Protein AF-A0AAN9X7T6-F1 (afdb_monomer_lite)

Organism: Psophocarpus tetragonolobus (NCBI:txid3891)

Structure (mmCIF, N/CA/C/O backbone):
data_AF-A0AAN9X7T6-F1
#
_entry.id   AF-A0AAN9X7T6-F1
#
loop_
_atom_site.group_PDB
_atom_site.id
_atom_site.type_symbol
_atom_site.label_atom_id
_atom_site.label_alt_id
_atom_site.label_comp_id
_atom_site.label_asym_id
_atom_site.label_entity_id
_atom_site.label_seq_id
_atom_site.pdbx_PDB_ins_code
_atom_site.Cartn_x
_atom_site.Cartn_y
_atom_site.Cartn_z
_atom_site.occupancy
_atom_site.B_iso_or_equiv
_atom_site.auth_seq_id
_atom_site.auth_comp_id
_atom_site.auth_asym_id
_atom_site.auth_atom_id
_atom_site.pdbx_PDB_model_num
ATOM 1 N N . MET A 1 1 ? 2.419 3.174 -72.758 1.00 40.34 1 MET A N 1
ATOM 2 C CA . MET A 1 1 ? 2.230 3.953 -71.519 1.00 40.34 1 MET A CA 1
ATOM 3 C C . MET A 1 1 ? 1.284 3.141 -70.661 1.00 40.34 1 MET A C 1
ATOM 5 O O . MET A 1 1 ? 0.080 3.224 -70.842 1.00 40.34 1 MET A O 1
ATOM 9 N N . GLU A 1 2 ? 1.853 2.233 -69.874 1.00 36.25 2 GLU A N 1
ATOM 10 C CA . GLU A 1 2 ? 1.114 1.406 -68.919 1.00 36.25 2 GLU A CA 1
ATOM 11 C C . GLU A 1 2 ? 1.097 2.128 -67.573 1.00 36.25 2 GLU A C 1
ATOM 13 O O . GLU A 1 2 ? 2.137 2.592 -67.103 1.00 36.25 2 GLU A O 1
ATOM 18 N N . ASP A 1 3 ? -0.093 2.233 -66.994 1.00 40.16 3 ASP A N 1
ATOM 19 C CA . ASP A 1 3 ? -0.363 2.828 -65.688 1.00 40.16 3 ASP A CA 1
ATOM 20 C C . ASP A 1 3 ? -0.378 1.703 -64.625 1.00 40.16 3 ASP A C 1
ATOM 22 O O . ASP A 1 3 ? -0.995 0.655 -64.863 1.00 40.16 3 ASP A O 1
ATOM 26 N N . PRO A 1 4 ? 0.307 1.835 -63.473 1.00 46.69 4 PRO A N 1
ATOM 27 C CA . PRO A 1 4 ? 0.420 0.750 -62.504 1.00 46.69 4 PRO A CA 1
ATOM 28 C C . PRO A 1 4 ? -0.791 0.664 -61.557 1.00 46.69 4 PRO A C 1
ATOM 30 O O . PRO A 1 4 ? -1.242 1.646 -60.972 1.00 46.69 4 PRO A O 1
ATOM 33 N N . ARG A 1 5 ? -1.277 -0.568 -61.355 1.00 46.44 5 ARG A N 1
ATOM 34 C CA . ARG A 1 5 ? -2.349 -0.932 -60.407 1.00 46.44 5 ARG A CA 1
ATOM 35 C C . ARG A 1 5 ? -1.943 -0.713 -58.933 1.00 46.44 5 ARG A C 1
ATOM 37 O O . ARG A 1 5 ? -0.785 -0.955 -58.588 1.00 46.44 5 ARG A O 1
ATOM 44 N N . PRO A 1 6 ? -2.889 -0.357 -58.037 1.00 46.56 6 PRO A N 1
ATOM 45 C CA . PRO A 1 6 ? -2.611 -0.127 -56.620 1.00 46.56 6 PRO A CA 1
ATOM 46 C C . PRO A 1 6 ? -2.388 -1.426 -55.825 1.00 46.56 6 PRO A C 1
ATOM 48 O O . PRO A 1 6 ? -3.043 -2.447 -56.037 1.00 46.56 6 PRO A O 1
ATOM 51 N N . ILE A 1 7 ? -1.448 -1.359 -54.879 1.00 48.03 7 ILE A N 1
ATOM 52 C CA . ILE A 1 7 ? -1.000 -2.458 -54.017 1.00 48.03 7 ILE A CA 1
ATOM 53 C C . ILE A 1 7 ? -1.945 -2.624 -52.812 1.00 48.03 7 ILE A C 1
ATOM 55 O O . ILE A 1 7 ? -2.211 -1.688 -52.061 1.00 48.03 7 ILE A O 1
ATOM 59 N N . ASN A 1 8 ? -2.396 -3.865 -52.641 1.00 45.44 8 ASN A N 1
ATOM 60 C CA . ASN A 1 8 ? -3.286 -4.433 -51.628 1.00 45.44 8 ASN A CA 1
ATOM 61 C C . ASN A 1 8 ? -2.913 -4.073 -50.162 1.00 45.44 8 ASN A C 1
ATOM 63 O O . ASN A 1 8 ? -1.873 -4.500 -49.654 1.00 45.44 8 ASN A O 1
ATOM 67 N N . GLN A 1 9 ? -3.781 -3.320 -49.469 1.00 50.38 9 GLN A N 1
ATOM 68 C CA . GLN A 1 9 ? -3.676 -2.987 -48.033 1.00 50.38 9 GLN A CA 1
ATOM 69 C C . GLN A 1 9 ? -4.492 -3.920 -47.111 1.00 50.38 9 GLN A C 1
ATOM 71 O O . GLN A 1 9 ? -4.378 -3.827 -45.888 1.00 50.38 9 GLN A O 1
ATOM 76 N N . GLU A 1 10 ? -5.263 -4.865 -47.652 1.00 46.56 10 GLU A N 1
ATOM 77 C CA . GLU A 1 10 ? -6.172 -5.721 -46.874 1.00 46.56 10 GLU A CA 1
ATOM 78 C C . GLU A 1 10 ? -5.464 -6.906 -46.200 1.00 46.56 10 GLU A C 1
ATOM 80 O O . GLU A 1 10 ? -5.812 -7.294 -45.085 1.00 46.56 10 GLU A O 1
ATOM 85 N N . GLY A 1 11 ? -4.367 -7.405 -46.778 1.00 42.78 11 GLY A N 1
ATOM 86 C CA . GLY A 1 11 ? -3.603 -8.523 -46.202 1.00 42.78 11 GLY A CA 1
ATOM 87 C C . GLY A 1 11 ? -2.850 -8.206 -44.899 1.00 42.78 11 GLY A C 1
ATOM 88 O O . GLY A 1 11 ? -2.430 -9.119 -44.187 1.00 42.78 11 GLY A O 1
ATOM 89 N N . ARG A 1 12 ? -2.665 -6.923 -44.550 1.00 44.75 12 ARG A N 1
ATOM 90 C CA . ARG A 1 12 ? -1.891 -6.519 -43.359 1.00 44.75 12 ARG A CA 1
ATOM 91 C C . ARG A 1 12 ? -2.751 -6.413 -42.092 1.00 44.75 12 ARG A C 1
ATOM 93 O O . ARG A 1 12 ? -2.230 -6.648 -41.005 1.00 44.75 12 ARG A O 1
ATOM 100 N N . LYS A 1 13 ? -4.059 -6.143 -42.222 1.00 46.34 13 LYS A N 1
ATOM 101 C CA . LYS A 1 13 ? -5.013 -6.152 -41.094 1.00 46.34 13 LYS A CA 1
ATOM 102 C C . LYS A 1 13 ? -5.330 -7.571 -40.619 1.00 46.34 13 LYS A C 1
ATOM 104 O O . LYS A 1 13 ? -5.340 -7.813 -39.417 1.00 46.34 13 LYS A O 1
ATOM 109 N N . VAL A 1 14 ? -5.483 -8.521 -41.544 1.00 51.44 14 VAL A N 1
ATOM 110 C CA . VAL A 1 14 ? -5.798 -9.924 -41.208 1.00 51.44 14 VAL A CA 1
ATOM 111 C C . VAL A 1 14 ? -4.645 -10.590 -40.448 1.00 51.44 14 VAL A C 1
ATOM 113 O O . VAL A 1 14 ? -4.869 -11.318 -39.487 1.00 51.44 14 VAL A O 1
ATOM 116 N N . LYS A 1 15 ? -3.392 -10.260 -40.791 1.00 47.97 15 LYS A N 1
ATOM 117 C CA . LYS A 1 15 ? -2.209 -10.789 -40.093 1.00 47.97 15 LYS A CA 1
ATOM 118 C C . LYS A 1 15 ? -2.008 -10.194 -38.691 1.00 47.97 15 LYS A C 1
ATOM 120 O O . LYS A 1 15 ? -1.374 -10.830 -37.860 1.00 47.97 15 LYS A O 1
ATOM 125 N N . PHE A 1 16 ? -2.537 -8.999 -38.419 1.00 45.75 16 PHE A N 1
ATOM 126 C CA . PHE A 1 16 ? -2.472 -8.384 -37.087 1.00 45.75 16 PHE A CA 1
ATOM 127 C C . PHE A 1 16 ? -3.561 -8.932 -36.151 1.00 45.75 16 PHE A C 1
ATOM 129 O O . PHE A 1 16 ? -3.308 -9.096 -34.962 1.00 45.75 16 PHE A O 1
ATOM 136 N N . LEU A 1 17 ? -4.731 -9.285 -36.698 1.00 50.09 17 LEU A N 1
ATOM 137 C CA . LEU A 1 17 ? -5.816 -9.936 -35.956 1.00 50.09 17 LEU A CA 1
ATOM 138 C C . LEU A 1 17 ? -5.474 -11.391 -35.592 1.00 50.09 17 LEU A C 1
ATOM 140 O O . LEU A 1 17 ? -5.576 -11.752 -34.426 1.00 50.09 17 LEU A O 1
ATOM 144 N N . LEU A 1 18 ? -4.921 -12.176 -36.525 1.00 48.06 18 LEU A N 1
ATOM 145 C CA . LEU A 1 18 ? -4.528 -13.572 -36.259 1.00 48.06 18 LEU A CA 1
ATOM 146 C C . LEU A 1 18 ? -3.386 -13.717 -35.237 1.00 48.06 18 LEU A C 1
ATOM 148 O O . LEU A 1 18 ? -3.344 -14.684 -34.484 1.00 48.06 18 LEU A O 1
ATOM 152 N N . VAL A 1 19 ? -2.461 -12.751 -35.173 1.00 47.50 19 VAL A N 1
ATOM 153 C CA . VAL A 1 19 ? -1.376 -12.762 -34.171 1.00 47.50 19 VAL A CA 1
ATOM 154 C C . VAL A 1 19 ? -1.879 -12.326 -32.790 1.00 47.50 19 VAL A C 1
ATOM 156 O O . VAL A 1 19 ? -1.300 -12.726 -31.781 1.00 47.50 19 VAL A O 1
ATOM 159 N N . HIS A 1 20 ? -2.956 -11.537 -32.719 1.00 43.56 20 HIS A N 1
ATOM 160 C CA . HIS A 1 20 ? -3.589 -11.181 -31.449 1.00 43.56 20 HIS A CA 1
ATOM 161 C C . HIS A 1 20 ? -4.437 -12.339 -30.902 1.00 43.56 20 HIS A C 1
ATOM 163 O O . HIS A 1 20 ? -4.399 -12.610 -29.707 1.00 43.56 20 HIS A O 1
ATOM 169 N N . GLU A 1 21 ? -5.114 -13.077 -31.783 1.00 43.00 21 GLU A N 1
ATOM 170 C CA . GLU A 1 21 ? -5.940 -14.242 -31.442 1.00 43.00 21 GLU A CA 1
ATOM 171 C C . GLU A 1 21 ? -5.087 -15.432 -30.956 1.00 43.00 21 GLU A C 1
ATOM 173 O O . GLU A 1 21 ? -5.337 -15.978 -29.884 1.00 43.00 21 GLU A O 1
ATOM 178 N N . GLN A 1 22 ? -3.957 -15.721 -31.619 1.00 38.41 22 GLN A N 1
ATOM 179 C CA . GLN A 1 22 ? -3.018 -16.763 -31.165 1.00 38.41 22 GLN A CA 1
ATOM 180 C C . GLN A 1 22 ? -2.249 -16.405 -29.882 1.00 38.41 22 GLN A C 1
ATOM 182 O O . GLN A 1 22 ? -1.736 -17.288 -29.193 1.00 38.41 22 GLN A O 1
ATOM 187 N N . LYS A 1 23 ? -2.147 -15.116 -29.531 1.00 38.91 23 LYS A N 1
ATOM 188 C CA . LYS A 1 23 ? -1.519 -14.687 -28.271 1.00 38.91 23 LYS A CA 1
ATOM 189 C C . LYS A 1 23 ? -2.478 -14.789 -27.080 1.00 38.91 23 LYS A C 1
ATOM 191 O O . LYS A 1 23 ? -2.005 -14.859 -25.948 1.00 38.91 23 LYS A O 1
ATOM 196 N N . CYS A 1 24 ? -3.785 -14.849 -27.338 1.00 39.31 24 CYS A N 1
ATOM 197 C CA . CYS A 1 24 ? -4.809 -15.136 -26.335 1.00 39.31 24 CYS A CA 1
ATOM 198 C C . CYS A 1 24 ? -4.966 -16.648 -26.086 1.00 39.31 24 CYS A C 1
ATOM 200 O O . CYS A 1 24 ? -5.118 -17.045 -24.936 1.00 39.31 24 CYS A O 1
ATOM 202 N N . GLU A 1 25 ? -4.820 -17.503 -27.105 1.00 38.78 25 GLU A N 1
ATOM 203 C CA . GLU A 1 25 ? -4.905 -18.970 -26.939 1.00 38.78 25 GLU A CA 1
ATOM 204 C C . GLU A 1 25 ? -3.693 -19.598 -26.219 1.00 38.78 25 GLU A C 1
ATOM 206 O O . GLU A 1 25 ? -3.791 -20.680 -25.645 1.00 38.78 25 GLU A O 1
ATOM 211 N N . ALA A 1 26 ? -2.545 -18.917 -26.167 1.00 36.31 26 ALA A N 1
ATOM 212 C CA . ALA A 1 26 ? -1.351 -19.417 -25.474 1.00 36.31 26 ALA A CA 1
ATOM 213 C C . ALA A 1 26 ? -1.318 -19.125 -23.954 1.00 36.31 26 ALA A C 1
ATOM 215 O O . ALA A 1 26 ? -0.341 -19.470 -23.287 1.00 36.31 26 ALA A O 1
ATOM 216 N N . ILE A 1 27 ? -2.373 -18.520 -23.391 1.00 42.75 27 ILE A N 1
ATOM 217 C CA . ILE A 1 27 ? -2.578 -18.368 -21.935 1.00 42.75 27 ILE A CA 1
ATOM 218 C C . ILE A 1 27 ? -3.707 -19.306 -21.483 1.00 42.75 27 ILE A C 1
ATOM 220 O O . ILE A 1 27 ? -4.549 -18.969 -20.662 1.00 42.75 27 ILE A O 1
ATOM 224 N N . GLN A 1 28 ? -3.732 -20.518 -22.034 1.00 44.31 28 GLN A N 1
ATOM 225 C CA . GLN A 1 28 ? -4.603 -21.597 -21.574 1.00 44.31 28 GLN A CA 1
ATOM 226 C C . GLN A 1 28 ? -3.781 -22.730 -20.956 1.00 44.31 28 GLN A C 1
ATOM 228 O O . GLN A 1 28 ? -4.037 -23.909 -21.162 1.00 44.31 28 GLN A O 1
ATOM 233 N N . ASN A 1 29 ? -2.785 -22.347 -20.156 1.00 37.31 29 ASN A N 1
ATOM 234 C CA . ASN A 1 29 ? -2.236 -23.208 -19.121 1.00 37.31 29 ASN A CA 1
ATOM 235 C C . ASN A 1 29 ? -2.788 -22.698 -17.795 1.00 37.31 29 ASN A C 1
ATOM 237 O O . ASN A 1 29 ? -2.344 -21.667 -17.297 1.00 37.31 29 ASN A O 1
ATOM 241 N N . THR A 1 30 ? -3.787 -23.421 -17.287 1.00 44.31 30 THR A N 1
ATOM 242 C CA . THR A 1 30 ? -4.269 -23.437 -15.901 1.00 44.31 30 THR A CA 1
ATOM 243 C C . THR A 1 30 ? -3.310 -22.746 -14.933 1.00 44.31 30 THR A C 1
ATOM 245 O O . THR A 1 30 ? -2.360 -23.362 -14.440 1.00 44.31 30 THR A O 1
ATOM 248 N N . MET A 1 31 ? -3.568 -21.470 -14.636 1.00 39.22 31 MET A N 1
ATOM 249 C CA . MET A 1 31 ? -3.136 -20.922 -13.360 1.00 39.22 31 MET A CA 1
ATOM 250 C C . MET A 1 31 ? -3.840 -21.767 -12.296 1.00 39.22 31 MET A C 1
ATOM 252 O O . MET A 1 31 ? -5.066 -21.893 -12.350 1.00 39.22 31 MET A O 1
ATOM 256 N N . PRO A 1 32 ? -3.108 -22.427 -11.386 1.00 44.69 32 PRO A N 1
ATOM 257 C CA . PRO A 1 32 ? -3.759 -23.141 -10.308 1.00 44.69 32 PRO A CA 1
ATOM 258 C C . PRO A 1 32 ? -4.617 -22.135 -9.538 1.00 44.69 32 PRO A C 1
ATOM 260 O O . PRO A 1 32 ? -4.150 -21.043 -9.213 1.00 44.69 32 PRO A O 1
ATOM 263 N N . LEU A 1 33 ? -5.855 -22.530 -9.226 1.00 46.91 33 LEU A N 1
ATOM 264 C CA . LEU A 1 33 ? -6.820 -21.805 -8.382 1.00 46.91 33 LEU A CA 1
ATOM 265 C C . LEU A 1 33 ? -6.179 -21.232 -7.091 1.00 46.91 33 LEU A C 1
ATOM 267 O O . LEU A 1 33 ? -6.671 -20.278 -6.505 1.00 46.91 33 LEU A O 1
ATOM 271 N N . ALA A 1 34 ? -5.038 -21.800 -6.691 1.00 46.22 34 ALA A N 1
ATOM 272 C CA . ALA A 1 34 ? -4.190 -21.447 -5.560 1.00 46.22 34 ALA A CA 1
ATOM 273 C C . ALA A 1 34 ? -3.433 -20.097 -5.645 1.00 46.22 34 ALA A C 1
ATOM 275 O O . ALA A 1 34 ? -2.684 -19.790 -4.720 1.00 46.22 34 ALA A O 1
ATOM 276 N N . GLN A 1 35 ? -3.571 -19.287 -6.704 1.00 58.88 35 GLN A N 1
ATOM 277 C CA . GLN A 1 35 ? -2.842 -18.007 -6.809 1.00 58.88 35 GLN A CA 1
ATOM 278 C C . GLN A 1 35 ? -3.674 -16.819 -7.312 1.00 58.88 35 GLN A C 1
ATOM 280 O O . GLN A 1 35 ? -3.115 -15.847 -7.819 1.00 58.88 35 GLN A O 1
ATOM 285 N N . ASP A 1 36 ? -4.997 -16.871 -7.182 1.00 78.31 36 ASP A N 1
ATOM 286 C CA . ASP A 1 36 ? -5.843 -15.713 -7.459 1.00 78.31 36 ASP A CA 1
ATOM 287 C C . ASP A 1 36 ? -5.865 -14.763 -6.241 1.00 78.31 36 ASP A C 1
ATOM 289 O O . ASP A 1 36 ? -6.252 -15.190 -5.145 1.00 78.31 36 ASP A O 1
ATOM 293 N N . PRO A 1 37 ? -5.487 -13.477 -6.408 1.00 84.50 37 PRO A N 1
ATOM 294 C CA . PRO A 1 37 ? -5.539 -12.476 -5.343 1.00 84.50 37 PRO A CA 1
ATOM 295 C C . PRO A 1 37 ? -6.894 -12.388 -4.632 1.00 84.50 37 PRO A C 1
ATOM 297 O O . PRO A 1 37 ? -6.935 -12.102 -3.437 1.00 84.50 37 PRO A O 1
ATOM 300 N N . PHE A 1 38 ? -7.996 -12.659 -5.338 1.00 88.75 38 PHE A N 1
ATOM 301 C CA . PHE A 1 38 ? -9.330 -12.676 -4.749 1.00 88.75 38 PHE A CA 1
ATOM 302 C C . PHE A 1 38 ? -9.446 -13.718 -3.635 1.00 88.75 38 PHE A C 1
ATOM 304 O O . PHE A 1 38 ? -9.949 -13.397 -2.564 1.00 88.75 38 PHE A O 1
ATOM 311 N N . TYR A 1 39 ? -8.973 -14.948 -3.858 1.00 87.88 39 TYR A N 1
ATOM 312 C CA . TYR A 1 39 ? -9.123 -16.034 -2.885 1.00 87.88 39 TYR A CA 1
ATOM 313 C C . TYR A 1 39 ? -8.246 -15.836 -1.646 1.00 87.88 39 TYR A C 1
ATOM 315 O O . TYR A 1 39 ? -8.679 -16.165 -0.547 1.00 87.88 39 TYR A O 1
ATOM 323 N N . VAL A 1 40 ? -7.077 -15.211 -1.800 1.00 88.50 40 VAL A N 1
ATOM 324 C CA . VAL A 1 40 ? -6.215 -14.833 -0.668 1.00 88.50 40 VAL A CA 1
ATOM 325 C C . VAL A 1 40 ? -6.911 -13.800 0.220 1.00 88.50 40 VAL A C 1
ATOM 327 O O . VAL A 1 40 ? -7.061 -14.007 1.420 1.00 88.50 40 VAL A O 1
ATOM 330 N N . VAL A 1 41 ? -7.414 -12.714 -0.375 1.00 92.12 41 VAL A N 1
ATOM 331 C CA . VAL A 1 41 ? -8.129 -11.665 0.371 1.00 92.12 41 VAL A CA 1
ATOM 332 C C . VAL A 1 41 ? -9.439 -12.200 0.956 1.00 92.12 41 VAL A C 1
ATOM 334 O O . VAL A 1 41 ? -9.805 -11.864 2.081 1.00 92.12 41 VAL A O 1
ATOM 337 N N . LYS A 1 42 ? -10.137 -13.077 0.227 1.00 91.75 42 LYS A N 1
ATOM 338 C CA . LYS A 1 42 ? -11.332 -13.774 0.710 1.00 91.75 42 LYS A CA 1
ATOM 339 C C . LYS A 1 42 ? -11.031 -14.578 1.973 1.00 91.75 42 LYS A C 1
ATOM 341 O O . LYS A 1 42 ? -11.797 -14.484 2.926 1.00 91.75 42 LYS A O 1
ATOM 346 N N . GLU A 1 43 ? -9.948 -15.354 1.994 1.00 91.31 43 GLU A N 1
ATOM 347 C CA . GLU A 1 43 ? -9.542 -16.139 3.166 1.00 91.31 43 GLU A CA 1
ATOM 348 C C . GLU A 1 43 ? -9.191 -15.246 4.363 1.00 91.31 43 GLU A C 1
ATOM 350 O O . GLU A 1 43 ? -9.638 -15.526 5.475 1.00 91.31 43 GLU A O 1
ATOM 355 N N . GLU A 1 44 ? -8.475 -14.140 4.151 1.00 92.06 44 GLU A N 1
ATOM 356 C CA . GLU A 1 44 ? -8.146 -13.174 5.212 1.00 92.06 44 GLU A CA 1
ATOM 357 C C . GLU A 1 44 ? -9.399 -12.510 5.812 1.00 92.06 44 GLU A C 1
ATOM 359 O O . GLU A 1 44 ? -9.556 -12.418 7.036 1.00 92.06 44 GLU A O 1
ATOM 364 N N . ILE A 1 45 ? -10.335 -12.087 4.957 1.00 93.56 45 ILE A N 1
ATOM 365 C CA . ILE A 1 45 ? -11.617 -11.517 5.388 1.00 93.56 45 ILE A CA 1
ATOM 366 C C . ILE A 1 45 ? -12.456 -12.583 6.099 1.00 93.56 45 ILE A C 1
ATOM 368 O O . ILE A 1 45 ? -13.047 -12.304 7.140 1.00 93.56 45 ILE A O 1
ATOM 372 N N . GLN A 1 46 ? -12.478 -13.819 5.598 1.00 94.62 46 GLN A N 1
ATOM 373 C CA . GLN A 1 46 ? -13.201 -14.923 6.228 1.00 94.62 46 GLN A CA 1
ATOM 374 C C . GLN A 1 46 ? -12.657 -15.217 7.634 1.00 94.62 46 GLN A C 1
ATOM 376 O O . GLN A 1 46 ? -13.439 -15.367 8.571 1.00 94.62 46 GLN A O 1
ATOM 381 N N . GLN A 1 47 ? -11.333 -15.240 7.816 1.00 93.94 47 GLN A N 1
ATOM 382 C CA . GLN A 1 47 ? -10.714 -15.393 9.138 1.00 93.94 47 GLN A CA 1
ATOM 383 C C . GLN A 1 47 ? -11.094 -14.240 10.077 1.00 93.94 47 GLN A C 1
ATOM 385 O O . GLN A 1 47 ? -11.398 -14.465 11.250 1.00 93.94 47 GLN A O 1
ATOM 390 N N . SER A 1 48 ? -11.148 -13.016 9.551 1.00 94.69 48 SER A N 1
ATOM 391 C CA . SER A 1 48 ? -11.582 -11.836 10.304 1.00 94.69 48 SER A CA 1
ATOM 392 C C . SER A 1 48 ? -13.057 -11.928 10.714 1.00 94.69 48 SER A C 1
ATOM 394 O O . SER A 1 48 ? -13.390 -11.621 11.857 1.00 94.69 48 SER A O 1
ATOM 396 N N . ILE A 1 49 ? -13.935 -12.434 9.839 1.00 94.50 49 ILE A N 1
ATOM 397 C CA . ILE A 1 49 ? -15.351 -12.698 10.150 1.00 94.50 49 ILE A CA 1
ATOM 398 C C . ILE A 1 49 ? -15.487 -13.789 11.218 1.00 94.50 49 ILE A C 1
ATOM 400 O O . ILE A 1 49 ? -16.272 -13.630 12.148 1.00 94.50 49 ILE A O 1
ATOM 404 N N . HIS A 1 50 ? -14.711 -14.872 11.139 1.00 94.75 50 HIS A N 1
ATOM 405 C CA . HIS A 1 50 ? -14.725 -15.925 12.161 1.00 94.75 50 HIS A CA 1
ATOM 406 C C . HIS A 1 50 ? -14.278 -15.384 13.526 1.00 94.75 50 HIS A C 1
ATOM 408 O O . HIS A 1 50 ? -14.891 -15.687 14.551 1.00 94.75 50 HIS A O 1
ATOM 414 N N . LYS A 1 51 ? -13.247 -14.528 13.546 1.00 94.19 51 LYS A N 1
ATOM 415 C CA . LYS A 1 51 ? -12.817 -13.839 14.766 1.00 94.19 51 LYS A CA 1
ATOM 416 C C . LYS A 1 51 ? -13.926 -12.926 15.298 1.00 94.19 51 LYS A C 1
ATOM 418 O O . LYS A 1 51 ? -14.261 -13.022 16.473 1.00 94.19 51 LYS A O 1
ATOM 423 N N . LEU A 1 52 ? -14.551 -12.122 14.436 1.00 93.94 52 LEU A N 1
ATOM 424 C CA . LEU A 1 52 ? -15.692 -11.273 14.789 1.00 93.94 52 LEU A CA 1
ATOM 425 C C . LEU A 1 52 ? -16.837 -12.085 15.413 1.00 93.94 52 LEU A C 1
ATOM 427 O O . LEU A 1 52 ? -17.382 -11.680 16.435 1.00 93.94 52 LEU A O 1
ATOM 431 N N . GLN A 1 53 ? -17.185 -13.234 14.829 1.00 94.06 53 GLN A N 1
ATOM 432 C CA . GLN A 1 53 ? -18.212 -14.132 15.364 1.00 94.06 53 GLN A CA 1
ATOM 433 C C . GLN A 1 53 ? -17.821 -14.689 16.736 1.00 94.06 53 GLN A C 1
ATOM 435 O O . GLN A 1 53 ? -18.661 -14.739 17.630 1.00 94.06 53 GLN A O 1
ATOM 440 N N . SER A 1 54 ? -16.550 -15.051 16.939 1.00 92.81 54 SER A N 1
ATOM 441 C CA . SER A 1 54 ? -16.071 -15.514 18.247 1.00 92.81 54 SER A CA 1
ATOM 442 C C . SER A 1 54 ? -16.183 -14.428 19.324 1.00 92.81 54 SER A C 1
ATOM 444 O O . SER A 1 54 ? -16.727 -14.689 20.397 1.00 92.81 54 SER A O 1
ATOM 446 N N . THR A 1 55 ? -15.787 -13.188 19.012 1.00 89.62 55 THR A N 1
ATOM 447 C CA . THR A 1 55 ? -15.932 -12.040 19.918 1.00 89.62 55 THR A CA 1
ATOM 448 C C . THR A 1 55 ? -17.406 -11.690 20.146 1.00 89.62 55 THR A C 1
ATOM 450 O O . THR A 1 55 ? -17.786 -11.317 21.253 1.00 89.62 55 THR A O 1
ATOM 453 N N . PHE A 1 56 ? -18.267 -11.853 19.136 1.00 92.00 56 PHE A N 1
ATOM 454 C CA . PHE A 1 56 ? -19.710 -11.644 19.266 1.00 92.00 56 PHE A CA 1
ATOM 455 C C . PHE A 1 56 ? -20.370 -12.682 20.183 1.00 92.00 56 PHE A C 1
ATOM 457 O O . PHE A 1 56 ? -21.152 -12.312 21.053 1.00 92.00 56 PHE A O 1
ATOM 464 N N . HIS A 1 57 ? -20.018 -13.964 20.059 1.00 90.75 57 HIS A N 1
ATOM 465 C CA . HIS A 1 57 ? -20.503 -14.998 20.978 1.00 90.75 57 HIS A CA 1
ATOM 466 C C . HIS A 1 57 ? -19.990 -14.793 22.403 1.00 90.75 57 HIS A C 1
ATOM 468 O O . HIS A 1 57 ? -20.720 -15.048 23.360 1.00 90.75 57 HIS A O 1
ATOM 474 N N . GLN A 1 58 ? -18.754 -14.316 22.565 1.00 89.31 58 GLN A N 1
ATOM 475 C CA . GLN A 1 58 ? -18.247 -13.925 23.877 1.00 89.31 58 GLN A CA 1
ATOM 476 C C . GLN A 1 58 ? -19.088 -12.778 24.451 1.00 89.31 58 GLN A C 1
ATOM 478 O O . GLN A 1 58 ? -19.605 -12.900 25.555 1.00 89.31 58 GLN A O 1
ATOM 483 N N . TRP A 1 59 ? -19.321 -11.720 23.670 1.00 89.69 59 TRP A N 1
ATOM 484 C CA . TRP A 1 59 ? -20.178 -10.597 24.056 1.00 89.69 59 TRP A CA 1
ATOM 485 C C . TRP A 1 59 ? -21.599 -11.027 24.441 1.00 89.69 59 TRP A C 1
ATOM 487 O O . TRP A 1 59 ? -22.160 -10.498 25.399 1.00 89.69 59 TRP A O 1
ATOM 497 N N . GLU A 1 60 ? -22.184 -11.981 23.718 1.00 86.00 60 GLU A N 1
ATOM 498 C CA . GLU A 1 60 ? -23.533 -12.480 23.981 1.00 86.00 60 GLU A CA 1
ATOM 499 C C . GLU A 1 60 ? -23.619 -13.201 25.333 1.00 86.00 60 GLU A C 1
ATOM 501 O O . GLU A 1 60 ? -24.541 -12.926 26.107 1.00 86.00 60 GLU A O 1
ATOM 506 N N . ASN A 1 61 ? -22.621 -14.037 25.641 1.00 86.25 61 ASN A N 1
ATOM 507 C CA . ASN A 1 61 ? -22.549 -14.852 26.858 1.00 86.25 61 ASN A CA 1
ATOM 508 C C . ASN A 1 61 ? -22.016 -14.102 28.094 1.00 86.25 61 ASN A C 1
ATOM 510 O O . ASN A 1 61 ? -22.204 -14.568 29.218 1.00 86.25 61 ASN A O 1
ATOM 514 N N . THR A 1 62 ? -21.355 -12.956 27.920 1.00 83.38 62 THR A N 1
ATOM 515 C CA . THR A 1 62 ? -20.845 -12.152 29.037 1.00 83.38 62 THR A CA 1
ATOM 516 C C . THR A 1 62 ? -21.990 -11.464 29.790 1.00 83.38 62 THR A C 1
ATOM 518 O O . THR A 1 62 ? -22.758 -10.680 29.220 1.00 83.38 62 THR A O 1
ATOM 521 N N . ALA A 1 63 ? -22.073 -11.740 31.097 1.00 74.69 63 ALA A N 1
ATOM 522 C CA . ALA A 1 63 ? -23.057 -11.163 32.018 1.00 74.69 63 ALA A CA 1
ATOM 523 C C . ALA A 1 63 ? -22.597 -9.840 32.664 1.00 74.69 63 ALA A C 1
ATOM 525 O O . ALA A 1 63 ? -23.433 -9.064 33.123 1.00 74.69 63 ALA A O 1
ATOM 526 N N . ASP A 1 64 ? -21.288 -9.567 32.696 1.00 78.12 64 ASP A N 1
ATOM 527 C CA . ASP A 1 64 ? -20.733 -8.323 33.238 1.00 78.12 64 ASP A CA 1
ATOM 528 C C . ASP A 1 64 ? -20.969 -7.152 32.268 1.00 78.12 64 ASP A C 1
ATOM 530 O O . ASP A 1 64 ? -20.515 -7.163 31.122 1.00 78.12 64 ASP A O 1
ATOM 534 N N . ALA A 1 65 ? -21.671 -6.117 32.734 1.00 75.56 65 ALA A N 1
ATOM 535 C CA . ALA A 1 65 ? -21.992 -4.924 31.956 1.00 75.56 65 ALA A CA 1
ATOM 536 C C . ALA A 1 65 ? -20.743 -4.134 31.512 1.00 75.56 65 ALA A C 1
ATOM 538 O O . ALA A 1 65 ? -20.742 -3.553 30.421 1.00 75.56 65 ALA A O 1
ATOM 539 N N . GLY A 1 66 ? -19.675 -4.126 32.319 1.00 78.25 66 GLY A N 1
ATOM 540 C CA . GLY A 1 66 ? -18.422 -3.437 31.998 1.00 78.25 66 GLY A CA 1
ATOM 541 C C . GLY A 1 66 ? -17.658 -4.137 30.874 1.00 78.25 66 GLY A C 1
ATOM 542 O O . GLY A 1 66 ? -17.278 -3.512 29.878 1.00 78.25 66 GLY A O 1
ATOM 543 N N . GLU A 1 67 ? -17.504 -5.456 30.987 1.00 81.69 67 GLU A N 1
ATOM 544 C CA . GLU A 1 67 ? -16.875 -6.295 29.964 1.00 81.69 67 GLU A CA 1
ATOM 545 C C . GLU A 1 67 ? -17.711 -6.328 28.672 1.00 81.69 67 GLU A C 1
ATOM 547 O O . GLU A 1 67 ? -17.171 -6.166 27.576 1.00 81.69 67 GLU A O 1
ATOM 552 N N . ARG A 1 68 ? -19.045 -6.397 28.783 1.00 83.00 68 ARG A N 1
ATOM 553 C CA . ARG A 1 68 ? -19.973 -6.349 27.641 1.00 83.00 68 ARG A CA 1
ATOM 554 C C . ARG A 1 68 ? -19.893 -5.025 26.875 1.00 83.00 68 ARG A C 1
ATOM 556 O O . ARG A 1 68 ? -19.992 -5.018 25.648 1.00 83.00 68 ARG A O 1
ATOM 563 N N . SER A 1 69 ? -19.669 -3.904 27.561 1.00 81.81 69 SER A N 1
ATOM 564 C CA . SER A 1 69 ? -19.448 -2.598 26.923 1.00 81.81 69 SER A CA 1
ATOM 565 C C . SER A 1 69 ? -18.127 -2.551 26.148 1.00 81.81 69 SER A C 1
ATOM 567 O O . SER A 1 69 ? -18.104 -2.106 24.997 1.00 81.81 69 SER A O 1
ATOM 569 N N . ASN A 1 70 ? -17.036 -3.067 26.719 1.00 86.25 70 ASN A N 1
ATOM 570 C CA . ASN A 1 70 ? -15.741 -3.119 26.033 1.00 86.25 70 ASN A CA 1
ATOM 571 C C . ASN A 1 70 ? -15.777 -4.046 24.811 1.00 86.25 70 ASN A C 1
ATOM 573 O O . ASN A 1 70 ? -15.395 -3.623 23.718 1.00 86.25 70 ASN A O 1
ATOM 577 N N . LEU A 1 71 ? -16.343 -5.245 24.962 1.00 87.38 71 LEU A N 1
ATOM 578 C CA . LEU A 1 71 ? -16.552 -6.183 23.860 1.00 87.38 71 LEU A CA 1
ATOM 579 C C . LEU A 1 71 ? -17.464 -5.590 22.777 1.00 87.38 71 LEU A C 1
ATOM 581 O O . LEU A 1 71 ? -17.197 -5.767 21.594 1.00 87.38 71 LEU A O 1
ATOM 585 N N . SER A 1 72 ? -18.490 -4.807 23.139 1.00 88.69 72 SER A N 1
ATOM 586 C CA . SER A 1 72 ? -19.332 -4.129 22.139 1.00 88.69 72 SER A CA 1
ATOM 587 C C . SER A 1 72 ? -18.538 -3.150 21.268 1.00 88.69 72 SER A C 1
ATOM 589 O O . SER A 1 72 ? -18.735 -3.112 20.055 1.00 88.69 72 SER A O 1
ATOM 591 N N . LYS A 1 73 ? -17.601 -2.388 21.853 1.00 90.44 73 LYS A N 1
ATOM 592 C CA . LYS A 1 73 ? -16.734 -1.464 21.102 1.00 90.44 73 LYS A CA 1
ATOM 593 C C . LYS A 1 73 ? -15.790 -2.229 20.178 1.00 90.44 73 LYS A C 1
ATOM 595 O O . LYS A 1 73 ? -15.609 -1.823 19.034 1.00 90.44 73 LYS A O 1
ATOM 600 N N . GLU A 1 74 ? -15.234 -3.341 20.653 1.00 91.12 74 GLU A N 1
ATOM 601 C CA . GLU A 1 74 ? -14.350 -4.206 19.866 1.00 91.12 74 GLU A CA 1
ATOM 602 C C . GLU A 1 74 ? -15.081 -4.856 18.680 1.00 91.12 74 GLU A C 1
ATOM 604 O O . GLU A 1 74 ? -14.577 -4.840 17.554 1.00 91.12 74 GLU A O 1
ATOM 609 N N . VAL A 1 75 ? -16.296 -5.368 18.904 1.00 92.88 75 VAL A N 1
ATOM 610 C CA . VAL A 1 75 ? -17.144 -5.953 17.854 1.00 92.88 75 VAL A CA 1
ATOM 611 C C . VAL A 1 75 ? -17.534 -4.897 16.819 1.00 92.88 75 VAL A C 1
ATOM 613 O O . VAL A 1 75 ? -17.448 -5.166 15.621 1.00 92.88 75 VAL A O 1
ATOM 616 N N . LEU A 1 76 ? -17.907 -3.683 17.242 1.00 92.44 76 LEU A N 1
ATOM 617 C CA . LEU A 1 76 ? -18.254 -2.591 16.324 1.00 92.44 76 LEU A CA 1
ATOM 618 C C . LEU A 1 76 ? -17.053 -2.128 15.488 1.00 92.44 76 LEU A C 1
ATOM 620 O O . LEU A 1 76 ? -17.182 -2.015 14.269 1.00 92.44 76 LEU A O 1
ATOM 624 N N . ALA A 1 77 ? -15.884 -1.937 16.105 1.00 91.81 77 ALA A N 1
ATOM 625 C CA . ALA A 1 77 ? -14.658 -1.581 15.389 1.00 91.81 77 ALA A CA 1
ATOM 626 C C . ALA A 1 77 ? -14.251 -2.672 14.382 1.00 91.81 77 ALA A C 1
ATOM 628 O O . ALA A 1 77 ? -13.880 -2.379 13.244 1.00 91.81 77 ALA A O 1
ATOM 629 N N . SER A 1 78 ? -14.393 -3.943 14.771 1.00 92.69 78 SER A N 1
ATOM 630 C CA . SER A 1 78 ? -14.148 -5.084 13.885 1.00 92.69 78 SER A CA 1
ATOM 631 C C . SER A 1 78 ? -15.147 -5.127 12.721 1.00 92.69 78 SER A C 1
ATOM 633 O O . SER A 1 78 ? -14.749 -5.381 11.587 1.00 92.69 78 SER A O 1
ATOM 635 N N . CYS A 1 79 ? -16.428 -4.815 12.958 1.00 94.31 79 CYS A N 1
ATOM 636 C CA . CYS A 1 79 ? -17.432 -4.714 11.895 1.00 94.31 79 CYS A CA 1
ATOM 637 C C . CYS A 1 79 ? -17.107 -3.600 10.889 1.00 94.31 79 CYS A C 1
ATOM 639 O O . CYS A 1 79 ? -17.297 -3.786 9.690 1.00 94.31 79 CYS A O 1
ATOM 641 N N . GLU A 1 80 ? -16.624 -2.447 11.351 1.00 93.06 80 GLU A N 1
ATOM 642 C CA . GLU A 1 80 ? -16.242 -1.332 10.473 1.00 93.06 80 GLU A CA 1
ATOM 643 C C . GLU A 1 80 ? -15.007 -1.662 9.637 1.00 93.06 80 GLU A C 1
ATOM 645 O O . GLU A 1 80 ? -15.006 -1.438 8.426 1.00 93.06 80 GLU A O 1
ATOM 650 N N . SER A 1 81 ? -13.997 -2.273 10.260 1.00 93.25 81 SER A N 1
ATOM 651 C CA . SER A 1 81 ? -12.784 -2.715 9.571 1.00 93.25 81 SER A CA 1
ATOM 652 C C . SER A 1 81 ? -13.090 -3.754 8.487 1.00 93.25 81 SER A C 1
ATOM 654 O O . SER A 1 81 ? -12.704 -3.568 7.331 1.00 93.25 81 SER A O 1
ATOM 656 N N . ILE A 1 82 ? -13.849 -4.803 8.822 1.00 93.88 82 ILE A N 1
ATOM 657 C CA . ILE A 1 82 ? -14.222 -5.855 7.866 1.00 93.88 82 ILE A CA 1
ATOM 658 C C . ILE A 1 82 ? -15.160 -5.299 6.789 1.00 93.88 82 ILE A C 1
ATOM 660 O O . ILE A 1 82 ? -15.006 -5.622 5.613 1.00 93.88 82 ILE A O 1
ATOM 664 N N . GLY A 1 83 ? -16.108 -4.431 7.159 1.00 91.62 83 GLY A N 1
ATOM 665 C CA . GLY A 1 83 ? -17.010 -3.776 6.211 1.00 91.62 83 GLY A CA 1
ATOM 666 C C . GLY A 1 83 ? -16.255 -2.996 5.134 1.00 91.62 83 GLY A C 1
ATOM 667 O O . GLY A 1 83 ? -16.548 -3.153 3.950 1.00 91.62 83 GLY A O 1
ATOM 668 N N . TRP A 1 84 ? -15.224 -2.242 5.529 1.00 93.81 84 TRP A N 1
ATOM 669 C CA . TRP A 1 84 ? -14.353 -1.535 4.589 1.00 93.81 84 TRP A CA 1
ATOM 670 C C . TRP A 1 84 ? -13.605 -2.495 3.649 1.00 93.81 84 TRP A C 1
ATOM 672 O O . TRP A 1 84 ? -13.595 -2.280 2.438 1.00 93.81 84 TRP A O 1
ATOM 682 N N . GLN A 1 85 ? -13.036 -3.588 4.172 1.00 93.06 85 GLN A N 1
ATOM 683 C CA . GLN A 1 85 ? -12.332 -4.588 3.353 1.00 93.06 85 GLN A CA 1
ATOM 684 C C . GLN A 1 85 ? -13.261 -5.254 2.323 1.00 93.06 85 GLN A C 1
ATOM 686 O O . GLN A 1 85 ? -12.878 -5.451 1.168 1.00 93.06 85 GLN A O 1
ATOM 691 N N . VAL A 1 86 ? -14.493 -5.580 2.725 1.00 94.44 86 VAL A N 1
ATOM 692 C CA . VAL A 1 86 ? -15.518 -6.166 1.847 1.00 94.44 86 VAL A CA 1
ATOM 693 C C . VAL A 1 86 ? -15.950 -5.171 0.763 1.00 94.44 86 VAL A C 1
ATOM 695 O O . VAL A 1 86 ? -16.105 -5.569 -0.393 1.00 94.44 86 VAL A O 1
ATOM 698 N N . ASP A 1 87 ? -16.098 -3.885 1.095 1.00 93.25 87 ASP A N 1
ATOM 699 C CA . ASP A 1 87 ? -16.444 -2.835 0.130 1.00 93.25 87 ASP A CA 1
ATOM 700 C C . ASP A 1 87 ? -15.321 -2.590 -0.898 1.00 93.25 87 ASP A C 1
ATOM 702 O O . ASP A 1 87 ? -15.602 -2.438 -2.091 1.00 93.25 87 ASP A O 1
ATOM 706 N N . GLU A 1 88 ? -14.049 -2.609 -0.488 1.00 93.25 88 GLU A N 1
ATOM 707 C CA . GLU A 1 88 ? -12.913 -2.521 -1.420 1.00 93.25 88 GLU A CA 1
ATOM 708 C C . GLU A 1 88 ? -12.840 -3.734 -2.355 1.00 93.25 88 GLU A C 1
ATOM 710 O O . GLU A 1 88 ? -12.654 -3.591 -3.570 1.00 93.25 88 GLU A O 1
ATOM 715 N N . LEU A 1 89 ? -13.077 -4.936 -1.826 1.00 93.19 89 LEU A N 1
ATOM 716 C CA . LEU A 1 89 ? -13.160 -6.142 -2.644 1.00 93.19 89 LEU A CA 1
ATOM 717 C C . LEU A 1 89 ? -14.324 -6.065 -3.647 1.00 93.19 89 LEU A C 1
ATOM 719 O O . LEU A 1 89 ? -14.157 -6.436 -4.809 1.00 93.19 89 LEU A O 1
ATOM 723 N N . ALA A 1 90 ? -15.475 -5.518 -3.242 1.00 93.06 90 ALA A N 1
ATOM 724 C CA . ALA A 1 90 ? -16.623 -5.301 -4.122 1.00 93.06 90 ALA A CA 1
ATOM 725 C C . ALA A 1 90 ? -16.293 -4.358 -5.291 1.00 93.06 90 ALA A C 1
ATOM 727 O O . ALA A 1 90 ? -16.681 -4.631 -6.430 1.00 93.06 90 ALA A O 1
ATOM 728 N N . LYS A 1 91 ? -15.543 -3.275 -5.041 1.00 92.19 91 LYS A N 1
ATOM 729 C CA . LYS A 1 91 ? -15.073 -2.356 -6.095 1.00 92.19 91 LYS A CA 1
ATOM 730 C C . LYS A 1 91 ? -14.156 -3.066 -7.087 1.00 92.19 91 LYS A C 1
ATOM 732 O O . LYS A 1 91 ? -14.305 -2.876 -8.293 1.00 92.19 91 LYS A O 1
ATOM 737 N N . SER A 1 92 ? -13.254 -3.914 -6.594 1.00 89.88 92 SER A N 1
ATOM 738 C CA . SER A 1 92 ? -12.372 -4.725 -7.441 1.00 89.88 92 SER A CA 1
ATOM 739 C C . SER A 1 92 ? -13.167 -5.679 -8.344 1.00 89.88 92 SER A C 1
ATOM 741 O O . SER A 1 92 ? -12.948 -5.714 -9.556 1.00 89.88 92 SER A O 1
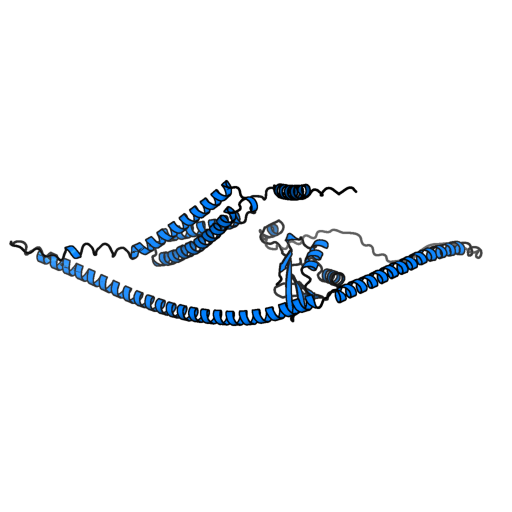ATOM 743 N N . ILE A 1 93 ? -14.177 -6.367 -7.795 1.00 90.50 93 ILE A N 1
ATOM 744 C CA . ILE A 1 93 ? -15.093 -7.224 -8.570 1.00 90.50 93 ILE A CA 1
ATOM 745 C C . ILE A 1 93 ? -15.875 -6.403 -9.606 1.00 90.50 93 ILE A C 1
ATOM 747 O O . ILE A 1 93 ? -16.058 -6.847 -10.738 1.00 90.50 93 ILE A O 1
ATOM 751 N N . ALA A 1 94 ? -16.322 -5.195 -9.252 1.00 89.50 94 ALA A N 1
ATOM 752 C CA . ALA A 1 94 ? -17.040 -4.320 -10.173 1.00 89.50 94 ALA A CA 1
ATOM 753 C C . ALA A 1 94 ? -16.168 -3.913 -11.371 1.00 89.50 94 ALA A C 1
ATOM 755 O O . ALA A 1 94 ? -16.646 -3.943 -12.504 1.00 89.50 94 ALA A O 1
ATOM 756 N N . VAL A 1 95 ? -14.886 -3.605 -11.152 1.00 88.12 95 VAL A N 1
ATOM 757 C CA . VAL A 1 95 ? -13.924 -3.341 -12.236 1.00 88.12 95 VAL A CA 1
ATOM 758 C C . VAL A 1 95 ? -13.716 -4.590 -13.091 1.00 88.12 95 VAL A C 1
ATOM 760 O O . VAL A 1 95 ? -13.839 -4.507 -14.312 1.00 88.12 95 VAL A O 1
ATOM 763 N N . ALA A 1 96 ? -13.495 -5.747 -12.460 1.00 86.12 96 ALA A N 1
ATOM 764 C CA . ALA A 1 96 ? -13.322 -7.018 -13.162 1.00 86.12 96 ALA A CA 1
ATOM 765 C C . ALA A 1 96 ? -14.544 -7.392 -14.018 1.00 86.12 96 ALA A C 1
ATOM 767 O O . ALA A 1 96 ? -14.397 -7.976 -15.087 1.00 86.12 96 ALA A O 1
ATOM 768 N N . SER A 1 97 ? -15.747 -6.994 -13.593 1.00 86.50 97 SER A N 1
ATOM 769 C CA . SER A 1 97 ? -16.982 -7.267 -14.329 1.00 86.50 97 SER A CA 1
ATOM 770 C C . SER A 1 97 ? -17.190 -6.449 -15.598 1.00 86.50 97 SER A C 1
ATOM 772 O O . SER A 1 97 ? -18.055 -6.796 -16.395 1.00 86.50 97 SER A O 1
ATOM 774 N N . ARG A 1 98 ? -16.428 -5.367 -15.796 1.00 85.94 98 ARG A N 1
ATOM 775 C CA . ARG A 1 98 ? -16.527 -4.554 -17.018 1.00 85.94 98 ARG A CA 1
ATOM 776 C C . ARG A 1 98 ? -15.852 -5.244 -18.196 1.00 85.94 98 ARG A C 1
ATOM 778 O O . ARG A 1 98 ? -16.386 -5.187 -19.295 1.00 85.94 98 ARG A O 1
ATOM 785 N N . ASP A 1 99 ? -14.739 -5.929 -17.933 1.00 81.19 99 ASP A N 1
ATOM 786 C CA . ASP A 1 99 ? -13.953 -6.648 -18.935 1.00 81.19 99 ASP A CA 1
ATOM 787 C C . ASP A 1 99 ? -13.525 -8.045 -18.415 1.00 81.19 99 ASP A C 1
ATOM 789 O O . ASP A 1 99 ? -12.344 -8.268 -18.142 1.00 81.19 99 ASP A O 1
ATOM 793 N N . PRO A 1 100 ? -14.438 -9.029 -18.281 1.00 79.19 100 PRO A N 1
ATOM 794 C CA . PRO A 1 100 ? -14.114 -10.345 -17.700 1.00 79.19 100 PRO A CA 1
ATOM 795 C C . PRO A 1 100 ? -13.012 -11.110 -18.455 1.00 79.19 100 PRO A C 1
ATOM 797 O O . PRO A 1 100 ? -12.184 -11.807 -17.860 1.00 79.19 100 PRO A O 1
ATOM 800 N N . SER A 1 101 ? -12.947 -10.923 -19.777 1.00 75.75 101 SER A N 1
ATOM 801 C CA . SER A 1 101 ? -11.984 -11.584 -20.665 1.00 75.75 101 SER A CA 1
ATOM 802 C C . SER A 1 101 ? -10.536 -11.149 -20.435 1.00 75.75 101 SER A C 1
ATOM 804 O O . SER A 1 101 ? -9.627 -11.935 -20.695 1.00 75.75 101 SER A O 1
ATOM 806 N N . CYS A 1 102 ? -10.292 -9.938 -19.916 1.00 75.81 102 CYS A N 1
ATOM 807 C CA . CYS A 1 102 ? -8.926 -9.484 -19.636 1.00 75.81 102 CYS A CA 1
ATOM 808 C C . CYS A 1 102 ? -8.353 -10.061 -18.332 1.00 75.81 102 CYS A C 1
ATOM 810 O O . CYS A 1 102 ? -7.135 -10.059 -18.151 1.00 75.81 102 CYS A O 1
ATOM 812 N N . TYR A 1 103 ? -9.215 -10.615 -17.472 1.00 75.62 103 TYR A N 1
ATOM 813 C CA . TYR A 1 103 ? -8.840 -11.254 -16.210 1.00 75.62 103 TYR A CA 1
ATOM 814 C C . TYR A 1 103 ? -8.952 -12.785 -16.240 1.00 75.62 103 TYR A C 1
ATOM 816 O O . TYR A 1 103 ? -8.569 -13.433 -15.270 1.00 75.62 103 TYR A O 1
ATOM 824 N N . GLY A 1 104 ? -9.453 -13.374 -17.333 1.00 75.12 104 GLY A N 1
ATOM 825 C CA . GLY A 1 104 ? -9.642 -14.825 -17.439 1.00 75.12 104 GLY A CA 1
ATOM 826 C C . GLY A 1 104 ? -10.664 -15.374 -16.438 1.00 75.12 104 GLY A C 1
ATOM 827 O O . GLY A 1 104 ? -10.530 -16.512 -15.994 1.00 75.12 104 GLY A O 1
ATOM 828 N N . ILE A 1 105 ? -11.650 -14.555 -16.055 1.00 80.75 105 ILE A N 1
ATOM 829 C CA . ILE A 1 105 ? -12.698 -14.904 -15.089 1.00 80.75 105 ILE A CA 1
ATOM 830 C C . ILE A 1 105 ? -13.971 -15.254 -15.866 1.00 80.75 105 ILE A C 1
ATOM 832 O O . ILE A 1 105 ? -14.410 -14.479 -16.715 1.00 80.75 105 ILE A O 1
ATOM 836 N N . ASP A 1 106 ? -14.555 -16.415 -15.570 1.00 84.38 106 ASP A N 1
ATOM 837 C CA . ASP A 1 106 ? -15.844 -16.839 -16.124 1.00 84.38 106 ASP A CA 1
ATOM 838 C C . ASP A 1 106 ? -17.017 -16.089 -15.464 1.00 84.38 106 ASP A C 1
ATOM 840 O O . ASP A 1 106 ? -16.929 -15.684 -14.303 1.00 84.38 106 ASP A O 1
ATOM 844 N N . GLU A 1 107 ? -18.141 -15.932 -16.166 1.00 84.44 107 GLU A N 1
ATOM 845 C CA . GLU A 1 107 ? -19.318 -15.217 -15.639 1.00 84.44 107 GLU A CA 1
ATOM 846 C C . GLU A 1 107 ? -19.875 -15.907 -14.380 1.00 84.44 107 GLU A C 1
ATOM 848 O O . GLU A 1 107 ? -20.287 -15.248 -13.424 1.00 84.44 107 GLU A O 1
ATOM 853 N N . VAL A 1 108 ? -19.809 -17.243 -14.332 1.00 86.38 108 VAL A N 1
ATOM 854 C CA . VAL A 1 108 ? -20.214 -18.034 -13.159 1.00 86.38 108 VAL A CA 1
ATOM 855 C C . VAL A 1 108 ? -19.306 -17.750 -11.963 1.00 86.38 108 VAL A C 1
ATOM 857 O O . VAL A 1 108 ? -19.775 -17.581 -10.837 1.00 86.38 108 VAL A O 1
ATOM 860 N N . GLU A 1 109 ? -17.999 -17.666 -12.201 1.00 86.81 109 GLU A N 1
ATOM 861 C CA . GLU A 1 109 ? -17.021 -17.353 -11.162 1.00 86.81 109 GLU A CA 1
ATOM 862 C C . GLU A 1 109 ? -17.211 -15.925 -10.640 1.00 86.81 109 GLU A C 1
ATOM 864 O O . GLU A 1 109 ? -17.181 -15.691 -9.434 1.00 86.81 109 GLU A O 1
ATOM 869 N N . LEU A 1 110 ? -17.482 -14.967 -11.522 1.00 88.94 110 LEU A N 1
ATOM 870 C CA . LEU A 1 110 ? -17.745 -13.580 -11.158 1.00 88.94 110 LEU A CA 1
ATOM 871 C C . LEU A 1 110 ? -19.007 -13.430 -10.290 1.00 88.94 110 LEU A C 1
ATOM 873 O O . LEU A 1 110 ? -18.999 -12.684 -9.306 1.00 88.94 110 LEU A O 1
ATOM 877 N N . GLU A 1 111 ? -20.067 -14.174 -10.607 1.00 89.88 111 GLU A N 1
ATOM 878 C CA . GLU A 1 111 ? -21.293 -14.210 -9.807 1.00 89.88 111 GLU A CA 1
ATOM 879 C C . GLU A 1 111 ? -21.063 -14.851 -8.430 1.00 89.88 111 GLU A C 1
ATOM 881 O O . GLU A 1 111 ? -21.537 -14.332 -7.415 1.00 89.88 111 GLU A O 1
ATOM 886 N N . ASN A 1 112 ? -20.249 -15.911 -8.351 1.00 91.56 112 ASN A N 1
ATOM 887 C CA . ASN A 1 112 ? -19.839 -16.499 -7.072 1.00 91.56 112 ASN A CA 1
ATOM 888 C C . ASN A 1 112 ? -19.117 -15.477 -6.178 1.00 91.56 112 ASN A C 1
ATOM 890 O O . ASN A 1 112 ? -19.371 -15.424 -4.970 1.00 91.56 112 ASN A O 1
ATOM 894 N N . ARG A 1 113 ? -18.251 -14.632 -6.761 1.00 93.25 113 ARG A N 1
ATOM 895 C CA . ARG A 1 113 ? -17.561 -13.556 -6.027 1.00 93.25 113 ARG A CA 1
ATOM 896 C C . ARG A 1 113 ? -18.544 -12.518 -5.507 1.00 93.25 113 ARG A C 1
ATOM 898 O O . ARG A 1 113 ? -18.500 -12.194 -4.323 1.00 93.25 113 ARG A O 1
ATOM 905 N N . ARG A 1 114 ? -19.463 -12.040 -6.356 1.00 93.38 114 ARG A N 1
ATOM 906 C CA . ARG A 1 114 ? -20.497 -11.066 -5.958 1.00 93.38 114 ARG A CA 1
ATOM 907 C C . ARG A 1 114 ? -21.369 -11.590 -4.826 1.00 93.38 114 ARG A C 1
ATOM 909 O O . ARG A 1 114 ? -21.586 -10.875 -3.847 1.00 93.38 114 ARG A O 1
ATOM 916 N N . ARG A 1 115 ? -21.834 -12.836 -4.947 1.00 94.25 115 ARG A N 1
ATOM 917 C CA . ARG A 1 115 ? -22.657 -13.493 -3.930 1.00 94.25 115 ARG A CA 1
ATOM 918 C C . ARG A 1 115 ? -21.930 -13.546 -2.593 1.00 94.25 115 ARG A C 1
ATOM 920 O O . ARG A 1 115 ? -22.459 -13.050 -1.605 1.00 94.25 115 ARG A O 1
ATOM 927 N N . TRP A 1 116 ? -20.695 -14.048 -2.571 1.00 95.31 116 TRP A N 1
ATOM 928 C CA . TRP A 1 116 ? -19.926 -14.142 -1.329 1.00 95.31 116 TRP A CA 1
ATOM 929 C C . TRP A 1 116 ? -19.684 -12.769 -0.683 1.00 95.31 116 TRP A C 1
ATOM 931 O O . TRP A 1 116 ? -19.865 -12.617 0.523 1.00 95.31 116 TRP A O 1
ATOM 941 N N . THR A 1 117 ? -19.338 -11.746 -1.470 1.00 95.25 117 THR A N 1
ATOM 942 C CA . THR A 1 117 ? -19.141 -10.377 -0.962 1.00 95.25 117 THR A CA 1
ATOM 943 C C . THR A 1 117 ? -20.436 -9.791 -0.385 1.00 95.25 117 THR A C 1
ATOM 945 O O . THR A 1 117 ? -20.410 -9.142 0.662 1.00 95.25 117 THR A O 1
ATOM 948 N N . SER A 1 118 ? -21.583 -10.057 -1.018 1.00 94.38 118 SER A N 1
ATOM 949 C CA . SER A 1 118 ? -22.903 -9.665 -0.506 1.00 94.38 118 SER A CA 1
ATOM 950 C C . SER A 1 118 ? -23.259 -10.390 0.798 1.00 94.38 118 SER A C 1
ATOM 952 O O . SER A 1 118 ? -23.745 -9.767 1.749 1.00 94.38 118 SER A O 1
ATOM 954 N N . ASP A 1 119 ? -22.978 -11.691 0.879 1.00 95.06 119 ASP A N 1
ATOM 955 C CA . ASP A 1 119 ? -23.227 -12.503 2.070 1.00 95.06 119 ASP A CA 1
ATOM 956 C C . ASP A 1 119 ? -22.347 -12.044 3.242 1.00 95.06 119 ASP A C 1
ATOM 958 O O . ASP A 1 119 ? -22.838 -11.889 4.361 1.00 95.06 119 ASP A O 1
ATOM 962 N N . ALA A 1 120 ? -21.067 -11.751 2.992 1.00 93.50 120 ALA A N 1
ATOM 963 C CA . ALA A 1 120 ? -20.142 -11.207 3.987 1.00 93.50 120 ALA A CA 1
ATOM 964 C C . ALA A 1 120 ? -20.619 -9.843 4.518 1.00 93.50 120 ALA A C 1
ATOM 966 O O . ALA A 1 120 ? -20.679 -9.628 5.731 1.00 93.50 120 ALA A O 1
ATOM 967 N N . ARG A 1 121 ? -21.049 -8.941 3.623 1.00 95.12 121 ARG A N 1
ATOM 968 C CA . ARG A 1 121 ? -21.624 -7.637 3.996 1.00 95.12 121 ARG A CA 1
ATOM 969 C C . ARG A 1 121 ? -22.868 -7.793 4.868 1.00 95.12 121 ARG A C 1
ATOM 971 O O . ARG A 1 121 ? -23.027 -7.082 5.861 1.00 95.12 121 ARG A O 1
ATOM 978 N N . THR A 1 122 ? -23.746 -8.723 4.506 1.00 94.38 122 THR A N 1
ATOM 979 C CA . THR A 1 122 ? -24.987 -8.986 5.244 1.00 94.38 122 THR A CA 1
ATOM 980 C C . THR A 1 122 ? -24.697 -9.547 6.635 1.00 94.38 122 THR A C 1
ATOM 982 O O . THR A 1 122 ? -25.301 -9.090 7.606 1.00 94.38 122 THR A O 1
ATOM 985 N N . GLN A 1 123 ? -23.732 -10.463 6.761 1.00 93.50 123 GLN A N 1
ATOM 986 C CA . GLN A 1 123 ? -23.304 -11.007 8.053 1.00 93.50 123 GLN A CA 1
ATOM 987 C C . GLN A 1 123 ? -22.772 -9.906 8.977 1.00 93.50 123 GLN A C 1
ATOM 989 O O . GLN A 1 123 ? -23.285 -9.735 10.081 1.00 93.50 123 GLN A O 1
ATOM 994 N N . VAL A 1 124 ? -21.821 -9.096 8.502 1.00 93.81 124 VAL A N 1
ATOM 995 C CA . VAL A 1 124 ? -21.231 -7.999 9.289 1.00 93.81 124 VAL A CA 1
ATOM 996 C C . VAL A 1 124 ? -22.279 -6.948 9.663 1.00 93.81 124 VAL A C 1
ATOM 998 O O . VAL A 1 124 ? -22.320 -6.487 10.803 1.00 93.81 124 VAL A O 1
ATOM 1001 N N . SER A 1 125 ? -23.177 -6.594 8.736 1.00 92.50 125 SER A N 1
ATOM 1002 C CA . SER A 1 125 ? -24.265 -5.648 9.013 1.00 92.50 125 SER A CA 1
ATOM 1003 C C . SER A 1 125 ? -25.250 -6.185 10.051 1.00 92.50 125 SER A C 1
ATOM 1005 O O . SER A 1 125 ? -25.735 -5.415 10.878 1.00 92.50 125 SER A O 1
ATOM 1007 N N . THR A 1 126 ? -25.534 -7.488 10.035 1.00 92.50 126 THR A N 1
ATOM 1008 C CA . THR A 1 126 ? -26.422 -8.121 11.016 1.00 92.50 126 THR A CA 1
ATOM 1009 C C . THR A 1 126 ? -25.789 -8.096 12.402 1.00 92.50 126 THR A C 1
ATOM 1011 O O . THR A 1 126 ? -26.425 -7.606 13.330 1.00 92.50 126 THR A O 1
ATOM 1014 N N . THR A 1 127 ? -24.521 -8.502 12.530 1.00 91.19 127 THR A N 1
ATOM 1015 C CA . THR A 1 127 ? -23.764 -8.436 13.793 1.00 91.19 127 THR A CA 1
ATOM 1016 C C . THR A 1 127 ? -23.661 -7.007 14.332 1.00 91.19 127 THR A C 1
ATOM 1018 O O . THR A 1 127 ? -23.850 -6.767 15.522 1.00 91.19 127 THR A O 1
ATOM 1021 N N . LYS A 1 128 ? -23.417 -6.021 13.460 1.00 93.31 128 LYS A N 1
ATOM 1022 C CA . LYS A 1 128 ? -23.396 -4.606 13.853 1.00 93.31 128 LYS A CA 1
ATOM 1023 C C . LYS A 1 128 ? -24.750 -4.166 14.417 1.00 93.31 128 LYS A C 1
ATOM 1025 O O . LYS A 1 128 ? -24.807 -3.620 15.515 1.00 93.31 128 LYS A O 1
ATOM 1030 N N . LYS A 1 129 ? -25.844 -4.470 13.709 1.00 91.75 129 LYS A N 1
ATOM 1031 C CA . LYS A 1 129 ? -27.207 -4.115 14.132 1.00 91.75 129 LYS A CA 1
ATOM 1032 C C . LYS A 1 129 ? -27.619 -4.794 15.436 1.00 91.75 129 LYS A C 1
ATOM 1034 O O . LYS A 1 129 ? -28.293 -4.160 16.238 1.00 91.75 129 LYS A O 1
ATOM 1039 N N . THR A 1 130 ? -27.242 -6.052 15.671 1.00 88.31 130 THR A N 1
ATOM 1040 C CA . THR A 1 130 ? -27.582 -6.757 16.921 1.00 88.31 130 THR A CA 1
ATOM 1041 C C . THR A 1 130 ? -26.848 -6.165 18.122 1.00 88.31 130 THR A C 1
ATOM 1043 O O . THR A 1 130 ? -27.461 -5.990 19.174 1.00 88.31 130 THR A O 1
ATOM 1046 N N . VAL A 1 131 ? -25.579 -5.775 17.970 1.00 87.81 131 VAL A N 1
ATOM 1047 C CA . VAL A 1 131 ? -24.826 -5.084 19.032 1.00 87.81 131 VAL A CA 1
ATOM 1048 C C . VAL A 1 131 ? -25.354 -3.668 19.270 1.00 87.81 131 VAL A C 1
ATOM 1050 O O . VAL A 1 131 ? -25.513 -3.257 20.419 1.00 87.81 131 VAL A O 1
ATOM 1053 N N . GLU A 1 132 ? -25.695 -2.930 18.211 1.00 85.06 132 GLU A N 1
ATOM 1054 C CA . GLU A 1 132 ? -26.315 -1.602 18.316 1.00 85.06 132 GLU A CA 1
ATOM 1055 C C . GLU A 1 132 ? -27.712 -1.664 18.954 1.00 85.06 132 GLU A C 1
ATOM 1057 O O . GLU A 1 132 ? -28.035 -0.838 19.806 1.00 85.06 132 GLU A O 1
ATOM 1062 N N . ALA A 1 133 ? -28.521 -2.675 18.625 1.00 80.56 133 ALA A N 1
ATOM 1063 C CA . ALA A 1 133 ? -29.814 -2.916 19.264 1.00 80.56 133 ALA A CA 1
ATOM 1064 C C . ALA A 1 133 ? -29.660 -3.349 20.732 1.00 80.56 133 ALA A C 1
ATOM 1066 O O . ALA A 1 133 ? -30.419 -2.898 21.590 1.00 80.56 133 ALA A O 1
ATOM 1067 N N . GLY A 1 134 ? -28.635 -4.146 21.050 1.00 67.25 134 GLY A N 1
ATOM 1068 C CA . GLY A 1 134 ? -28.263 -4.483 22.427 1.00 67.25 134 GLY A CA 1
ATOM 1069 C C . GLY A 1 134 ? -27.830 -3.261 23.244 1.00 67.25 134 GLY A C 1
ATOM 1070 O O . GLY A 1 134 ? -28.093 -3.194 24.441 1.00 67.25 134 GLY A O 1
ATOM 1071 N N . LYS A 1 135 ? -27.239 -2.253 22.592 1.00 59.69 135 LYS A N 1
ATOM 1072 C CA . LYS A 1 135 ? -26.951 -0.934 23.176 1.00 59.69 135 LYS A CA 1
ATOM 1073 C C . LYS A 1 135 ? -28.225 -0.087 23.330 1.00 59.69 135 LYS A C 1
ATOM 1075 O O . LYS A 1 135 ? -28.360 0.655 24.300 1.00 59.69 135 LYS A O 1
ATOM 1080 N N . GLY A 1 136 ? -29.173 -0.242 22.402 1.00 46.66 136 GLY A N 1
ATOM 1081 C CA . GLY A 1 136 ? -30.488 0.403 22.398 1.00 46.66 136 GLY A CA 1
ATOM 1082 C C . GLY A 1 136 ? -31.440 -0.090 23.490 1.00 46.66 136 GLY A C 1
ATOM 1083 O O . GLY A 1 136 ? -32.205 0.713 24.011 1.00 46.66 136 GLY A O 1
ATOM 1084 N N . SER A 1 137 ? -31.340 -1.346 23.937 1.00 43.38 137 SER A N 1
ATOM 1085 C CA . SER A 1 137 ? -32.187 -1.879 25.021 1.00 43.38 137 SER A CA 1
ATOM 1086 C C . SER A 1 137 ? -31.963 -1.212 26.389 1.00 43.38 137 SER A C 1
ATOM 1088 O O . SER A 1 137 ? -32.802 -1.369 27.274 1.00 43.38 137 SER A O 1
ATOM 1090 N N . ASN A 1 138 ? -30.890 -0.432 26.560 1.00 46.03 138 ASN A N 1
ATOM 1091 C CA . ASN A 1 138 ? -30.678 0.407 27.747 1.00 46.03 138 ASN A CA 1
ATOM 1092 C C . ASN A 1 138 ? -31.127 1.869 27.555 1.00 46.03 138 ASN A C 1
ATOM 1094 O O . ASN A 1 138 ? -31.103 2.634 28.511 1.00 46.03 138 ASN A O 1
ATOM 1098 N N . ILE A 1 139 ? -31.557 2.274 26.351 1.00 46.72 139 ILE A N 1
ATOM 1099 C CA . ILE A 1 139 ? -31.967 3.661 26.044 1.00 46.72 139 ILE A CA 1
ATOM 1100 C C . ILE A 1 139 ? -33.427 3.741 25.551 1.00 46.72 139 ILE A C 1
ATOM 1102 O O . ILE A 1 139 ? -34.085 4.762 25.738 1.00 46.72 139 ILE A O 1
ATOM 1106 N N . THR A 1 140 ? -34.005 2.672 24.991 1.00 39.25 140 THR A N 1
ATOM 1107 C CA . THR A 1 140 ? -35.349 2.712 24.379 1.00 39.25 140 THR A CA 1
ATOM 1108 C C . THR A 1 140 ? -36.498 2.250 25.277 1.00 39.25 140 THR A C 1
ATOM 1110 O O . THR A 1 140 ? -37.653 2.360 24.869 1.00 39.25 140 THR A O 1
ATOM 1113 N N . ASN A 1 141 ? -36.242 1.820 26.517 1.00 45.66 141 ASN A N 1
ATOM 1114 C CA . ASN A 1 141 ? -37.320 1.499 27.467 1.00 45.66 141 ASN A CA 1
ATOM 1115 C C . ASN A 1 141 ? -38.052 2.745 28.014 1.00 45.66 141 ASN A C 1
ATOM 1117 O O . ASN A 1 141 ? -39.110 2.610 28.622 1.00 45.66 141 ASN A O 1
ATOM 1121 N N . ASN A 1 142 ? -37.566 3.960 27.725 1.00 43.62 142 ASN A N 1
ATOM 1122 C CA . ASN A 1 142 ? -38.178 5.220 28.174 1.00 43.62 142 ASN A CA 1
ATOM 1123 C C . ASN A 1 142 ? -39.078 5.921 27.138 1.00 43.62 142 ASN A C 1
ATOM 1125 O O . ASN A 1 142 ? -39.568 7.017 27.398 1.00 43.62 142 ASN A O 1
ATOM 1129 N N . ALA A 1 143 ? -39.353 5.310 25.979 1.00 40.62 143 ALA A N 1
ATOM 1130 C CA . ALA A 1 143 ? -40.266 5.899 24.989 1.00 40.62 143 ALA A CA 1
ATOM 1131 C C . ALA A 1 143 ? -41.710 5.358 25.060 1.00 40.62 143 ALA A C 1
ATOM 1133 O O . ALA A 1 143 ? -42.612 5.976 24.500 1.00 40.62 143 ALA A O 1
ATOM 1134 N N . SER A 1 144 ? -41.962 4.246 25.769 1.00 42.34 144 SER A N 1
ATOM 1135 C CA . SER A 1 144 ? -43.284 3.589 25.781 1.00 42.34 144 SER A CA 1
ATOM 1136 C C . SER A 1 144 ? -44.161 3.885 27.011 1.00 42.34 144 SER A C 1
ATOM 1138 O O . SER A 1 144 ? -45.298 3.419 27.058 1.00 42.34 144 SER A O 1
ATOM 1140 N N . LEU A 1 145 ? -43.697 4.680 27.985 1.00 43.69 145 LEU A N 1
ATOM 1141 C CA . LEU A 1 145 ? -44.487 5.058 29.175 1.00 43.69 145 LEU A CA 1
ATOM 1142 C C . LEU A 1 145 ? -45.127 6.455 29.082 1.00 43.69 145 LEU A C 1
ATOM 1144 O O . LEU A 1 145 ? -46.126 6.729 29.747 1.00 43.69 145 LEU A O 1
ATOM 1148 N N . ASN A 1 146 ? -44.651 7.310 28.173 1.00 46.28 146 ASN A N 1
ATOM 1149 C CA . ASN A 1 146 ? -45.208 8.655 27.977 1.00 46.28 146 ASN A CA 1
ATOM 1150 C C . ASN A 1 146 ? -46.536 8.675 27.197 1.00 46.28 146 ASN A C 1
ATOM 1152 O O . ASN A 1 146 ? -47.181 9.720 27.109 1.00 46.28 146 ASN A O 1
ATOM 1156 N N . GLY A 1 147 ? -46.975 7.530 26.661 1.00 47.44 147 GLY A N 1
ATOM 1157 C CA . GLY A 1 147 ? -48.311 7.373 26.079 1.00 47.44 147 GLY A CA 1
ATOM 1158 C C . GLY A 1 147 ? -49.415 7.185 27.124 1.00 47.44 147 GLY A C 1
ATOM 1159 O O . GLY A 1 147 ? -50.550 7.571 26.874 1.00 47.44 147 GLY A O 1
ATOM 1160 N N . MET A 1 148 ? -49.088 6.651 28.307 1.00 45.66 148 MET A N 1
ATOM 1161 C CA . MET A 1 148 ? -50.087 6.273 29.317 1.00 45.66 148 MET A CA 1
ATOM 1162 C C . MET A 1 148 ? -50.272 7.349 30.402 1.00 45.66 148 MET A C 1
ATOM 1164 O O . MET A 1 148 ? -51.369 7.530 30.924 1.00 45.66 148 MET A O 1
ATOM 1168 N N . HIS A 1 149 ? -49.239 8.157 30.677 1.00 39.34 149 HIS A N 1
ATOM 1169 C CA . HIS A 1 149 ? -49.312 9.246 31.664 1.00 39.34 149 HIS A CA 1
ATOM 1170 C C . HIS A 1 149 ? -50.199 10.430 31.218 1.00 39.34 149 HIS A C 1
ATOM 1172 O O . HIS A 1 149 ? -50.642 11.230 32.039 1.00 39.34 149 HIS A O 1
ATOM 1178 N N . ARG A 1 150 ? -50.517 10.535 29.920 1.00 45.12 150 ARG A N 1
ATOM 1179 C CA . ARG A 1 150 ? -51.370 11.610 29.385 1.00 45.12 150 ARG A CA 1
ATOM 1180 C C . ARG A 1 150 ? -52.873 11.334 29.529 1.00 45.12 150 ARG A C 1
ATOM 1182 O O . ARG A 1 150 ? -53.655 12.280 29.490 1.00 45.12 150 ARG A O 1
ATOM 1189 N N . GLU A 1 151 ? -53.279 10.080 29.734 1.00 46.03 151 GLU A N 1
ATOM 1190 C CA . GLU A 1 151 ? -54.692 9.716 29.942 1.00 46.03 151 GLU A CA 1
ATOM 1191 C C . GLU A 1 151 ? -55.117 9.729 31.417 1.00 46.03 151 GLU A C 1
ATOM 1193 O O . GLU A 1 151 ? -56.298 9.914 31.704 1.00 46.03 151 GLU A O 1
ATOM 1198 N N . LEU A 1 152 ? -54.175 9.636 32.361 1.00 45.62 152 LEU A N 1
ATOM 1199 C CA . LEU A 1 152 ? -54.478 9.578 33.799 1.00 45.62 152 LEU A CA 1
ATOM 1200 C C . LEU A 1 152 ? -54.640 10.952 34.481 1.00 45.62 152 LEU A C 1
ATOM 1202 O O . LEU A 1 152 ? -55.056 11.014 35.632 1.00 45.62 152 LEU A O 1
ATOM 1206 N N . MET A 1 153 ? -54.401 12.059 33.768 1.00 44.25 153 MET A N 1
ATOM 1207 C CA . MET A 1 153 ? -54.609 13.438 34.259 1.00 44.25 153 MET A CA 1
ATOM 1208 C C . MET A 1 153 ? -55.938 14.061 33.797 1.00 44.25 153 MET A C 1
ATOM 1210 O O . MET A 1 153 ? -56.089 15.283 33.749 1.00 44.25 153 MET A O 1
ATOM 1214 N N . ARG A 1 154 ? -56.928 13.234 33.442 1.00 48.56 154 ARG A N 1
ATOM 1215 C CA . ARG A 1 154 ? -58.266 13.695 33.054 1.00 48.56 154 ARG A CA 1
ATOM 1216 C C . ARG A 1 154 ? -59.290 13.270 34.109 1.00 48.56 154 ARG A C 1
ATOM 1218 O O . ARG A 1 154 ? -59.813 12.163 34.063 1.00 48.56 154 ARG A O 1
ATOM 1225 N N . LEU A 1 155 ? -59.580 14.170 35.054 1.00 37.34 155 LEU A N 1
ATOM 1226 C CA . LEU A 1 155 ? -60.638 13.987 36.056 1.00 37.34 155 LEU A CA 1
ATOM 1227 C C . LEU A 1 155 ? -61.992 13.652 35.401 1.00 37.34 155 LEU A C 1
ATOM 1229 O O . LEU A 1 155 ? -62.423 14.381 34.500 1.00 37.34 155 LEU A O 1
ATOM 1233 N N . PRO A 1 156 ? -62.745 12.682 35.946 1.00 40.53 156 PRO A N 1
ATOM 1234 C CA . PRO A 1 156 ? -64.193 12.680 35.887 1.00 40.53 156 PRO A CA 1
ATOM 1235 C C . PRO A 1 156 ? -64.755 13.107 37.248 1.00 40.53 156 PRO A C 1
ATOM 1237 O O . PRO A 1 156 ? -64.585 12.443 38.266 1.00 40.53 156 PRO A O 1
ATOM 1240 N N . ASN A 1 157 ? -65.443 14.242 37.257 1.00 42.38 157 ASN A N 1
ATOM 1241 C CA . ASN A 1 157 ? -66.247 14.686 38.386 1.00 42.38 157 ASN A CA 1
ATOM 1242 C C . ASN A 1 157 ? -67.639 14.040 38.263 1.00 42.38 157 ASN A C 1
ATOM 1244 O O . ASN A 1 157 ? -68.268 14.260 37.230 1.00 42.38 157 ASN A O 1
ATOM 1248 N N . SER A 1 158 ? -68.113 13.274 39.258 1.00 37.28 158 SER A N 1
ATOM 1249 C CA . SER A 1 158 ? -69.533 13.213 39.682 1.00 37.28 158 SER A CA 1
ATOM 1250 C C . SER A 1 158 ? -69.801 12.130 40.752 1.00 37.28 158 SER A C 1
ATOM 1252 O O . SER A 1 158 ? -69.615 10.947 40.495 1.00 37.28 158 SER A O 1
ATOM 1254 N N . HIS A 1 159 ? -70.337 12.589 41.892 1.00 40.53 159 HIS A N 1
ATOM 1255 C CA . HIS A 1 159 ? -71.303 11.958 42.816 1.00 40.53 159 HIS A CA 1
ATOM 1256 C C . HIS A 1 159 ? -71.000 10.655 43.600 1.00 40.53 159 HIS A C 1
ATOM 1258 O O . HIS A 1 159 ? -70.842 9.596 43.017 1.00 40.53 159 HIS A O 1
ATOM 1264 N N . GLN A 1 160 ? -71.133 10.785 44.942 1.00 39.19 160 GLN A N 1
ATOM 1265 C CA . GLN A 1 160 ? -71.653 9.842 45.972 1.00 39.19 160 GLN A CA 1
ATOM 1266 C C . GLN A 1 160 ? -71.130 8.383 45.939 1.00 39.19 160 GLN A C 1
ATOM 1268 O O . GLN A 1 160 ? -71.252 7.675 44.957 1.00 39.19 160 GLN A O 1
ATOM 1273 N N . THR A 1 161 ? -70.668 7.753 47.022 1.00 33.75 161 THR A N 1
ATOM 1274 C CA . THR A 1 161 ? -71.360 7.554 48.305 1.00 33.75 161 THR A CA 1
ATOM 1275 C C . THR A 1 161 ? -70.408 6.829 49.273 1.00 33.75 161 THR A C 1
ATOM 1277 O O . THR A 1 161 ? -69.548 6.058 48.864 1.00 33.75 161 THR A O 1
ATOM 1280 N N . THR A 1 162 ? -70.620 7.070 50.561 1.00 46.25 162 THR A N 1
ATOM 1281 C CA . THR A 1 162 ? -70.137 6.363 51.757 1.00 46.25 162 THR A CA 1
ATOM 1282 C C . THR A 1 162 ? -69.734 4.885 51.590 1.00 46.25 162 THR A C 1
ATOM 1284 O O . THR A 1 162 ? -70.602 4.053 51.341 1.00 46.25 162 THR A O 1
ATOM 1287 N N . SER A 1 163 ? -68.465 4.543 51.841 1.00 46.06 163 SER A N 1
ATOM 1288 C CA . SER A 1 163 ? -68.007 3.360 52.604 1.00 46.06 163 SER A CA 1
ATOM 1289 C C . SER A 1 163 ? -66.473 3.264 52.542 1.00 46.06 163 SER A C 1
ATOM 1291 O O . SER A 1 163 ? -65.888 3.608 51.524 1.00 46.06 163 SER A O 1
ATOM 1293 N N . SER A 1 164 ? -65.849 2.725 53.593 1.00 43.88 164 SER A N 1
ATOM 1294 C CA . SER A 1 164 ? -64.417 2.382 53.713 1.00 43.88 164 SER A CA 1
ATOM 1295 C C . SER A 1 164 ? -63.469 3.460 54.258 1.00 43.88 164 SER A C 1
ATOM 1297 O O . SER A 1 164 ? -62.591 3.977 53.576 1.00 43.88 164 SER A O 1
ATOM 1299 N N . GLN A 1 165 ? -63.586 3.723 55.560 1.00 46.50 165 GLN A N 1
ATOM 1300 C CA . GLN A 1 165 ? -62.584 4.466 56.338 1.00 46.50 165 GLN A CA 1
ATOM 1301 C C . GLN A 1 165 ? -61.434 3.567 56.849 1.00 46.50 165 GLN A C 1
ATOM 1303 O O . GLN A 1 165 ? -60.505 4.063 57.470 1.00 46.50 165 GLN A O 1
ATOM 1308 N N . TYR A 1 166 ? -61.471 2.260 56.552 1.00 48.44 166 TYR A N 1
ATOM 1309 C CA . TYR A 1 166 ? -60.426 1.291 56.914 1.00 48.44 166 TYR A CA 1
ATOM 1310 C C . TYR A 1 166 ? -59.477 0.940 55.755 1.00 48.44 166 TYR A C 1
ATOM 1312 O O . TYR A 1 166 ? -58.383 0.463 56.015 1.00 48.44 166 TYR A O 1
ATOM 1320 N N . ALA A 1 167 ? -59.836 1.214 54.492 1.00 52.66 167 ALA A N 1
ATOM 1321 C CA . ALA A 1 167 ? -58.924 1.015 53.356 1.00 52.66 167 ALA A CA 1
ATOM 1322 C C . ALA A 1 167 ? -58.080 2.256 53.018 1.00 52.66 167 ALA A C 1
ATOM 1324 O O . ALA A 1 167 ? -57.188 2.163 52.188 1.00 52.66 167 ALA A O 1
ATOM 1325 N N . ALA A 1 168 ? -58.355 3.424 53.606 1.00 53.97 168 ALA A N 1
ATOM 1326 C CA . ALA A 1 168 ? -57.558 4.627 53.353 1.00 53.97 168 ALA A CA 1
ATOM 1327 C C . ALA A 1 168 ? -56.199 4.575 54.074 1.00 53.97 168 ALA A C 1
ATOM 1329 O O . ALA A 1 168 ? -55.194 4.974 53.507 1.00 53.97 168 ALA A O 1
ATOM 1330 N N . GLN A 1 169 ? -56.160 4.002 55.282 1.00 58.34 169 GLN A N 1
ATOM 1331 C CA . GLN A 1 169 ? -54.965 3.996 56.130 1.00 58.34 169 GLN A CA 1
ATOM 1332 C C . GLN A 1 169 ? -53.888 3.005 55.656 1.00 58.34 169 GLN A C 1
ATOM 1334 O O . GLN A 1 169 ? -52.716 3.358 55.646 1.00 58.34 169 GLN A O 1
ATOM 1339 N N . ASP A 1 170 ? -54.282 1.817 55.177 1.00 56.34 170 ASP A N 1
ATOM 1340 C CA . ASP A 1 170 ? -53.356 0.862 54.534 1.00 56.34 170 ASP A CA 1
ATOM 1341 C C . ASP A 1 170 ? -52.875 1.352 53.157 1.00 56.34 170 ASP A C 1
ATOM 1343 O O . ASP A 1 170 ? -51.774 1.017 52.724 1.00 56.34 170 ASP A O 1
ATOM 1347 N N . ASN A 1 171 ? -53.690 2.150 52.455 1.00 61.69 171 ASN A N 1
ATOM 1348 C CA . ASN A 1 171 ? -53.278 2.748 51.188 1.00 61.69 171 ASN A CA 1
ATOM 1349 C C . ASN A 1 171 ? -52.286 3.894 51.408 1.00 61.69 171 ASN A C 1
ATOM 1351 O O . ASN A 1 171 ? -51.336 3.978 50.644 1.00 61.69 171 ASN A O 1
ATOM 1355 N N . ASP A 1 172 ? -52.452 4.730 52.437 1.00 65.38 172 ASP A N 1
ATOM 1356 C CA . ASP A 1 172 ? -51.515 5.827 52.721 1.00 65.38 172 ASP A CA 1
ATOM 1357 C C . ASP A 1 172 ? -50.117 5.307 53.107 1.00 65.38 172 ASP A C 1
ATOM 1359 O O . ASP A 1 172 ? -49.128 5.805 52.579 1.00 65.38 172 ASP A O 1
ATOM 1363 N N . ASP A 1 173 ? -50.020 4.245 53.917 1.00 69.38 173 ASP A N 1
ATOM 1364 C CA . ASP A 1 173 ? -48.732 3.646 54.325 1.00 69.38 173 ASP A CA 1
ATOM 1365 C C . ASP A 1 173 ? -48.027 2.934 53.143 1.00 69.38 173 ASP A C 1
ATOM 1367 O O . ASP A 1 173 ? -46.802 2.964 52.977 1.00 69.38 173 ASP A O 1
ATOM 1371 N N . PHE A 1 174 ? -48.811 2.339 52.236 1.00 73.00 174 PHE A N 1
ATOM 1372 C CA . PHE A 1 174 ? -48.306 1.780 50.979 1.00 73.00 174 PHE A CA 1
ATOM 1373 C C . PHE A 1 174 ? -47.868 2.871 49.985 1.00 73.00 174 PHE A C 1
ATOM 1375 O O . PHE A 1 174 ? -46.841 2.725 49.324 1.00 73.00 174 PHE A O 1
ATOM 1382 N N . ILE A 1 175 ? -48.609 3.979 49.891 1.00 70.44 175 ILE A N 1
ATOM 1383 C CA . ILE A 1 175 ? -48.280 5.126 49.030 1.00 70.44 175 ILE A CA 1
ATOM 1384 C C . ILE A 1 175 ? -47.022 5.838 49.547 1.00 70.44 175 ILE A C 1
ATOM 1386 O O . ILE A 1 175 ? -46.168 6.201 48.740 1.00 70.44 175 ILE A O 1
ATOM 1390 N N . GLU A 1 176 ? -46.876 6.019 50.862 1.00 75.31 176 GLU A N 1
ATOM 1391 C CA . GLU A 1 176 ? -45.705 6.653 51.481 1.00 75.31 176 GLU A CA 1
ATOM 1392 C C . GLU A 1 176 ? -44.451 5.783 51.306 1.00 75.31 176 GLU A C 1
ATOM 1394 O O . GLU A 1 176 ? -43.419 6.268 50.837 1.00 75.31 176 GLU A O 1
ATOM 1399 N N . SER A 1 177 ? -44.561 4.469 51.537 1.00 74.44 177 SER A N 1
ATOM 1400 C CA . SER A 1 177 ? -43.442 3.539 51.329 1.00 74.44 177 SER A CA 1
ATOM 1401 C C . SER A 1 177 ? -43.043 3.355 49.854 1.00 74.44 177 SER A C 1
ATOM 1403 O O . SER A 1 177 ? -41.849 3.243 49.560 1.00 74.44 177 SER A O 1
ATOM 1405 N N . GLU A 1 178 ? -43.985 3.382 48.901 1.00 72.81 178 GLU A N 1
ATOM 1406 C CA . GLU A 1 178 ? -43.662 3.397 47.463 1.00 72.81 178 GLU A CA 1
ATOM 1407 C C . GLU A 1 178 ? -43.116 4.758 47.001 1.00 72.81 178 GLU A C 1
ATOM 1409 O O . GLU A 1 178 ? -42.206 4.795 46.169 1.00 72.81 178 GLU A O 1
ATOM 1414 N N . SER A 1 179 ? -43.596 5.872 47.563 1.00 77.56 179 SER A N 1
ATOM 1415 C CA . SER A 1 179 ? -43.089 7.225 47.287 1.00 77.56 179 SER A CA 1
ATOM 1416 C C . SER A 1 179 ? -41.628 7.374 47.709 1.00 77.56 179 SER A C 1
ATOM 1418 O O . SER A 1 179 ? -40.803 7.843 46.924 1.00 77.56 179 SER A O 1
ATOM 1420 N N . ASP A 1 180 ? -41.267 6.902 48.903 1.00 77.56 180 ASP A N 1
ATOM 1421 C CA . ASP A 1 180 ? -39.880 6.919 49.380 1.00 77.56 180 ASP A CA 1
ATOM 1422 C C . ASP A 1 180 ? -38.970 6.037 48.516 1.00 77.56 180 ASP A C 1
ATOM 1424 O O . ASP A 1 180 ? -37.830 6.401 48.197 1.00 77.56 180 ASP A O 1
ATOM 1428 N N . ARG A 1 181 ? -39.490 4.895 48.052 1.00 75.62 181 ARG A N 1
ATOM 1429 C CA . ARG A 1 181 ? -38.775 4.002 47.134 1.00 75.62 181 ARG A CA 1
ATOM 1430 C C . ARG A 1 181 ? -38.562 4.647 45.762 1.00 75.62 181 ARG A C 1
ATOM 1432 O O . ARG A 1 181 ? -37.482 4.499 45.188 1.00 75.62 181 ARG A O 1
ATOM 1439 N N . GLN A 1 182 ? -39.545 5.395 45.257 1.00 69.38 182 GLN A N 1
ATOM 1440 C CA . GLN A 1 182 ? -39.426 6.180 44.024 1.00 69.38 182 GLN A CA 1
ATOM 1441 C C . GLN A 1 182 ? -38.467 7.364 44.185 1.00 69.38 182 GLN A C 1
ATOM 1443 O O . GLN A 1 182 ? -37.652 7.610 43.295 1.00 69.38 182 GLN A O 1
ATOM 1448 N N . MET A 1 183 ? -38.489 8.050 45.328 1.00 74.50 183 MET A N 1
ATOM 1449 C CA . MET A 1 183 ? -37.602 9.178 45.615 1.00 74.50 183 MET A CA 1
ATOM 1450 C C . MET A 1 183 ? -36.133 8.747 45.667 1.00 74.50 183 MET A C 1
ATOM 1452 O O . MET A 1 183 ? -35.267 9.436 45.128 1.00 74.50 183 MET A O 1
ATOM 1456 N N . LEU A 1 184 ? -35.841 7.579 46.247 1.00 77.88 184 LEU A N 1
ATOM 1457 C CA . LEU A 1 184 ? -34.492 7.006 46.231 1.00 77.88 184 LEU A CA 1
ATOM 1458 C C . LEU A 1 184 ? -34.041 6.612 44.820 1.00 77.88 184 LEU A C 1
ATOM 1460 O O . LEU A 1 184 ? -32.863 6.754 44.492 1.00 77.88 184 LEU A O 1
ATOM 1464 N N . LEU A 1 185 ? -34.967 6.150 43.975 1.00 75.75 185 LEU A N 1
ATOM 1465 C CA . LEU A 1 185 ? -34.663 5.793 42.591 1.00 75.75 185 LEU A CA 1
ATOM 1466 C C . LEU A 1 185 ? -34.334 7.030 41.741 1.00 75.75 185 LEU A C 1
ATOM 1468 O O . LEU A 1 185 ? -33.372 6.999 40.978 1.00 75.75 185 LEU A O 1
ATOM 1472 N N . ILE A 1 186 ? -35.089 8.120 41.912 1.00 74.06 186 ILE A N 1
ATOM 1473 C CA . ILE A 1 186 ? -34.857 9.402 41.225 1.00 74.06 186 ILE A CA 1
ATOM 1474 C C . ILE A 1 186 ? -33.516 9.996 41.654 1.00 74.06 186 ILE A C 1
ATOM 1476 O O . ILE A 1 186 ? -32.712 10.385 40.815 1.00 74.06 186 ILE A O 1
ATOM 1480 N N . LYS A 1 187 ? -33.223 9.976 42.957 1.00 78.62 187 LYS A N 1
ATOM 1481 C CA . LYS A 1 187 ? -31.969 10.521 43.486 1.00 78.62 187 LYS A CA 1
ATOM 1482 C C . LYS A 1 187 ? -30.738 9.768 42.974 1.00 78.62 187 LYS A C 1
ATOM 1484 O O . LYS A 1 187 ? -29.709 10.379 42.715 1.00 78.62 187 LYS A O 1
ATOM 1489 N N . LYS A 1 188 ? -30.858 8.448 42.794 1.00 74.06 188 LYS A N 1
ATOM 1490 C CA . LYS A 1 188 ? -29.799 7.617 42.213 1.00 74.06 188 LYS A CA 1
ATOM 1491 C C . LYS A 1 188 ? -29.605 7.883 40.716 1.00 74.06 188 LYS A C 1
ATOM 1493 O O . LYS A 1 188 ? -28.472 7.896 40.251 1.00 74.06 188 LYS A O 1
ATOM 1498 N N . GLN A 1 189 ? -30.689 8.116 39.975 1.00 65.38 189 GLN A N 1
ATOM 1499 C CA . GLN A 1 189 ? -30.608 8.491 38.561 1.00 65.38 189 GLN A CA 1
ATOM 1500 C C . GLN A 1 189 ? -29.983 9.875 38.367 1.00 65.38 189 GLN A C 1
ATOM 1502 O O . GLN A 1 189 ? -29.193 10.037 37.446 1.00 65.38 189 GLN A O 1
ATOM 1507 N N . ASP A 1 190 ? -30.274 10.843 39.238 1.00 75.81 190 ASP A N 1
ATOM 1508 C CA . ASP A 1 190 ? -29.649 12.170 39.176 1.00 75.81 190 ASP A CA 1
ATOM 1509 C C . ASP A 1 190 ? -28.134 12.102 39.438 1.00 75.81 190 ASP A C 1
ATOM 1511 O O . ASP A 1 190 ? -27.357 12.744 38.735 1.00 75.81 190 ASP A O 1
ATOM 1515 N N . GLU A 1 191 ? -27.691 11.256 40.373 1.00 82.12 191 GLU A N 1
ATOM 1516 C CA . GLU A 1 191 ? -26.261 11.036 40.643 1.00 82.12 191 GLU A CA 1
ATOM 1517 C C . GLU A 1 191 ? -25.542 10.359 39.455 1.00 82.12 191 GLU A C 1
ATOM 1519 O O . GLU A 1 191 ? -24.421 10.733 39.105 1.00 82.12 191 GLU A O 1
ATOM 1524 N N . GLU A 1 192 ? -26.212 9.433 38.759 1.00 75.25 192 GLU A N 1
ATOM 1525 C CA . GLU A 1 192 ? -25.707 8.836 37.513 1.00 75.25 192 GLU A CA 1
ATOM 1526 C C . GLU A 1 192 ? -25.713 9.839 36.338 1.00 75.25 192 GLU A C 1
ATOM 1528 O O . GLU A 1 192 ? -24.800 9.834 35.508 1.00 75.25 192 GLU A O 1
ATOM 1533 N N . LEU A 1 193 ? -26.702 10.737 36.260 1.00 80.75 193 LEU A N 1
ATOM 1534 C CA . LEU A 1 193 ? -26.772 11.787 35.237 1.00 80.75 193 LEU A CA 1
ATOM 1535 C C . LEU A 1 193 ? -25.677 12.843 35.411 1.00 80.75 193 LEU A C 1
ATOM 1537 O O . LEU A 1 193 ? -25.135 13.315 34.408 1.00 80.75 193 LEU A O 1
ATOM 1541 N N . ASP A 1 194 ? -25.301 13.169 36.645 1.00 83.06 194 ASP A N 1
ATOM 1542 C CA . ASP A 1 194 ? -24.181 14.068 36.924 1.00 83.06 194 ASP A CA 1
ATOM 1543 C C . ASP A 1 194 ? -22.837 13.447 36.502 1.00 83.06 194 ASP A C 1
ATOM 1545 O O . ASP A 1 194 ? -22.003 14.118 35.883 1.00 83.06 194 ASP A O 1
ATOM 1549 N N . GLU A 1 195 ? -22.639 12.144 36.723 1.00 82.94 195 GLU A N 1
ATOM 1550 C CA . GLU A 1 195 ? -21.454 11.431 36.228 1.00 82.94 195 GLU A CA 1
ATOM 1551 C C . GLU A 1 195 ? -21.413 11.388 34.688 1.00 82.94 195 GLU A C 1
ATOM 1553 O O . GLU A 1 195 ? -20.368 11.627 34.062 1.00 82.94 195 GLU A O 1
ATOM 1558 N N . LEU A 1 196 ? -22.563 11.152 34.051 1.00 79.88 196 LEU A N 1
ATOM 1559 C CA . LEU A 1 196 ? -22.689 11.188 32.594 1.00 79.88 196 LEU A CA 1
ATOM 1560 C C . LEU A 1 196 ? -22.442 12.595 32.035 1.00 79.88 196 LEU A C 1
ATOM 1562 O O . LEU A 1 196 ? -21.775 12.728 31.007 1.00 79.88 196 LEU A O 1
ATOM 1566 N N . SER A 1 197 ? -22.899 13.642 32.722 1.00 85.88 197 SER A N 1
ATOM 1567 C CA . SER A 1 197 ? -22.658 15.042 32.359 1.00 85.88 197 SER A CA 1
ATOM 1568 C C . SER A 1 197 ? -21.160 15.372 32.347 1.00 85.88 197 SER A C 1
ATOM 1570 O O . SER A 1 197 ? -20.651 15.941 31.376 1.00 85.88 197 SER A O 1
ATOM 1572 N N . LEU A 1 198 ? -20.408 14.902 33.349 1.00 83.94 198 LEU A N 1
ATOM 1573 C CA . LEU A 1 198 ? -18.948 15.049 33.399 1.00 83.94 198 LEU A CA 1
ATOM 1574 C C . LEU A 1 198 ? -18.241 14.307 32.254 1.00 83.94 198 LEU A C 1
ATOM 1576 O O . LEU A 1 198 ? -17.258 14.801 31.690 1.00 83.94 198 LEU A O 1
ATOM 1580 N N . SER A 1 199 ? -18.741 13.130 31.875 1.00 78.44 199 SER A N 1
ATOM 1581 C CA . SER A 1 199 ? -18.224 12.372 30.729 1.00 78.44 199 SER A CA 1
ATOM 1582 C C . SER A 1 199 ? -18.500 13.087 29.398 1.00 78.44 199 SER A C 1
ATOM 1584 O O . SER A 1 199 ? -17.608 13.196 28.552 1.00 78.44 199 SER A O 1
ATOM 1586 N N . VAL A 1 200 ? -19.697 13.662 29.236 1.00 83.75 200 VAL A N 1
ATOM 1587 C CA . VAL A 1 200 ? -20.079 14.463 28.062 1.00 83.75 200 VAL A CA 1
ATOM 1588 C C . VAL A 1 200 ? -19.248 15.743 27.972 1.00 83.75 200 VAL A C 1
ATOM 1590 O O . VAL A 1 200 ? -18.790 16.089 26.885 1.00 83.75 200 VAL A O 1
ATOM 1593 N N . GLN A 1 201 ? -18.963 16.408 29.094 1.00 84.19 201 GLN A N 1
ATOM 1594 C CA . GLN A 1 201 ? -18.094 17.586 29.121 1.00 84.19 201 GLN A CA 1
ATOM 1595 C C . GLN A 1 201 ? -16.651 17.242 28.717 1.00 84.19 201 GLN A C 1
ATOM 1597 O O . GLN A 1 201 ? -16.016 17.994 27.974 1.00 84.19 201 GLN A O 1
ATOM 1602 N N . ARG A 1 202 ? -16.144 16.071 29.126 1.00 80.94 202 ARG A N 1
ATOM 1603 C CA . ARG A 1 202 ? -14.826 15.567 28.705 1.00 80.94 202 ARG A CA 1
ATOM 1604 C C . ARG A 1 202 ? -14.788 15.246 27.209 1.00 80.94 202 ARG A C 1
ATOM 1606 O O . ARG A 1 202 ? -13.827 15.614 26.539 1.00 80.94 202 ARG A O 1
ATOM 1613 N N . ILE A 1 203 ? -15.831 14.607 26.678 1.00 85.38 203 ILE A N 1
ATOM 1614 C CA . ILE A 1 203 ? -15.975 14.341 25.237 1.00 85.38 203 ILE A CA 1
ATOM 1615 C C . ILE A 1 203 ? -16.076 15.651 24.448 1.00 85.38 203 ILE A C 1
ATOM 1617 O O . ILE A 1 203 ? -15.441 15.775 23.404 1.00 85.38 203 ILE A O 1
ATOM 1621 N N . GLY A 1 204 ? -16.803 16.645 24.964 1.00 87.25 204 GLY A N 1
ATOM 1622 C CA . GLY A 1 204 ? -16.870 17.986 24.385 1.00 87.25 204 GLY A CA 1
ATOM 1623 C C . GLY A 1 204 ? -15.498 18.661 24.316 1.00 87.25 204 GLY A C 1
ATOM 1624 O O . GLY A 1 204 ? -15.146 19.223 23.282 1.00 87.25 204 GLY A O 1
ATOM 1625 N N . GLY A 1 205 ? -14.684 18.529 25.369 1.00 87.81 205 GLY A N 1
ATOM 1626 C CA . GLY A 1 205 ? -13.300 19.011 25.382 1.00 87.81 205 GLY A CA 1
ATOM 1627 C C . GLY A 1 205 ? -12.426 18.343 24.317 1.00 87.81 205 GLY A C 1
ATOM 1628 O O . GLY A 1 205 ? -11.758 19.033 23.553 1.00 87.81 205 GLY A O 1
ATOM 1629 N N . VAL A 1 206 ? -12.492 17.012 24.199 1.00 82.50 206 VAL A N 1
ATOM 1630 C CA . VAL A 1 206 ? -11.761 16.263 23.159 1.00 82.50 206 VAL A CA 1
ATOM 1631 C C . VAL A 1 206 ? -12.243 16.640 21.753 1.00 82.50 206 VAL A C 1
ATOM 1633 O O . VAL A 1 206 ? -11.428 16.778 20.847 1.00 82.50 206 VAL A O 1
ATOM 1636 N N . GLY A 1 207 ? -13.548 16.859 21.564 1.00 87.38 207 GLY A N 1
ATOM 1637 C CA . GLY A 1 207 ? -14.117 17.304 20.291 1.00 87.38 207 GLY A CA 1
ATOM 1638 C C . GLY A 1 207 ? -13.606 18.679 19.853 1.00 87.38 207 GLY A C 1
ATOM 1639 O O . GLY A 1 207 ? -13.290 18.863 18.679 1.00 87.38 207 GLY A O 1
ATOM 1640 N N . LEU A 1 208 ? -13.455 19.618 20.793 1.00 87.38 208 LEU A N 1
ATOM 1641 C CA . LEU A 1 208 ? -12.859 20.929 20.519 1.00 87.38 208 LEU A CA 1
ATOM 1642 C C . LEU A 1 208 ? -11.374 20.815 20.156 1.00 87.38 208 LEU A C 1
ATOM 1644 O O . LEU A 1 208 ? -10.942 21.443 19.195 1.00 87.38 208 LEU A O 1
ATOM 1648 N N . THR A 1 209 ? -10.614 19.962 20.848 1.00 82.81 209 THR A N 1
ATOM 1649 C CA . THR A 1 209 ? -9.201 19.717 20.516 1.00 82.81 209 THR A CA 1
ATOM 1650 C C . THR A 1 209 ? -9.034 19.062 19.143 1.00 82.81 209 THR A C 1
ATOM 1652 O O . THR A 1 209 ? -8.149 19.447 18.388 1.00 82.81 209 THR A O 1
ATOM 1655 N N . ILE A 1 210 ? -9.900 18.111 18.771 1.00 84.88 210 ILE A N 1
ATOM 1656 C CA . 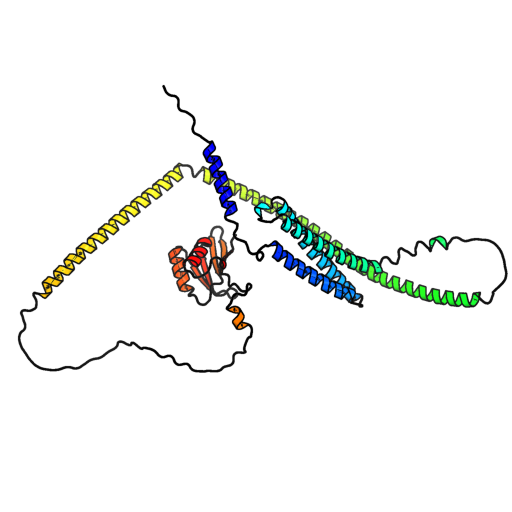ILE A 1 210 ? -9.880 17.505 17.429 1.00 84.88 210 ILE A CA 1
ATOM 1657 C C . ILE A 1 210 ? -10.210 18.552 16.361 1.00 84.88 210 ILE A C 1
ATOM 1659 O O . ILE A 1 210 ? -9.588 18.561 15.304 1.00 84.88 210 ILE A O 1
ATOM 1663 N N . HIS A 1 211 ? -11.175 19.435 16.621 1.00 89.00 211 HIS A N 1
ATOM 1664 C CA . HIS A 1 211 ? -11.529 20.495 15.681 1.00 89.00 211 HIS A CA 1
ATOM 1665 C C . HIS A 1 211 ? -10.374 21.482 15.463 1.00 89.00 211 HIS A C 1
ATOM 1667 O O . HIS A 1 211 ? -10.091 21.846 14.324 1.00 89.00 211 HIS A O 1
ATOM 1673 N N . GLU A 1 212 ? -9.677 21.868 16.533 1.00 88.75 212 GLU A N 1
ATOM 1674 C CA . GLU A 1 212 ? -8.505 22.744 16.453 1.00 88.75 212 GLU A CA 1
ATOM 1675 C C . GLU A 1 212 ? -7.339 22.073 15.703 1.00 88.75 212 GLU A C 1
ATOM 1677 O O . GLU A 1 212 ? -6.712 22.701 14.851 1.00 88.75 212 GLU A O 1
ATOM 1682 N N . GLU A 1 213 ? -7.114 20.775 15.921 1.00 88.62 213 GLU A N 1
ATOM 1683 C CA . GLU A 1 213 ? -6.096 20.001 15.200 1.00 88.62 213 GLU A CA 1
ATOM 1684 C C . GLU A 1 213 ? -6.448 19.809 13.713 1.00 88.62 213 GLU A C 1
ATOM 1686 O O . GLU A 1 213 ? -5.570 19.846 12.854 1.00 88.62 213 GLU A O 1
ATOM 1691 N N . LEU A 1 214 ? -7.732 19.653 13.373 1.00 84.69 214 LEU A N 1
ATOM 1692 C CA . LEU A 1 214 ? -8.184 19.590 11.978 1.00 84.69 214 LEU A CA 1
ATOM 1693 C C . LEU A 1 214 ? -7.989 20.926 11.253 1.00 84.69 214 LEU A C 1
ATOM 1695 O O . LEU A 1 214 ? -7.536 20.931 10.110 1.00 84.69 214 LEU A O 1
ATOM 1699 N N . LEU A 1 215 ? -8.266 22.052 11.918 1.00 88.81 215 LEU A N 1
ATOM 1700 C CA . LEU A 1 215 ? -7.962 23.384 11.381 1.00 88.81 215 LEU A CA 1
ATOM 1701 C C . LEU A 1 215 ? -6.447 23.598 11.224 1.00 88.81 215 LEU A C 1
ATOM 1703 O O . LEU A 1 215 ? -5.999 24.217 10.258 1.00 88.81 215 LEU A O 1
ATOM 1707 N N . ALA A 1 216 ? -5.635 23.054 12.137 1.00 86.19 216 ALA A N 1
ATOM 1708 C CA . ALA A 1 216 ? -4.182 23.057 11.992 1.00 86.19 216 ALA A CA 1
ATOM 1709 C C . ALA A 1 216 ? -3.725 22.210 10.789 1.00 86.19 216 ALA A C 1
ATOM 1711 O O . ALA A 1 216 ? -2.845 22.636 10.040 1.00 86.19 216 ALA A O 1
ATOM 1712 N N . GLN A 1 217 ? -4.349 21.051 10.550 1.00 79.88 217 GLN A N 1
ATOM 1713 C CA . GLN A 1 217 ? -4.063 20.208 9.385 1.00 79.88 217 GLN A CA 1
ATOM 1714 C C . GLN A 1 217 ? -4.472 20.860 8.059 1.00 79.88 217 GLN A C 1
ATOM 1716 O O . GLN A 1 217 ? -3.728 20.734 7.091 1.00 79.88 217 GLN A O 1
ATOM 1721 N N . GLU A 1 218 ? -5.588 21.593 8.004 1.00 82.06 218 GLU A N 1
ATOM 1722 C CA . GLU A 1 218 ? -5.986 22.376 6.822 1.00 82.06 218 GLU A CA 1
ATOM 1723 C C . GLU A 1 218 ? -4.904 23.403 6.452 1.00 82.06 218 GLU A C 1
ATOM 1725 O O . GLU A 1 218 ? -4.460 23.467 5.307 1.00 82.06 218 GLU A O 1
ATOM 1730 N N . ARG A 1 219 ? -4.367 24.112 7.452 1.00 86.44 219 ARG A N 1
ATOM 1731 C CA . ARG A 1 219 ? -3.291 25.092 7.252 1.00 86.44 219 ARG A CA 1
ATOM 1732 C C . ARG A 1 219 ? -1.978 24.464 6.767 1.00 86.44 219 ARG A C 1
ATOM 1734 O O . ARG A 1 219 ? -1.276 25.067 5.960 1.00 86.44 219 ARG A O 1
ATOM 1741 N N . ILE A 1 220 ? -1.641 23.268 7.252 1.00 83.62 220 ILE A N 1
ATOM 1742 C CA . ILE A 1 220 ? -0.448 22.527 6.807 1.00 83.62 220 ILE A CA 1
ATOM 1743 C C . ILE A 1 220 ? -0.633 22.006 5.373 1.00 83.62 220 ILE A C 1
ATOM 1745 O O . ILE A 1 220 ? 0.328 21.964 4.607 1.00 83.62 220 ILE A O 1
ATOM 1749 N N . ILE A 1 221 ? -1.854 21.620 4.992 1.00 87.81 221 ILE A N 1
ATOM 1750 C CA . ILE A 1 221 ? -2.172 21.192 3.622 1.00 87.81 221 ILE A CA 1
ATOM 1751 C C . ILE A 1 221 ? -2.032 22.360 2.642 1.00 87.81 221 ILE A C 1
ATOM 1753 O O . ILE A 1 221 ? -1.466 22.164 1.566 1.00 87.81 221 ILE A O 1
ATOM 1757 N N . ASP A 1 222 ? -2.474 23.559 3.019 1.00 91.06 222 ASP A N 1
ATOM 1758 C CA . ASP A 1 222 ? -2.282 24.764 2.205 1.00 91.06 222 ASP A CA 1
ATOM 1759 C C . ASP A 1 222 ? -0.791 25.104 2.031 1.00 91.06 222 ASP A C 1
ATOM 1761 O O . ASP A 1 222 ? -0.340 25.358 0.914 1.00 91.06 222 ASP A O 1
ATOM 1765 N N . GLU A 1 223 ? 0.011 25.010 3.097 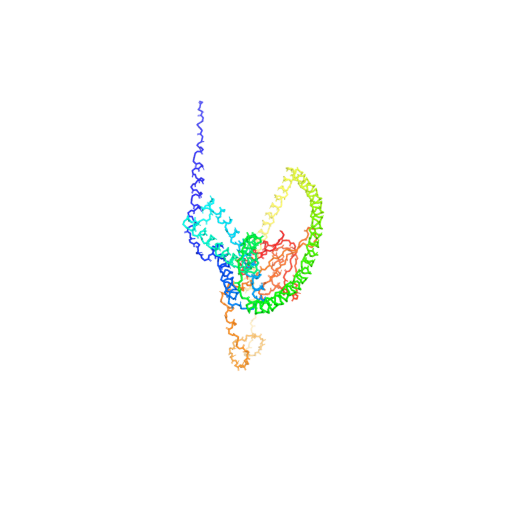1.00 87.88 223 GLU A N 1
ATOM 1766 C CA . GLU A 1 223 ? 1.466 25.222 3.030 1.00 87.88 223 GLU A CA 1
ATOM 1767 C C . GLU A 1 223 ? 2.166 24.175 2.144 1.00 87.88 223 GLU A C 1
ATOM 1769 O O . GLU A 1 223 ? 3.041 24.508 1.340 1.00 87.88 223 GLU A O 1
ATOM 1774 N N . LEU A 1 224 ? 1.734 22.911 2.213 1.00 85.62 224 LEU A N 1
ATOM 1775 C CA . LEU A 1 224 ? 2.212 21.860 1.313 1.00 85.62 224 LEU A CA 1
ATOM 1776 C C . LEU A 1 224 ? 1.796 22.124 -0.145 1.00 85.62 224 LEU A C 1
ATOM 1778 O O . LEU A 1 224 ? 2.554 21.805 -1.064 1.00 85.62 224 LEU A O 1
ATOM 1782 N N . GLY A 1 225 ? 0.615 22.707 -0.366 1.00 88.50 225 GLY A N 1
ATOM 1783 C CA . GLY A 1 225 ? 0.149 23.165 -1.674 1.00 88.50 225 GLY A CA 1
ATOM 1784 C C . GLY A 1 225 ? 1.071 24.231 -2.265 1.00 88.50 225 GLY A C 1
ATOM 1785 O O . GLY A 1 225 ? 1.555 24.071 -3.388 1.00 88.50 225 GLY A O 1
ATOM 1786 N N . ASP A 1 226 ? 1.414 25.248 -1.475 1.00 88.88 226 ASP A N 1
ATOM 1787 C CA . ASP A 1 226 ? 2.344 26.310 -1.870 1.00 88.88 226 ASP A CA 1
ATOM 1788 C C . ASP A 1 226 ? 3.763 25.766 -2.150 1.00 88.88 226 ASP A C 1
ATOM 1790 O O . ASP A 1 226 ? 4.416 26.140 -3.138 1.00 88.88 226 ASP A O 1
ATOM 1794 N N . GLU A 1 227 ? 4.257 24.827 -1.334 1.00 85.00 227 GLU A N 1
ATOM 1795 C CA . GLU A 1 227 ? 5.538 24.154 -1.580 1.00 85.00 227 GLU A CA 1
ATOM 1796 C C . GLU A 1 227 ? 5.510 23.285 -2.848 1.00 85.00 227 GLU A C 1
ATOM 1798 O O . GLU A 1 227 ? 6.476 23.291 -3.632 1.00 85.00 227 GLU A O 1
ATOM 1803 N N . MET A 1 228 ? 4.409 22.565 -3.086 1.00 86.12 228 MET A N 1
ATOM 1804 C CA . MET A 1 228 ? 4.192 21.758 -4.286 1.00 86.12 228 MET A CA 1
ATOM 1805 C C . MET A 1 228 ? 4.162 22.635 -5.538 1.00 86.12 228 MET A C 1
ATOM 1807 O O . MET A 1 228 ? 4.820 22.295 -6.525 1.00 86.12 228 MET A O 1
ATOM 1811 N N . ASP A 1 229 ? 3.504 23.790 -5.491 1.00 90.00 229 ASP A N 1
ATOM 1812 C CA . ASP A 1 229 ? 3.472 24.753 -6.591 1.00 90.00 229 ASP A CA 1
ATOM 1813 C C . ASP A 1 229 ? 4.856 25.356 -6.858 1.00 90.00 229 ASP A C 1
ATOM 1815 O O . ASP A 1 229 ? 5.294 25.464 -8.011 1.00 90.00 229 ASP A O 1
ATOM 1819 N N . SER A 1 230 ? 5.627 25.661 -5.809 1.00 87.62 230 SER A N 1
ATOM 1820 C CA . SER A 1 230 ? 7.016 26.111 -5.961 1.00 87.62 230 SER A CA 1
ATOM 1821 C C . SER A 1 230 ? 7.908 25.034 -6.606 1.00 87.62 230 SER A C 1
ATOM 1823 O O . SER A 1 230 ? 8.770 25.337 -7.444 1.00 87.62 230 SER A O 1
ATOM 1825 N N . THR A 1 231 ? 7.675 23.763 -6.271 1.00 82.12 231 THR A N 1
ATOM 1826 C CA . THR A 1 231 ? 8.389 22.610 -6.831 1.00 82.12 231 THR A CA 1
ATOM 1827 C C . THR A 1 231 ? 7.965 22.352 -8.273 1.00 82.12 231 THR A C 1
ATOM 1829 O O . THR A 1 231 ? 8.826 22.132 -9.127 1.00 82.12 231 THR A O 1
ATOM 1832 N N . SER A 1 232 ? 6.674 22.468 -8.577 1.00 86.50 232 SER A N 1
ATOM 1833 C CA . SER A 1 232 ? 6.110 22.377 -9.925 1.00 86.50 232 SER A CA 1
ATOM 1834 C C . SER A 1 232 ? 6.709 23.443 -10.845 1.00 86.50 232 SER A C 1
ATOM 1836 O O . SER A 1 232 ? 7.241 23.125 -11.909 1.00 86.50 232 SER A O 1
ATOM 1838 N N . ASN A 1 233 ? 6.789 24.692 -10.376 1.00 90.19 233 ASN A N 1
ATOM 1839 C CA . ASN A 1 233 ? 7.418 25.793 -11.109 1.00 90.19 233 ASN A CA 1
ATOM 1840 C C . ASN A 1 233 ? 8.920 25.553 -11.368 1.00 90.19 233 ASN A C 1
ATOM 1842 O O . ASN A 1 233 ? 9.434 25.838 -12.457 1.00 90.19 233 ASN A O 1
ATOM 1846 N N . ARG A 1 234 ? 9.650 24.979 -10.399 1.00 85.50 234 ARG A N 1
ATOM 1847 C CA . ARG A 1 234 ? 11.060 24.579 -10.581 1.00 85.50 234 ARG A CA 1
ATOM 1848 C C . ARG A 1 234 ? 11.199 23.437 -11.585 1.00 85.50 234 ARG A C 1
ATOM 1850 O O . ARG A 1 234 ? 12.116 23.462 -12.411 1.00 85.50 234 ARG A O 1
ATOM 1857 N N . LEU A 1 235 ? 10.310 22.449 -11.527 1.00 84.44 235 LEU A N 1
ATOM 1858 C CA . LEU A 1 235 ? 10.286 21.325 -12.456 1.00 84.44 235 LEU A CA 1
ATOM 1859 C C . LEU A 1 235 ? 9.953 21.780 -13.876 1.00 84.44 235 LEU A C 1
ATOM 1861 O O . LEU A 1 235 ? 10.614 21.321 -14.802 1.00 84.44 235 LEU A O 1
ATOM 1865 N N . ASP A 1 236 ? 9.039 22.730 -14.059 1.00 86.69 236 ASP A N 1
ATOM 1866 C CA . ASP A 1 236 ? 8.709 23.290 -15.371 1.00 86.69 236 ASP A CA 1
ATOM 1867 C C . ASP A 1 236 ? 9.913 24.030 -15.988 1.00 86.69 236 ASP A C 1
ATOM 1869 O O . ASP A 1 236 ? 10.245 23.857 -17.165 1.00 86.69 236 ASP A O 1
ATOM 1873 N N . PHE A 1 237 ? 10.689 24.764 -15.181 1.00 83.62 237 PHE A N 1
ATOM 1874 C CA . PHE A 1 237 ? 11.954 25.353 -15.637 1.00 83.62 237 PHE A CA 1
ATOM 1875 C C . PHE A 1 237 ? 12.996 24.294 -16.029 1.00 83.62 237 PHE A C 1
ATOM 1877 O O . PHE A 1 237 ? 13.707 24.443 -17.032 1.00 83.62 237 PHE A O 1
ATOM 1884 N N . VAL A 1 238 ? 13.092 23.206 -15.261 1.00 85.50 238 VAL A N 1
ATOM 1885 C CA . VAL A 1 238 ? 13.978 22.078 -15.578 1.00 85.50 238 VAL A CA 1
ATOM 1886 C C . VAL A 1 238 ? 13.521 21.372 -16.854 1.00 85.50 238 VAL A C 1
ATOM 1888 O O . VAL A 1 238 ? 14.351 21.128 -17.730 1.00 85.50 238 VAL A O 1
ATOM 1891 N N . GLN A 1 239 ? 12.226 21.112 -17.019 1.00 78.44 239 GLN A N 1
ATOM 1892 C CA . GLN A 1 239 ? 11.659 20.513 -18.225 1.00 78.44 239 GLN A CA 1
ATOM 1893 C C . GLN A 1 239 ? 11.889 21.401 -19.449 1.00 78.44 239 GLN A C 1
ATOM 1895 O O . GLN A 1 239 ? 12.345 20.906 -20.480 1.00 78.44 239 GLN A O 1
ATOM 1900 N N . LYS A 1 240 ? 11.710 22.722 -19.334 1.00 84.94 240 LYS A N 1
ATOM 1901 C CA . LYS A 1 240 ? 12.044 23.685 -20.399 1.00 84.94 240 LYS A CA 1
ATOM 1902 C C . LYS A 1 240 ? 13.530 23.657 -20.760 1.00 84.94 240 LYS A C 1
ATOM 1904 O O . LYS A 1 240 ? 13.873 23.716 -21.943 1.00 84.94 240 LYS A O 1
ATOM 1909 N N . LYS A 1 241 ? 14.430 23.515 -19.779 1.00 81.88 241 LYS A N 1
ATOM 1910 C CA . LYS A 1 241 ? 15.874 23.346 -20.025 1.00 81.88 241 LYS A CA 1
ATOM 1911 C C . LYS A 1 241 ? 16.201 22.018 -20.703 1.00 81.88 241 LYS A C 1
ATOM 1913 O O . LYS A 1 241 ? 17.003 22.010 -21.633 1.00 81.88 241 LYS A O 1
ATOM 1918 N N . VAL A 1 242 ? 15.571 20.921 -20.291 1.00 78.56 242 VAL A N 1
ATOM 1919 C CA . VAL A 1 242 ? 15.718 19.606 -20.935 1.00 78.56 242 VAL A CA 1
ATOM 1920 C C . VAL A 1 242 ? 15.205 19.659 -22.375 1.00 78.56 242 VAL A C 1
ATOM 1922 O O . VAL A 1 242 ? 15.910 19.230 -23.283 1.00 78.56 242 VAL A O 1
ATOM 1925 N N . ALA A 1 243 ? 14.054 20.286 -22.618 1.00 76.06 243 ALA A N 1
ATOM 1926 C CA . ALA A 1 243 ? 13.513 20.497 -23.957 1.00 76.06 243 ALA A CA 1
ATOM 1927 C C . ALA A 1 243 ? 14.430 21.382 -24.822 1.00 76.06 243 ALA A C 1
ATOM 1929 O O . ALA A 1 243 ? 14.640 21.092 -26.000 1.00 76.06 243 ALA A O 1
ATOM 1930 N N . MET A 1 244 ? 15.037 22.432 -24.254 1.00 71.75 244 MET A N 1
ATOM 1931 C CA . MET A 1 244 ? 16.051 23.234 -24.949 1.00 71.75 244 MET A CA 1
ATOM 1932 C C . MET A 1 244 ? 17.322 22.437 -25.255 1.00 71.75 244 MET A C 1
ATOM 1934 O O . MET A 1 244 ? 17.885 22.605 -26.333 1.00 71.75 244 MET A O 1
ATOM 1938 N N . ILE A 1 245 ? 17.762 21.544 -24.364 1.00 71.88 245 ILE A N 1
ATOM 1939 C CA . ILE A 1 245 ? 18.892 20.641 -24.621 1.00 71.88 245 ILE A CA 1
ATOM 1940 C C . ILE A 1 245 ? 18.538 19.641 -25.725 1.00 71.88 245 ILE A C 1
ATOM 1942 O O . ILE A 1 245 ? 19.357 19.429 -26.611 1.00 71.88 245 ILE A O 1
ATOM 1946 N N . MET A 1 246 ? 17.317 19.101 -25.751 1.00 64.25 246 MET A N 1
ATOM 1947 C CA . MET A 1 246 ? 16.846 18.237 -26.840 1.00 64.25 246 MET A CA 1
ATOM 1948 C C . MET A 1 246 ? 16.787 18.978 -28.182 1.00 64.25 246 MET A C 1
ATOM 1950 O O . MET A 1 246 ? 17.163 18.419 -29.206 1.00 64.25 246 MET A O 1
ATOM 1954 N N . LYS A 1 247 ? 16.391 20.257 -28.185 1.00 68.12 247 LYS A N 1
ATOM 1955 C CA . LYS A 1 247 ? 16.397 21.099 -29.394 1.00 68.12 247 LYS A CA 1
ATOM 1956 C C . LYS A 1 247 ? 17.811 21.523 -29.821 1.00 68.12 247 LYS A C 1
ATOM 1958 O O . LYS A 1 247 ? 18.073 21.655 -31.015 1.00 68.12 247 LYS A O 1
ATOM 1963 N N . LYS A 1 248 ? 18.733 21.729 -28.870 1.00 60.38 248 LYS A N 1
ATOM 1964 C CA . LYS A 1 248 ? 20.127 22.150 -29.119 1.00 60.38 248 LYS A CA 1
ATOM 1965 C C . LYS A 1 248 ? 21.075 20.977 -29.394 1.00 60.38 248 LYS A C 1
ATOM 1967 O O . LYS A 1 248 ? 22.095 21.183 -30.050 1.00 60.38 248 LYS A O 1
ATOM 1972 N N . ALA A 1 249 ? 20.703 19.750 -29.022 1.00 59.75 249 ALA A N 1
ATOM 1973 C CA . ALA A 1 249 ? 21.249 18.485 -29.531 1.00 59.75 249 ALA A CA 1
ATOM 1974 C C . ALA A 1 249 ? 20.799 18.236 -30.987 1.00 59.75 249 ALA A C 1
ATOM 1976 O O . ALA A 1 249 ? 20.344 17.160 -31.363 1.00 59.75 249 ALA A O 1
ATOM 1977 N N . SER A 1 250 ? 20.902 19.287 -31.798 1.00 60.34 250 SER A N 1
ATOM 1978 C CA . SER A 1 250 ? 20.558 19.326 -33.210 1.00 60.34 250 SER A CA 1
ATOM 1979 C C . SER A 1 250 ? 21.428 18.347 -34.000 1.00 60.34 250 SER A C 1
ATOM 1981 O O . SER A 1 250 ? 22.537 18.011 -33.576 1.00 60.34 250 SER A O 1
ATOM 1983 N N . ALA A 1 251 ? 20.942 17.947 -35.178 1.00 64.00 251 ALA A N 1
ATOM 1984 C CA . ALA A 1 251 ? 21.536 16.979 -36.101 1.00 64.00 251 ALA A CA 1
ATOM 1985 C C . ALA A 1 251 ? 23.071 17.067 -36.228 1.00 64.00 251 ALA A C 1
ATOM 1987 O O . ALA A 1 251 ? 23.733 16.042 -36.327 1.00 64.00 251 ALA A O 1
ATOM 1988 N N . LYS A 1 252 ? 23.667 18.264 -36.134 1.00 72.31 252 LYS A N 1
ATOM 1989 C CA . LYS A 1 252 ? 25.129 18.470 -36.156 1.00 72.31 252 LYS A CA 1
ATOM 1990 C C . LYS A 1 252 ? 25.874 17.755 -35.015 1.00 72.31 252 LYS A C 1
ATOM 1992 O O . LYS A 1 252 ? 26.939 17.198 -35.253 1.00 72.31 252 LYS A O 1
ATOM 1997 N N . GLY A 1 253 ? 25.326 17.734 -33.797 1.00 73.75 253 GLY A N 1
ATOM 1998 C CA . GLY A 1 253 ? 25.922 17.040 -32.648 1.00 73.75 253 GLY A CA 1
ATOM 1999 C C . GLY A 1 253 ? 25.765 15.521 -32.728 1.00 73.75 253 GLY A C 1
ATOM 2000 O O . GLY A 1 253 ? 26.702 14.789 -32.424 1.00 73.75 253 GLY A O 1
ATOM 2001 N N . GLN A 1 254 ? 24.614 15.049 -33.218 1.00 75.69 254 GLN A N 1
ATOM 2002 C CA . GLN A 1 254 ? 24.380 13.624 -33.471 1.00 75.69 254 GLN A CA 1
ATOM 2003 C C . GLN A 1 254 ? 25.283 13.101 -34.598 1.00 75.69 254 GLN A C 1
ATOM 2005 O O . GLN A 1 254 ? 25.875 12.036 -34.454 1.00 75.69 254 GLN A O 1
ATOM 2010 N N . ILE A 1 255 ? 25.476 13.878 -35.669 1.00 81.00 255 ILE A N 1
ATOM 2011 C CA . ILE A 1 255 ? 26.404 13.547 -36.761 1.00 81.00 255 ILE A CA 1
ATOM 2012 C C . ILE A 1 255 ? 27.855 13.524 -36.258 1.00 81.00 255 ILE A C 1
ATOM 2014 O O . ILE A 1 255 ? 28.580 12.583 -36.565 1.00 81.00 255 ILE A O 1
ATOM 2018 N N . MET A 1 256 ? 28.273 14.489 -35.428 1.00 80.06 256 MET A N 1
ATOM 2019 C CA . MET A 1 256 ? 29.613 14.479 -34.819 1.00 80.06 256 MET A CA 1
ATOM 2020 C C . MET A 1 256 ? 29.828 13.286 -33.876 1.00 80.06 256 MET A C 1
ATOM 2022 O O . MET A 1 256 ? 30.907 12.697 -33.868 1.00 80.06 256 MET A O 1
ATOM 2026 N N . MET A 1 257 ? 28.800 12.881 -33.123 1.00 81.25 257 MET A N 1
ATOM 2027 C CA . MET A 1 257 ? 28.853 11.685 -32.278 1.00 81.25 257 MET A CA 1
ATOM 2028 C C . MET A 1 257 ? 28.984 10.408 -33.120 1.00 81.25 257 MET A C 1
ATOM 2030 O O . MET A 1 257 ? 29.817 9.559 -32.815 1.00 81.25 257 MET A O 1
ATOM 2034 N N . ILE A 1 258 ? 28.210 10.286 -34.203 1.00 89.31 258 ILE A N 1
ATOM 2035 C CA . ILE A 1 258 ? 28.277 9.136 -35.118 1.00 89.31 258 ILE A CA 1
ATOM 2036 C C . ILE A 1 258 ? 29.654 9.062 -35.792 1.00 89.31 258 ILE A C 1
ATOM 2038 O O . ILE A 1 258 ? 30.253 7.989 -35.826 1.00 89.31 258 ILE A O 1
ATOM 2042 N N . LEU A 1 259 ? 30.202 10.189 -36.261 1.00 91.12 259 LEU A N 1
ATOM 2043 C CA . LEU A 1 259 ? 31.549 10.244 -36.842 1.00 91.12 259 LEU A CA 1
ATOM 2044 C C . LEU A 1 259 ? 32.635 9.837 -35.835 1.00 91.12 259 LEU A C 1
ATOM 2046 O O . LEU A 1 259 ? 33.535 9.075 -36.185 1.00 91.12 259 LEU A O 1
ATOM 2050 N N . GLY A 1 260 ? 32.531 10.282 -34.580 1.00 91.62 260 GLY A N 1
ATOM 2051 C CA . GLY A 1 260 ? 33.454 9.880 -33.516 1.00 91.62 260 GLY A CA 1
ATOM 2052 C C . GLY A 1 260 ? 33.398 8.379 -33.213 1.00 91.62 260 GLY A C 1
ATOM 2053 O O . GLY A 1 260 ? 34.439 7.734 -33.085 1.00 91.62 260 GLY A O 1
ATOM 2054 N N . LEU A 1 261 ? 32.194 7.800 -33.164 1.00 90.88 261 LEU A N 1
ATOM 2055 C CA . LEU A 1 261 ? 32.011 6.359 -32.963 1.00 90.88 261 LEU A CA 1
ATOM 2056 C C . LEU A 1 261 ? 32.542 5.536 -34.149 1.00 90.88 261 LEU A C 1
ATOM 2058 O O . LEU A 1 261 ? 33.168 4.499 -33.932 1.00 90.88 261 LEU A O 1
ATOM 2062 N N . LEU A 1 262 ? 32.369 6.009 -35.389 1.00 94.19 262 LEU A N 1
ATOM 2063 C CA . LEU A 1 262 ? 32.935 5.365 -36.581 1.00 94.19 262 LEU A CA 1
ATOM 2064 C C . LEU A 1 262 ? 34.469 5.404 -36.584 1.00 94.19 262 LEU A C 1
ATOM 2066 O O . LEU A 1 262 ? 35.105 4.393 -36.879 1.00 94.19 262 LEU A O 1
ATOM 2070 N N . ALA A 1 263 ? 35.076 6.532 -36.207 1.00 94.56 263 ALA A N 1
ATOM 2071 C CA . ALA A 1 263 ? 36.530 6.648 -36.093 1.00 94.56 263 ALA A CA 1
ATOM 2072 C C . ALA A 1 263 ? 37.100 5.692 -35.030 1.00 94.56 263 ALA A C 1
ATOM 2074 O O . ALA A 1 263 ? 38.106 5.020 -35.270 1.00 94.56 263 ALA A O 1
ATOM 2075 N N . LEU A 1 264 ? 36.424 5.573 -33.882 1.00 94.31 264 LEU A N 1
ATOM 2076 C CA . LEU A 1 264 ? 36.793 4.630 -32.825 1.00 94.31 264 LEU A CA 1
ATOM 2077 C C . LEU A 1 264 ? 36.685 3.178 -33.308 1.00 94.31 264 LEU A C 1
ATOM 2079 O O . LEU A 1 264 ? 37.585 2.379 -33.055 1.00 94.31 264 LEU A O 1
ATOM 2083 N N . PHE A 1 265 ? 35.627 2.836 -34.045 1.00 94.62 265 PHE A N 1
ATOM 2084 C CA . PHE A 1 265 ? 35.455 1.496 -34.602 1.00 94.62 265 PHE A CA 1
ATOM 2085 C C . PHE A 1 265 ? 36.570 1.132 -35.593 1.00 94.62 265 PHE A C 1
ATOM 2087 O O . PHE A 1 265 ? 37.146 0.048 -35.506 1.00 94.62 265 PHE A O 1
ATOM 2094 N N . ILE A 1 266 ? 36.940 2.059 -36.484 1.00 95.12 266 ILE A N 1
ATOM 2095 C CA . ILE A 1 266 ? 38.060 1.874 -37.420 1.00 95.12 266 ILE A CA 1
ATOM 2096 C C . ILE A 1 266 ? 39.374 1.670 -36.656 1.00 95.12 266 ILE A C 1
ATOM 2098 O O . ILE A 1 266 ? 40.146 0.770 -36.987 1.00 95.12 266 ILE A O 1
ATOM 2102 N N . PHE A 1 267 ? 39.617 2.457 -35.607 1.00 95.00 267 PHE A N 1
ATOM 2103 C CA . PHE A 1 267 ? 40.800 2.309 -34.763 1.00 95.00 267 PHE A CA 1
ATOM 2104 C C . PHE A 1 267 ? 40.872 0.923 -34.102 1.00 95.00 267 PHE A C 1
ATOM 2106 O O . PHE A 1 267 ? 41.912 0.264 -34.170 1.00 95.00 267 PHE A O 1
ATOM 2113 N N . LEU A 1 268 ? 39.766 0.439 -33.525 1.00 92.25 268 LEU A N 1
ATOM 2114 C CA . LEU A 1 268 ? 39.703 -0.903 -32.938 1.00 92.25 268 LEU A CA 1
ATOM 2115 C C . LEU A 1 268 ? 39.926 -2.001 -33.984 1.00 92.25 268 LEU A C 1
ATOM 2117 O O . LEU A 1 268 ? 40.662 -2.950 -33.719 1.00 92.25 268 LEU A O 1
ATOM 2121 N N . PHE A 1 269 ? 39.370 -1.850 -35.187 1.00 94.94 269 PHE A N 1
ATOM 2122 C CA . PHE A 1 269 ? 39.574 -2.800 -36.280 1.00 94.94 269 PHE A CA 1
ATOM 2123 C C . PHE A 1 269 ? 41.043 -2.865 -36.724 1.00 94.94 269 PHE A C 1
ATOM 2125 O O . PHE A 1 269 ? 41.592 -3.948 -36.944 1.00 94.94 269 PHE A O 1
ATOM 2132 N N . ILE A 1 270 ? 41.717 -1.714 -36.810 1.00 93.56 270 ILE A N 1
ATOM 2133 C CA . ILE A 1 270 ? 43.154 -1.646 -37.103 1.00 93.56 270 ILE A CA 1
ATOM 2134 C C . ILE A 1 270 ? 43.955 -2.340 -35.995 1.00 93.56 270 ILE A C 1
ATOM 2136 O O . ILE A 1 270 ? 44.836 -3.149 -36.294 1.00 93.56 270 ILE A O 1
ATOM 2140 N N . LEU A 1 271 ? 43.635 -2.087 -34.723 1.00 91.00 271 LEU A N 1
ATOM 2141 C CA . LEU A 1 271 ? 44.297 -2.754 -33.602 1.00 91.00 271 LEU A CA 1
ATOM 2142 C C . LEU A 1 271 ? 44.092 -4.269 -33.618 1.00 91.00 271 LEU A C 1
ATOM 2144 O O . LEU A 1 271 ? 45.048 -5.008 -33.378 1.00 91.00 271 LEU A O 1
ATOM 2148 N N . GLU A 1 272 ? 42.895 -4.751 -33.943 1.00 92.06 272 GLU A N 1
ATOM 2149 C CA . GLU A 1 272 ? 42.623 -6.182 -34.076 1.00 92.06 272 GLU A CA 1
ATOM 2150 C C . GLU A 1 272 ? 43.494 -6.802 -35.179 1.00 92.06 272 GLU A C 1
ATOM 2152 O O . GLU A 1 272 ? 44.153 -7.824 -34.964 1.00 92.06 272 GLU A O 1
ATOM 2157 N N . ARG A 1 273 ? 43.591 -6.141 -36.341 1.00 91.38 273 ARG A N 1
ATOM 2158 C CA . ARG A 1 273 ? 44.442 -6.580 -37.458 1.00 91.38 273 ARG A CA 1
ATOM 2159 C C . ARG A 1 273 ? 45.926 -6.592 -37.093 1.00 91.38 273 ARG A C 1
ATOM 2161 O O . ARG A 1 273 ? 46.605 -7.574 -37.393 1.00 91.38 273 ARG A O 1
ATOM 2168 N N . ILE A 1 274 ? 46.423 -5.556 -36.416 1.00 89.56 274 ILE A N 1
ATOM 2169 C CA . ILE A 1 274 ? 47.817 -5.472 -35.948 1.00 89.56 274 ILE A CA 1
ATOM 2170 C C . ILE A 1 274 ? 48.109 -6.569 -34.920 1.00 89.56 274 ILE A C 1
ATOM 2172 O O . ILE A 1 274 ? 49.151 -7.224 -34.974 1.00 89.56 274 ILE A O 1
ATOM 2176 N N . THR A 1 275 ? 47.189 -6.801 -33.987 1.00 86.69 275 THR A N 1
ATOM 2177 C CA . THR A 1 275 ? 47.350 -7.817 -32.940 1.00 86.69 275 THR A CA 1
ATOM 2178 C C . THR A 1 275 ? 47.338 -9.222 -33.541 1.00 86.69 275 THR A C 1
ATOM 2180 O O . THR A 1 275 ? 48.199 -10.036 -33.210 1.00 86.69 275 THR A O 1
ATOM 2183 N N . LYS A 1 276 ? 46.459 -9.483 -34.516 1.00 86.62 276 LYS A N 1
ATOM 2184 C CA . LYS A 1 276 ? 46.407 -10.747 -35.266 1.00 86.62 276 LYS A CA 1
ATOM 2185 C C . LYS A 1 276 ? 47.641 -10.965 -36.151 1.00 86.62 276 LYS A C 1
ATOM 2187 O O . LYS A 1 276 ? 48.120 -12.090 -36.266 1.00 86.62 276 LYS A O 1
ATOM 2192 N N . ALA A 1 277 ? 48.198 -9.905 -36.741 1.00 82.06 277 ALA A N 1
ATOM 2193 C CA . ALA A 1 277 ? 49.454 -9.968 -37.491 1.00 82.06 277 ALA A CA 1
ATOM 2194 C C . ALA A 1 277 ? 50.654 -10.281 -36.580 1.00 82.06 277 ALA A C 1
ATOM 2196 O O . ALA A 1 277 ? 51.460 -11.151 -36.909 1.00 82.06 277 ALA A O 1
ATOM 2197 N N . ARG A 1 278 ? 50.732 -9.643 -35.402 1.00 78.75 278 ARG A N 1
ATOM 2198 C CA . ARG A 1 278 ? 51.746 -9.962 -34.383 1.00 78.75 278 ARG A CA 1
ATOM 2199 C C . ARG A 1 278 ? 51.601 -11.382 -33.836 1.00 78.75 278 ARG A C 1
ATOM 2201 O O . ARG A 1 278 ? 52.614 -12.030 -33.595 1.00 78.75 278 ARG A O 1
ATOM 2208 N N . TYR A 1 279 ? 50.374 -11.881 -33.686 1.00 72.44 279 TYR A N 1
ATOM 2209 C CA . TYR A 1 279 ? 50.126 -13.274 -33.309 1.00 72.44 279 TYR A CA 1
ATOM 2210 C C . TYR A 1 279 ? 50.659 -14.248 -34.371 1.00 72.44 279 TYR A C 1
ATOM 2212 O O . TYR A 1 279 ? 51.461 -15.119 -34.042 1.00 72.44 279 TYR A O 1
ATOM 2220 N N . ARG A 1 280 ? 50.329 -14.032 -35.656 1.00 67.69 280 ARG A N 1
ATOM 2221 C CA . ARG A 1 280 ? 50.837 -14.871 -36.758 1.00 67.69 280 ARG A CA 1
ATOM 2222 C C . ARG A 1 280 ? 52.360 -14.883 -36.867 1.00 67.69 280 ARG A C 1
ATOM 2224 O O . ARG A 1 280 ? 52.933 -15.935 -37.102 1.00 67.69 280 ARG A O 1
ATOM 2231 N N . HIS A 1 281 ? 53.024 -13.744 -36.667 1.00 64.69 281 HIS A N 1
ATOM 2232 C CA . HIS A 1 281 ? 54.490 -13.681 -36.709 1.00 64.69 281 HIS A CA 1
ATOM 2233 C C . HIS A 1 281 ? 55.153 -14.458 -35.551 1.00 64.69 281 HIS A C 1
ATOM 2235 O O . HIS A 1 281 ? 56.286 -14.925 -35.670 1.00 64.69 281 HIS A O 1
ATOM 2241 N N . LYS A 1 282 ? 54.462 -14.609 -34.412 1.00 63.91 282 LYS A N 1
ATOM 2242 C CA . LYS A 1 282 ? 54.963 -15.379 -33.266 1.00 63.91 282 LYS A CA 1
ATOM 2243 C C . LYS A 1 282 ? 54.869 -16.894 -33.501 1.00 63.91 282 LYS A C 1
ATOM 2245 O O . LYS A 1 282 ? 55.765 -17.613 -33.066 1.00 63.91 282 LYS A O 1
ATOM 2250 N N . GLU A 1 283 ? 53.850 -17.368 -34.223 1.00 59.72 283 GLU A N 1
ATOM 2251 C CA . GLU A 1 283 ? 53.740 -18.778 -34.638 1.00 59.72 283 GLU A CA 1
ATOM 2252 C C . GLU A 1 283 ? 54.854 -19.181 -35.617 1.00 59.72 283 GLU A C 1
ATOM 2254 O O . GLU A 1 283 ? 55.493 -20.213 -35.413 1.00 59.72 283 GLU A O 1
ATOM 2259 N N . THR A 1 284 ? 55.184 -18.344 -36.609 1.00 57.06 284 THR A N 1
ATOM 2260 C CA . THR A 1 284 ? 56.316 -18.616 -37.514 1.00 57.06 284 THR A CA 1
ATOM 2261 C C . THR A 1 284 ? 57.659 -18.599 -36.784 1.00 57.06 284 THR A C 1
ATOM 2263 O O . THR A 1 284 ? 58.498 -19.455 -37.042 1.00 57.06 284 THR A O 1
ATOM 2266 N N . GLY A 1 285 ? 57.863 -17.687 -35.825 1.00 56.91 285 GLY A N 1
ATOM 2267 C CA . GLY A 1 285 ? 59.104 -17.612 -35.040 1.00 56.91 285 GLY A CA 1
ATOM 2268 C C . GLY A 1 285 ? 59.381 -18.842 -34.161 1.00 56.91 285 GLY A C 1
ATOM 2269 O O . GLY A 1 285 ? 60.538 -19.228 -33.995 1.00 56.91 285 GLY A O 1
ATOM 2270 N N . ASN A 1 286 ? 58.343 -19.498 -33.632 1.00 55.75 286 ASN A N 1
ATOM 2271 C CA . ASN A 1 286 ? 58.511 -20.734 -32.859 1.00 55.75 286 ASN A CA 1
ATOM 2272 C C . ASN A 1 286 ? 58.897 -21.934 -33.738 1.00 55.75 286 ASN A C 1
ATOM 2274 O O . ASN A 1 286 ? 59.652 -22.793 -33.282 1.00 55.75 286 ASN A O 1
ATOM 2278 N N . HIS A 1 287 ? 58.455 -21.973 -34.999 1.00 51.47 287 HIS A N 1
ATOM 2279 C CA . HIS A 1 287 ? 58.757 -23.091 -35.894 1.00 51.47 287 HIS A CA 1
ATOM 2280 C C . HIS A 1 287 ? 60.250 -23.170 -36.262 1.00 51.47 287 HIS A C 1
ATOM 2282 O O . HIS A 1 287 ? 60.803 -24.267 -36.305 1.00 51.47 287 HIS A O 1
ATOM 2288 N N . TYR A 1 288 ? 60.927 -22.023 -36.414 1.00 50.72 288 TYR A N 1
ATOM 2289 C CA . TYR A 1 288 ? 62.381 -21.956 -36.647 1.00 50.72 288 TYR A CA 1
ATOM 2290 C C . TYR A 1 288 ? 63.220 -22.266 -35.396 1.00 50.72 288 TYR A C 1
ATOM 2292 O O . TYR A 1 288 ? 64.358 -22.725 -35.506 1.00 50.72 288 TYR A O 1
ATOM 2300 N N . ARG A 1 289 ? 62.674 -22.040 -34.193 1.00 48.53 289 ARG A N 1
ATOM 2301 C CA . ARG A 1 289 ? 63.370 -22.337 -32.931 1.00 48.53 289 ARG A CA 1
ATOM 2302 C C . ARG A 1 289 ? 63.433 -23.839 -32.648 1.00 48.53 289 ARG A C 1
ATOM 2304 O O . ARG A 1 289 ? 64.428 -24.306 -32.110 1.00 48.53 289 ARG A O 1
ATOM 2311 N N . GLN A 1 290 ? 62.402 -24.586 -33.043 1.00 51.00 290 GLN A N 1
ATOM 2312 C CA . GLN A 1 290 ? 62.302 -26.028 -32.798 1.00 51.00 290 GLN A CA 1
ATOM 2313 C C . GLN A 1 290 ? 63.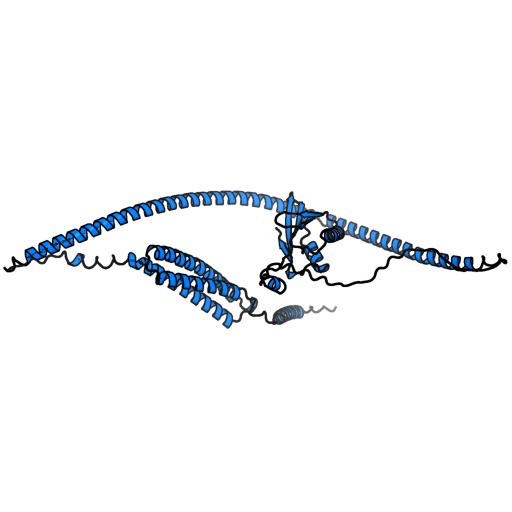118 -26.872 -33.794 1.00 51.00 290 GLN A C 1
ATOM 2315 O O . GLN A 1 290 ? 63.636 -27.927 -33.432 1.00 51.00 290 GLN A O 1
ATOM 2320 N N . THR A 1 291 ? 63.318 -26.385 -35.025 1.00 52.56 291 THR A N 1
ATOM 2321 C CA . THR A 1 291 ? 64.234 -27.004 -36.000 1.00 52.56 291 THR A CA 1
ATOM 2322 C C . THR A 1 291 ? 65.704 -26.796 -35.634 1.00 52.56 291 THR A C 1
ATOM 2324 O O . THR A 1 291 ? 66.508 -27.697 -35.841 1.00 52.56 291 THR A O 1
ATOM 2327 N N . ALA A 1 292 ? 66.056 -25.652 -35.032 1.00 51.88 292 ALA A N 1
ATOM 2328 C CA . ALA A 1 292 ? 67.428 -25.357 -34.609 1.00 51.88 292 ALA A CA 1
ATOM 2329 C C . ALA A 1 292 ? 67.890 -26.207 -33.407 1.00 51.88 292 ALA A C 1
ATOM 2331 O O . ALA A 1 292 ? 69.060 -26.581 -33.337 1.00 51.88 292 ALA A O 1
ATOM 2332 N N . SER A 1 293 ? 66.984 -26.562 -32.486 1.00 50.34 293 SER A N 1
ATOM 2333 C CA . SER A 1 293 ? 67.289 -27.489 -31.384 1.00 50.34 293 SER A CA 1
ATOM 2334 C C . SER A 1 293 ? 67.524 -28.923 -31.868 1.00 50.34 293 SER A C 1
ATOM 2336 O O . SER A 1 293 ? 68.437 -29.581 -31.386 1.00 50.34 293 SER A O 1
ATOM 2338 N N . HIS A 1 294 ? 66.783 -29.387 -32.880 1.00 50.44 294 HIS A N 1
ATOM 2339 C CA . HIS A 1 294 ? 66.947 -30.746 -33.412 1.00 50.44 294 HIS A CA 1
ATOM 2340 C C . HIS A 1 294 ? 68.255 -30.943 -34.198 1.00 50.44 294 HIS A C 1
ATOM 2342 O O . HIS A 1 294 ? 68.719 -32.069 -34.322 1.00 50.44 294 HIS A O 1
ATOM 2348 N N . THR A 1 295 ? 68.870 -29.873 -34.716 1.00 52.59 295 THR A N 1
ATOM 2349 C CA . THR A 1 295 ? 70.190 -29.928 -35.373 1.00 52.59 295 THR A CA 1
ATOM 2350 C C . THR A 1 295 ? 71.367 -29.778 -34.406 1.00 52.59 295 THR A C 1
ATOM 2352 O O . THR A 1 295 ? 72.470 -30.201 -34.737 1.00 52.59 295 THR A O 1
ATOM 2355 N N . ALA A 1 296 ? 71.159 -29.206 -33.214 1.00 46.69 296 ALA A N 1
ATOM 2356 C CA . ALA A 1 296 ? 72.217 -29.052 -32.212 1.00 46.69 296 ALA A CA 1
ATOM 2357 C C . ALA A 1 296 ? 72.521 -30.364 -31.458 1.00 46.69 296 ALA A C 1
ATOM 2359 O O . ALA A 1 296 ? 73.671 -30.592 -31.087 1.00 46.69 296 ALA A O 1
ATOM 2360 N N . ASP A 1 297 ? 71.535 -31.256 -31.314 1.00 44.81 297 ASP A N 1
ATOM 2361 C CA . ASP A 1 297 ? 71.696 -32.543 -30.613 1.00 44.81 297 ASP A CA 1
ATOM 2362 C C . ASP A 1 297 ? 72.449 -33.623 -31.422 1.00 44.81 297 ASP A C 1
ATOM 2364 O O . ASP A 1 297 ? 72.867 -34.634 -30.858 1.00 44.81 297 ASP A O 1
ATOM 2368 N N . TYR A 1 298 ? 72.702 -33.415 -32.722 1.00 42.25 298 TYR A N 1
ATOM 2369 C CA . TYR A 1 298 ? 73.522 -34.331 -33.538 1.00 42.25 298 TYR A CA 1
ATOM 2370 C C . TYR A 1 298 ? 75.008 -33.936 -33.630 1.00 42.25 298 TYR A C 1
ATOM 2372 O O . TYR A 1 298 ? 75.807 -34.725 -34.127 1.00 42.25 298 TYR A O 1
ATOM 2380 N N . CYS A 1 299 ? 75.413 -32.759 -33.134 1.00 41.72 299 CYS A N 1
ATOM 2381 C CA . CYS A 1 299 ? 76.792 -32.257 -33.266 1.00 41.72 299 CYS A CA 1
ATOM 2382 C C . CYS A 1 299 ? 77.628 -32.277 -31.970 1.00 41.72 299 CYS A C 1
ATOM 2384 O O . CYS A 1 299 ? 78.745 -31.766 -31.969 1.00 41.72 299 CYS A O 1
ATOM 2386 N N . THR A 1 300 ? 77.146 -32.874 -30.876 1.00 44.06 300 THR A N 1
ATOM 2387 C CA . THR A 1 300 ? 77.855 -32.897 -29.574 1.00 44.06 300 THR A CA 1
ATOM 2388 C C . THR A 1 300 ? 78.237 -34.292 -29.063 1.00 44.06 300 THR A C 1
ATOM 2390 O O . THR A 1 300 ? 78.775 -34.401 -27.964 1.00 44.06 300 THR A O 1
ATOM 2393 N N . ASN A 1 301 ? 78.053 -35.355 -29.855 1.00 37.88 301 ASN A N 1
ATOM 2394 C CA . ASN A 1 301 ? 78.279 -36.745 -29.422 1.00 37.88 301 ASN A CA 1
ATOM 2395 C C . ASN A 1 301 ? 79.543 -37.424 -29.990 1.00 37.88 301 ASN A C 1
ATOM 2397 O O . ASN A 1 301 ? 79.564 -38.645 -30.109 1.00 37.88 301 ASN A O 1
ATOM 2401 N N . ASP A 1 302 ? 80.607 -36.673 -30.301 1.00 40.06 302 ASP A N 1
ATOM 2402 C CA . ASP A 1 302 ? 81.843 -37.258 -30.862 1.00 40.06 302 ASP A CA 1
ATOM 2403 C C . ASP A 1 302 ? 83.136 -36.910 -30.100 1.00 40.06 302 ASP A C 1
ATOM 2405 O O . ASP A 1 302 ? 84.226 -36.913 -30.659 1.00 40.06 302 ASP A O 1
ATOM 2409 N N . TYR A 1 303 ? 83.045 -36.612 -28.797 1.00 39.78 303 TYR A N 1
ATOM 2410 C CA . TYR A 1 303 ? 84.229 -36.450 -27.938 1.00 39.78 303 TYR A CA 1
ATOM 2411 C C . TYR A 1 303 ? 83.934 -36.790 -26.467 1.00 39.78 303 TYR A C 1
ATOM 2413 O O . TYR A 1 303 ? 83.762 -35.904 -25.634 1.00 39.78 303 TYR A O 1
ATOM 2421 N N . LYS A 1 304 ? 83.901 -38.087 -26.132 1.00 36.88 304 LYS A N 1
ATOM 2422 C CA . LYS A 1 304 ? 84.508 -38.636 -24.897 1.00 36.88 304 LYS A CA 1
ATOM 2423 C C . LYS A 1 304 ? 84.308 -40.146 -24.802 1.00 36.88 304 LYS A C 1
ATOM 2425 O O . LYS A 1 304 ? 83.257 -40.647 -24.417 1.00 36.88 304 LYS A O 1
ATOM 2430 N N . ARG A 1 305 ? 85.384 -40.861 -25.112 1.00 32.62 305 ARG A N 1
ATOM 2431 C CA . ARG A 1 305 ? 85.636 -42.234 -24.685 1.00 32.62 305 ARG A CA 1
ATOM 2432 C C . ARG A 1 305 ? 86.392 -42.177 -23.347 1.00 32.62 305 ARG A C 1
ATOM 2434 O O . ARG A 1 305 ? 87.271 -41.331 -23.206 1.00 32.62 305 ARG A O 1
ATOM 2441 N N . GLN A 1 306 ? 86.098 -43.150 -22.476 1.00 34.22 306 GLN A N 1
ATOM 2442 C CA . GLN A 1 306 ? 86.986 -43.807 -21.493 1.00 34.22 306 GLN A CA 1
ATOM 2443 C C . GLN A 1 306 ? 86.700 -43.585 -19.989 1.00 34.22 306 GLN A C 1
ATOM 2445 O O . GLN A 1 306 ? 86.608 -42.458 -19.519 1.00 34.22 306 GLN A O 1
ATOM 2450 N N . GLU A 1 307 ? 86.660 -44.733 -19.288 1.00 34.03 307 GLU A N 1
ATOM 2451 C CA . GLU A 1 307 ? 86.690 -44.997 -17.828 1.00 34.03 307 GLU A CA 1
ATOM 2452 C C . GLU A 1 307 ? 85.323 -44.994 -17.101 1.00 34.03 307 GLU A C 1
ATOM 2454 O O . GLU A 1 307 ? 84.604 -44.008 -17.160 1.00 34.03 307 GLU A O 1
ATOM 2459 N N . ILE A 1 308 ? 84.749 -46.093 -16.567 1.00 32.66 308 ILE A N 1
ATOM 2460 C CA . ILE A 1 308 ? 85.122 -47.184 -15.617 1.00 32.66 308 ILE A CA 1
ATOM 2461 C C . ILE A 1 308 ? 84.206 -47.068 -14.360 1.00 32.66 308 ILE A C 1
ATOM 2463 O O . ILE A 1 308 ? 84.267 -46.087 -13.637 1.00 32.66 308 ILE A O 1
ATOM 2467 N N . LEU A 1 309 ? 83.386 -48.115 -14.137 1.00 28.11 309 LEU A N 1
ATOM 2468 C CA . LEU A 1 309 ? 82.976 -48.755 -12.856 1.00 28.11 309 LEU A CA 1
ATOM 2469 C C . LEU A 1 309 ? 82.021 -48.065 -11.817 1.00 28.11 309 LEU A C 1
ATOM 2471 O O . LEU A 1 309 ? 82.451 -47.182 -11.095 1.00 28.11 309 LEU A O 1
ATOM 2475 N N . ILE A 1 310 ? 80.775 -48.604 -11.695 1.00 29.20 310 ILE A N 1
ATOM 2476 C CA . ILE A 1 310 ? 79.977 -49.070 -10.493 1.00 29.20 310 ILE A CA 1
ATOM 2477 C C . ILE A 1 310 ? 79.845 -48.143 -9.230 1.00 29.20 310 ILE A C 1
ATOM 2479 O O . ILE A 1 310 ? 80.852 -47.576 -8.833 1.00 29.20 310 ILE A O 1
ATOM 2483 N N . PRO A 1 311 ? 78.758 -48.139 -8.394 1.00 41.19 311 PRO A N 1
ATOM 2484 C CA . PRO A 1 311 ? 77.293 -48.261 -8.548 1.00 41.19 311 PRO A CA 1
ATOM 2485 C C . PRO A 1 311 ? 76.498 -47.142 -7.782 1.00 41.19 311 PRO A C 1
ATOM 2487 O O . PRO A 1 311 ? 77.038 -46.143 -7.328 1.00 41.19 311 PRO A O 1
ATOM 2490 N N . CYS A 1 312 ? 75.186 -47.358 -7.641 1.00 29.53 312 CYS A N 1
ATOM 2491 C CA . CYS A 1 312 ? 74.092 -46.519 -7.134 1.00 29.53 312 CYS A CA 1
ATOM 2492 C C . CYS A 1 312 ? 74.093 -46.026 -5.658 1.00 29.53 312 CYS A C 1
ATOM 2494 O O . CYS A 1 312 ? 74.676 -46.657 -4.780 1.00 29.53 312 CYS A O 1
ATOM 2496 N N . LEU A 1 313 ? 73.188 -45.041 -5.437 1.00 29.88 313 LEU A N 1
ATOM 2497 C CA . LEU A 1 313 ? 72.459 -44.585 -4.218 1.00 29.88 313 LEU A CA 1
ATOM 2498 C C . LEU A 1 313 ? 72.923 -43.229 -3.597 1.00 29.88 313 LEU A C 1
ATOM 2500 O O . LEU A 1 313 ? 74.037 -42.797 -3.862 1.00 29.88 313 LEU A O 1
ATOM 2504 N N . PRO A 1 314 ? 72.096 -42.530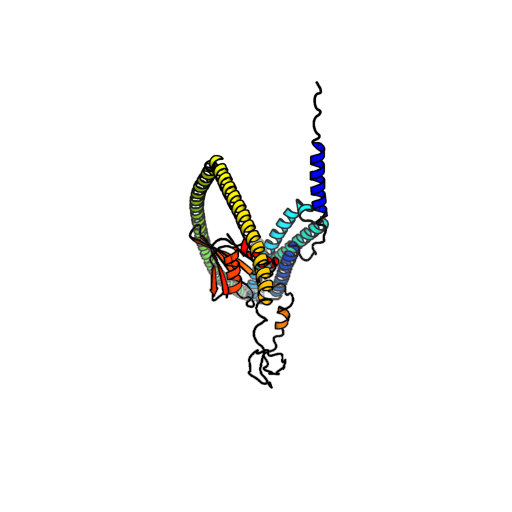 -2.776 1.00 43.06 314 PRO A N 1
ATOM 2505 C CA . PRO A 1 314 ? 70.923 -41.724 -3.174 1.00 43.06 314 PRO A CA 1
ATOM 2506 C C . PRO A 1 314 ? 70.872 -40.330 -2.472 1.00 43.06 314 PRO A C 1
ATOM 2508 O O . PRO A 1 314 ? 71.563 -40.103 -1.486 1.00 43.06 314 PRO A O 1
ATOM 2511 N N . PHE A 1 315 ? 70.005 -39.405 -2.909 1.00 29.86 315 PHE A N 1
ATOM 2512 C CA . PHE A 1 315 ? 69.501 -38.290 -2.071 1.00 29.86 315 PHE A CA 1
ATOM 2513 C C . PHE A 1 315 ? 68.200 -37.750 -2.710 1.00 29.86 315 PHE A C 1
ATOM 2515 O O . PHE A 1 315 ? 68.235 -37.273 -3.842 1.00 29.86 315 PHE A O 1
ATOM 2522 N N . SER A 1 316 ? 67.007 -38.098 -2.203 1.00 30.19 316 SER A N 1
ATOM 2523 C CA . SER A 1 316 ? 66.270 -37.423 -1.106 1.00 30.19 316 SER A CA 1
ATOM 2524 C C . SER A 1 316 ? 65.949 -35.975 -1.498 1.00 30.19 316 SER A C 1
ATOM 2526 O O . SER A 1 316 ? 66.862 -35.178 -1.659 1.00 30.19 316 SER A O 1
ATOM 2528 N N . GLU A 1 317 ? 64.720 -35.554 -1.813 1.00 31.25 317 GLU A N 1
ATOM 2529 C CA . GLU A 1 317 ? 63.435 -35.504 -1.069 1.00 31.25 317 GLU A CA 1
ATOM 2530 C C . GLU A 1 317 ? 62.947 -34.054 -1.380 1.00 31.25 317 GLU A C 1
ATOM 2532 O O . GLU A 1 317 ? 63.769 -33.162 -1.551 1.00 31.25 317 GLU A O 1
ATOM 2537 N N . VAL A 1 318 ? 61.696 -33.658 -1.597 1.00 30.61 318 VAL A N 1
ATOM 2538 C CA . VAL A 1 318 ? 60.452 -33.935 -0.890 1.00 30.61 318 VAL A CA 1
ATOM 2539 C C . VAL A 1 318 ? 59.302 -33.575 -1.847 1.00 30.61 318 VAL A C 1
ATOM 2541 O O . VAL A 1 318 ? 59.135 -32.417 -2.230 1.00 30.61 318 VAL A O 1
ATOM 2544 N N . VAL A 1 319 ? 58.461 -34.547 -2.197 1.00 30.70 319 VAL A N 1
ATOM 2545 C CA . VAL A 1 319 ? 57.085 -34.305 -2.657 1.00 30.70 319 VAL A CA 1
ATOM 2546 C C . VAL A 1 319 ? 56.183 -34.849 -1.561 1.00 30.70 319 VAL A C 1
ATOM 2548 O O . VAL A 1 319 ? 56.001 -36.060 -1.453 1.00 30.70 319 VAL A O 1
ATOM 2551 N N . VAL A 1 320 ? 55.606 -33.972 -0.739 1.00 28.23 320 VAL A N 1
ATOM 2552 C CA . VAL A 1 320 ? 54.518 -34.382 0.155 1.00 28.23 320 VAL A CA 1
ATOM 2553 C C . VAL A 1 320 ? 53.230 -34.420 -0.660 1.00 28.23 320 VAL A C 1
ATOM 2555 O O . VAL A 1 320 ? 52.535 -33.422 -0.829 1.00 28.23 320 VAL A O 1
ATOM 2558 N N . ARG A 1 321 ? 52.897 -35.616 -1.149 1.00 31.73 321 ARG A N 1
ATOM 2559 C CA . ARG A 1 321 ? 51.506 -36.072 -1.184 1.00 31.73 321 ARG A CA 1
ATOM 2560 C C . ARG A 1 321 ? 51.180 -36.619 0.204 1.00 31.73 321 ARG A C 1
ATOM 2562 O O . ARG A 1 321 ? 51.930 -37.445 0.716 1.00 31.73 321 ARG A O 1
ATOM 2569 N N . LYS A 1 322 ? 50.027 -36.260 0.765 1.00 27.28 322 LYS A N 1
ATOM 2570 C CA . LYS A 1 322 ? 49.323 -37.152 1.693 1.00 27.28 322 LYS A CA 1
ATOM 2571 C C . LYS A 1 322 ? 47.906 -37.391 1.198 1.00 27.28 322 LYS A C 1
ATOM 2573 O O . LYS A 1 322 ? 47.150 -36.460 0.940 1.00 27.28 322 LYS A O 1
ATOM 2578 N N . GLN A 1 323 ? 47.622 -38.675 1.021 1.00 25.28 323 GLN A N 1
ATOM 2579 C CA . GLN A 1 323 ? 46.302 -39.255 0.858 1.00 25.28 323 GLN A CA 1
ATOM 2580 C C . GLN A 1 323 ? 45.608 -39.351 2.223 1.00 25.28 323 GLN A C 1
ATOM 2582 O O . GLN A 1 323 ? 46.281 -39.527 3.233 1.00 25.28 323 GLN A O 1
ATOM 2587 N N . GLY A 1 324 ? 44.276 -39.255 2.170 1.00 29.97 324 GLY A N 1
ATOM 2588 C CA . GLY A 1 324 ? 43.258 -39.958 2.960 1.00 29.97 324 GLY A CA 1
ATOM 2589 C C . GLY A 1 324 ? 43.453 -40.167 4.459 1.00 29.97 324 GLY A C 1
ATOM 2590 O O . GLY A 1 324 ? 44.402 -40.811 4.880 1.00 29.97 324 GLY A O 1
ATOM 2591 N N . THR A 1 325 ? 42.440 -39.798 5.244 1.00 27.95 325 THR A N 1
ATOM 2592 C CA . THR A 1 325 ? 41.719 -40.758 6.104 1.00 27.95 325 THR A CA 1
ATOM 2593 C C . THR A 1 325 ? 40.494 -40.098 6.733 1.00 27.95 325 THR A C 1
ATOM 2595 O O . THR A 1 325 ? 40.564 -39.078 7.407 1.00 27.95 325 THR A O 1
ATOM 2598 N N . TYR A 1 326 ? 39.354 -40.711 6.460 1.00 35.81 326 TYR A N 1
ATOM 2599 C CA . TYR A 1 326 ? 38.154 -40.723 7.283 1.00 35.81 326 TYR A CA 1
ATOM 2600 C C . TYR A 1 326 ? 38.513 -41.296 8.656 1.00 35.81 326 TYR A C 1
ATOM 2602 O O . TYR A 1 326 ? 39.073 -42.386 8.712 1.00 35.81 326 TYR A O 1
ATOM 2610 N N . MET A 1 327 ? 38.146 -40.607 9.734 1.00 26.86 327 MET A N 1
ATOM 2611 C CA . MET A 1 327 ? 37.743 -41.234 10.992 1.00 26.86 327 MET A CA 1
ATOM 2612 C C . MET A 1 327 ? 36.688 -40.358 11.667 1.00 26.86 327 MET A C 1
ATOM 2614 O O . MET A 1 327 ? 36.856 -39.153 11.834 1.00 26.86 327 MET A O 1
ATOM 2618 N N . VAL A 1 328 ? 35.578 -41.017 11.982 1.00 36.62 328 VAL A N 1
ATOM 2619 C CA . VAL A 1 328 ? 34.483 -40.562 12.831 1.00 36.62 328 VAL A CA 1
ATOM 2620 C C . VAL A 1 328 ? 34.993 -40.574 14.266 1.00 36.62 328 VAL A C 1
ATOM 2622 O O . VAL A 1 328 ? 35.429 -41.622 14.738 1.00 36.62 328 VAL A O 1
ATOM 2625 N N . GLU A 1 329 ? 34.900 -39.445 14.962 1.00 31.48 329 GLU A N 1
ATOM 2626 C CA . GLU A 1 329 ? 35.010 -39.412 16.417 1.00 31.48 329 GLU A CA 1
ATOM 2627 C C . GLU A 1 329 ? 33.687 -38.903 16.990 1.00 31.48 329 GLU A C 1
ATOM 2629 O O . GLU A 1 329 ? 33.220 -37.798 16.710 1.00 31.48 329 GLU A O 1
ATOM 2634 N N . VAL A 1 330 ? 33.036 -39.806 17.717 1.00 41.22 330 VAL A N 1
ATOM 2635 C CA . VAL A 1 330 ? 31.740 -39.638 18.363 1.00 41.22 330 VAL A CA 1
ATOM 2636 C C . VAL A 1 330 ? 31.958 -38.826 19.636 1.00 41.22 330 VAL A C 1
ATOM 2638 O O . VAL A 1 330 ? 32.407 -39.356 20.646 1.00 41.22 330 VAL A O 1
ATOM 2641 N N . GLY A 1 331 ? 31.635 -37.536 19.584 1.00 31.81 331 GLY A N 1
ATOM 2642 C CA . GLY A 1 331 ? 31.547 -36.657 20.747 1.00 31.81 331 GLY A CA 1
ATOM 2643 C C . GLY A 1 331 ? 30.104 -36.217 20.956 1.00 31.81 331 GLY A C 1
ATOM 2644 O O . GLY A 1 331 ? 29.651 -35.249 20.351 1.00 31.81 331 GLY A O 1
ATOM 2645 N N . ILE A 1 332 ? 29.371 -36.949 21.793 1.00 38.69 332 ILE A N 1
ATOM 2646 C CA . ILE A 1 332 ? 28.024 -36.589 22.243 1.00 38.69 332 ILE A CA 1
ATOM 2647 C C . ILE A 1 332 ? 28.149 -35.381 23.181 1.00 38.69 332 ILE A C 1
ATOM 2649 O O . ILE A 1 332 ? 28.543 -35.526 24.334 1.00 38.69 332 ILE A O 1
ATOM 2653 N N . PHE A 1 333 ? 27.778 -34.193 22.703 1.00 31.33 333 PHE A N 1
ATOM 2654 C CA . PHE A 1 333 ? 27.296 -33.114 23.562 1.00 31.33 333 PHE A CA 1
ATOM 2655 C C . PHE A 1 333 ? 25.908 -32.734 23.058 1.00 31.33 333 PHE A C 1
ATOM 2657 O O . PHE A 1 333 ? 25.750 -32.232 21.944 1.00 31.33 333 PHE A O 1
ATOM 2664 N N . GLN A 1 334 ? 24.891 -33.075 23.848 1.00 35.66 334 GLN A N 1
ATOM 2665 C CA . GLN A 1 334 ? 23.495 -32.793 23.548 1.00 35.66 334 GLN A CA 1
ATOM 2666 C C . GLN A 1 334 ? 23.304 -31.276 23.456 1.00 35.66 334 GLN A C 1
ATOM 2668 O O . GLN A 1 334 ? 23.250 -30.579 24.466 1.00 35.66 334 GLN A O 1
ATOM 2673 N N . THR A 1 335 ? 23.203 -30.761 22.233 1.00 43.12 335 THR A N 1
ATOM 2674 C CA . THR A 1 335 ? 22.466 -29.520 22.007 1.00 43.12 335 THR A CA 1
ATOM 2675 C C . THR A 1 335 ? 20.977 -29.864 22.114 1.00 43.12 335 THR A C 1
ATOM 2677 O O . THR A 1 335 ? 20.580 -30.954 21.690 1.00 43.12 335 THR A O 1
ATOM 2680 N N . PRO A 1 336 ? 20.156 -29.024 22.766 1.00 36.09 336 PRO A N 1
ATOM 2681 C CA . PRO A 1 336 ? 18.751 -29.338 22.982 1.00 36.09 336 PRO A CA 1
ATOM 2682 C C . PRO A 1 336 ? 18.064 -29.532 21.629 1.00 36.09 336 PRO A C 1
ATOM 2684 O O . PRO A 1 336 ? 18.144 -28.674 20.754 1.00 36.09 336 PRO A O 1
ATOM 2687 N N . PHE A 1 337 ? 17.440 -30.698 21.468 1.00 46.53 337 PHE A N 1
ATOM 2688 C CA . PHE A 1 337 ? 16.668 -31.086 20.294 1.00 46.53 337 PHE A CA 1
ATOM 2689 C C . PHE A 1 337 ? 15.548 -30.061 20.072 1.00 46.53 337 PHE A C 1
ATOM 2691 O O . PHE A 1 337 ? 14.591 -30.020 20.843 1.00 46.53 337 PHE A O 1
ATOM 2698 N N . ASP A 1 338 ? 15.711 -29.212 19.055 1.00 52.00 338 ASP A N 1
ATOM 2699 C CA . ASP A 1 338 ? 14.694 -28.282 18.565 1.00 52.00 338 ASP A CA 1
ATOM 2700 C C . ASP A 1 338 ? 13.859 -29.000 17.488 1.00 52.00 338 ASP A C 1
ATOM 2702 O O . ASP A 1 338 ? 14.364 -29.226 16.382 1.00 52.00 338 ASP A O 1
ATOM 2706 N N . PRO A 1 339 ? 12.589 -29.350 17.772 1.00 50.72 339 PRO A N 1
ATOM 2707 C CA . PRO A 1 339 ? 11.712 -30.051 16.834 1.00 50.72 339 PRO A CA 1
ATOM 2708 C C . PRO A 1 339 ? 11.413 -29.264 15.548 1.00 50.72 339 PRO A C 1
ATOM 2710 O O . PRO A 1 339 ? 10.814 -29.815 14.628 1.00 50.72 339 PRO A O 1
ATOM 2713 N N . PHE A 1 340 ? 11.804 -27.985 15.471 1.00 44.91 340 PHE A N 1
ATOM 2714 C CA . PHE A 1 340 ? 11.560 -27.105 14.327 1.00 44.91 340 PHE A CA 1
ATOM 2715 C C . PHE A 1 340 ? 12.803 -26.812 13.475 1.00 44.91 340 PHE A C 1
ATOM 2717 O O . PHE A 1 340 ? 12.680 -26.160 12.434 1.00 44.91 340 PHE A O 1
ATOM 2724 N N . ALA A 1 341 ? 13.990 -27.301 13.852 1.00 52.69 341 ALA A N 1
ATOM 2725 C CA . ALA A 1 341 ? 15.220 -27.027 13.107 1.00 52.69 341 ALA A CA 1
ATOM 2726 C C . ALA A 1 341 ? 15.232 -27.672 11.704 1.00 52.69 341 ALA A C 1
ATOM 2728 O O . ALA A 1 341 ? 15.690 -27.049 10.746 1.00 52.69 341 ALA A O 1
ATOM 2729 N N . GLU A 1 342 ? 14.659 -28.869 11.547 1.00 46.31 342 GLU A N 1
ATOM 2730 C CA . GLU A 1 342 ? 14.611 -29.573 10.252 1.00 46.31 342 GLU A CA 1
ATOM 2731 C C . GLU A 1 342 ? 13.564 -29.000 9.280 1.00 46.31 342 GLU A C 1
ATOM 2733 O O . GLU A 1 342 ? 13.706 -29.120 8.062 1.00 46.31 342 GLU A O 1
ATOM 2738 N N . ALA A 1 343 ? 12.544 -28.293 9.780 1.00 46.34 343 ALA A N 1
ATOM 2739 C CA . ALA A 1 343 ? 11.496 -27.699 8.943 1.00 46.34 343 ALA A CA 1
ATOM 2740 C C . ALA A 1 343 ? 11.963 -26.453 8.165 1.00 46.34 343 ALA A C 1
ATOM 2742 O O . ALA A 1 343 ? 11.250 -25.958 7.291 1.00 46.34 343 ALA A O 1
ATOM 2743 N N . LYS A 1 344 ? 13.163 -25.932 8.452 1.00 45.75 344 LYS A N 1
ATOM 2744 C CA . LYS A 1 344 ? 13.724 -24.771 7.745 1.00 45.75 344 LYS A CA 1
ATOM 2745 C C . LYS A 1 344 ? 14.428 -25.126 6.436 1.00 45.75 344 LYS A C 1
ATOM 2747 O O . LYS A 1 344 ? 14.689 -24.224 5.642 1.00 45.75 344 LYS A O 1
ATOM 2752 N N . GLU A 1 345 ? 14.713 -26.406 6.192 1.00 48.53 345 GLU A N 1
ATOM 2753 C CA . GLU A 1 345 ? 15.483 -26.839 5.019 1.00 48.53 345 GLU A CA 1
ATOM 2754 C C . GLU A 1 345 ? 14.624 -27.322 3.840 1.00 48.53 345 GLU A C 1
ATOM 2756 O O . GLU A 1 345 ? 15.152 -27.559 2.754 1.00 48.53 345 GLU A O 1
ATOM 2761 N N . ARG A 1 346 ? 13.294 -27.402 3.992 1.00 41.19 346 ARG A N 1
ATOM 2762 C CA . ARG A 1 346 ? 12.377 -27.682 2.875 1.00 41.19 346 ARG A CA 1
ATOM 2763 C C . ARG A 1 346 ? 11.151 -26.773 2.915 1.00 41.19 346 ARG A C 1
ATOM 2765 O O . ARG A 1 346 ? 10.229 -26.977 3.690 1.00 41.19 346 ARG A O 1
ATOM 2772 N N . ASP A 1 347 ? 11.183 -25.765 2.047 1.00 48.69 347 ASP A N 1
ATOM 2773 C CA . ASP A 1 347 ? 10.022 -25.118 1.425 1.00 48.69 347 ASP A CA 1
ATOM 2774 C C . ASP A 1 347 ? 8.845 -24.703 2.335 1.00 48.69 347 ASP A C 1
ATOM 2776 O O . ASP A 1 347 ? 7.682 -24.946 2.020 1.00 48.69 347 ASP A O 1
ATOM 2780 N N . ALA A 1 348 ? 9.120 -23.953 3.409 1.00 35.75 348 ALA A N 1
ATOM 2781 C CA . ALA A 1 348 ? 8.104 -23.121 4.061 1.00 35.75 348 ALA A CA 1
ATOM 2782 C C . ALA A 1 348 ? 7.962 -21.760 3.328 1.00 35.75 348 ALA A C 1
ATOM 2784 O O . ALA A 1 348 ? 8.955 -21.034 3.184 1.00 35.75 348 ALA A O 1
ATOM 2785 N N . PRO A 1 349 ? 6.755 -21.330 2.904 1.00 38.31 349 PRO A N 1
ATOM 2786 C CA . PRO A 1 349 ? 6.532 -20.093 2.144 1.00 38.31 349 PRO A CA 1
ATOM 2787 C C . PRO A 1 349 ? 6.589 -18.806 2.999 1.00 38.31 349 PRO A C 1
ATOM 2789 O O . PRO A 1 349 ? 5.909 -17.832 2.698 1.00 38.31 349 PRO A O 1
ATOM 2792 N N . GLY A 1 350 ? 7.422 -18.771 4.045 1.00 42.19 350 GLY A N 1
ATOM 2793 C CA . GLY A 1 350 ? 7.552 -17.631 4.966 1.00 42.19 350 GLY A CA 1
ATOM 2794 C C . GLY A 1 350 ? 8.985 -17.171 5.260 1.00 42.19 350 GLY A C 1
ATOM 2795 O O . GLY A 1 350 ? 9.172 -16.072 5.767 1.00 42.19 350 GLY A O 1
ATOM 2796 N N . ALA A 1 351 ? 10.011 -17.953 4.904 1.00 45.44 351 ALA A N 1
ATOM 2797 C CA . ALA A 1 351 ? 11.417 -17.631 5.185 1.00 45.44 351 ALA A CA 1
ATOM 2798 C C . ALA A 1 351 ? 12.290 -17.679 3.924 1.00 45.44 351 ALA A C 1
ATOM 2800 O O . ALA A 1 351 ? 13.426 -18.149 3.949 1.00 45.44 351 ALA A O 1
ATOM 2801 N N . LYS A 1 352 ? 11.766 -17.210 2.786 1.00 54.22 352 LYS A N 1
ATOM 2802 C CA . LYS A 1 352 ? 12.607 -17.013 1.601 1.00 54.22 352 LYS A CA 1
ATOM 2803 C C . LYS A 1 352 ? 13.627 -15.923 1.941 1.00 54.22 352 LYS A C 1
ATOM 2805 O O . LYS A 1 352 ? 13.263 -14.762 2.102 1.00 54.22 352 LYS A O 1
ATOM 2810 N N . GLU A 1 353 ? 14.888 -16.313 2.098 1.00 70.62 353 GLU A N 1
ATOM 2811 C CA . GLU A 1 353 ? 16.022 -15.403 2.258 1.00 70.62 353 GLU A CA 1
ATOM 2812 C C . GLU A 1 353 ? 16.160 -14.598 0.957 1.00 70.62 353 GLU A C 1
ATOM 2814 O O . GLU A 1 353 ? 16.736 -15.052 -0.031 1.00 70.62 353 GLU A O 1
ATOM 2819 N N . TYR A 1 354 ? 15.494 -13.444 0.910 1.00 83.56 354 TYR A N 1
ATOM 2820 C CA . TYR A 1 354 ? 15.509 -12.568 -0.253 1.00 83.56 354 TYR A CA 1
ATOM 2821 C C . TYR A 1 354 ? 16.789 -11.738 -0.260 1.00 83.56 354 TYR A C 1
ATOM 2823 O O . TYR A 1 354 ? 17.220 -11.210 0.766 1.00 83.56 354 TYR A O 1
ATOM 2831 N N . VAL A 1 355 ? 17.345 -11.543 -1.451 1.00 89.31 355 VAL A N 1
ATOM 2832 C CA . VAL A 1 355 ? 18.435 -10.597 -1.675 1.00 89.31 355 VAL A CA 1
ATOM 2833 C C . VAL A 1 355 ? 17.826 -9.246 -2.001 1.00 89.31 355 VAL A C 1
ATOM 2835 O O . VAL A 1 355 ? 17.140 -9.077 -3.011 1.00 89.31 355 VAL A O 1
ATOM 2838 N N . HIS A 1 356 ? 18.074 -8.272 -1.134 1.00 89.62 356 HIS A N 1
ATOM 2839 C CA . HIS A 1 356 ? 17.584 -6.912 -1.298 1.00 89.62 356 HIS A CA 1
ATOM 2840 C C . HIS A 1 356 ? 18.670 -6.058 -1.957 1.00 89.62 356 HIS A C 1
ATOM 2842 O O . HIS A 1 356 ? 19.738 -5.842 -1.384 1.00 89.62 356 HIS A O 1
ATOM 2848 N N . ILE A 1 357 ? 18.389 -5.545 -3.154 1.00 92.75 357 ILE A N 1
ATOM 2849 C CA . ILE A 1 357 ? 19.234 -4.558 -3.836 1.00 92.75 357 ILE A CA 1
ATOM 2850 C C . ILE A 1 357 ? 18.584 -3.197 -3.625 1.00 92.75 357 ILE A C 1
ATOM 2852 O O . ILE A 1 357 ? 17.491 -2.970 -4.135 1.00 92.75 357 ILE A O 1
ATOM 2856 N N . ARG A 1 358 ? 19.222 -2.301 -2.872 1.00 90.56 358 ARG A N 1
ATOM 2857 C CA . ARG A 1 358 ? 18.698 -0.960 -2.580 1.00 90.56 358 ARG A CA 1
ATOM 2858 C C . ARG A 1 358 ? 19.562 0.104 -3.246 1.00 90.56 358 ARG A C 1
ATOM 2860 O O . ARG A 1 358 ? 20.780 -0.041 -3.305 1.00 90.56 358 ARG A O 1
ATOM 2867 N N . ILE A 1 359 ? 18.953 1.190 -3.710 1.00 92.25 359 ILE A N 1
ATOM 2868 C CA . ILE A 1 359 ? 19.684 2.390 -4.139 1.00 92.25 359 ILE A CA 1
ATOM 2869 C C . ILE A 1 359 ? 19.509 3.475 -3.078 1.00 92.25 359 ILE A C 1
ATOM 2871 O O . ILE A 1 359 ? 18.409 3.693 -2.583 1.00 92.25 359 ILE A O 1
ATOM 2875 N N . GLN A 1 360 ? 20.598 4.161 -2.740 1.00 89.38 360 GLN A N 1
ATOM 2876 C CA . GLN A 1 360 ? 20.621 5.350 -1.889 1.00 89.38 360 GLN A CA 1
ATOM 2877 C C . GLN A 1 360 ? 21.267 6.518 -2.648 1.00 89.38 360 GLN A C 1
ATOM 2879 O O . GLN A 1 360 ? 22.274 6.345 -3.335 1.00 89.38 360 GLN A O 1
ATOM 2884 N N . GLN A 1 361 ? 20.704 7.721 -2.552 1.00 89.50 361 GLN A N 1
ATOM 2885 C CA . GLN A 1 361 ? 21.262 8.921 -3.177 1.00 89.50 361 GLN A CA 1
ATOM 2886 C C . GLN A 1 361 ? 22.239 9.575 -2.188 1.00 89.50 361 GLN A C 1
ATOM 2888 O O . GLN A 1 361 ? 21.831 10.000 -1.115 1.00 89.50 361 GLN A O 1
ATOM 2893 N N . ARG A 1 362 ? 23.540 9.648 -2.516 1.00 83.75 362 ARG A N 1
ATOM 2894 C CA . ARG A 1 362 ? 24.546 10.275 -1.629 1.00 83.75 362 ARG A CA 1
ATOM 2895 C C . ARG A 1 362 ? 24.610 11.790 -1.785 1.00 83.75 362 ARG A C 1
ATOM 2897 O O . ARG A 1 362 ? 24.870 12.485 -0.814 1.00 83.75 362 ARG A O 1
ATOM 2904 N N . ASN A 1 363 ? 24.481 12.294 -3.011 1.00 76.81 363 ASN A N 1
ATOM 2905 C CA . ASN A 1 363 ? 24.515 13.729 -3.308 1.00 76.81 363 ASN A CA 1
ATOM 2906 C C . ASN A 1 363 ? 23.983 13.952 -4.723 1.00 76.81 363 ASN A C 1
ATOM 2908 O O . ASN A 1 363 ? 24.624 13.465 -5.646 1.00 76.81 363 ASN A O 1
ATOM 2912 N N . GLY A 1 364 ? 22.888 14.693 -4.916 1.00 73.50 364 GLY A N 1
ATOM 2913 C CA . GLY A 1 364 ? 22.401 15.140 -6.229 1.00 73.50 364 GLY A CA 1
ATOM 2914 C C . GLY A 1 364 ? 22.437 14.055 -7.316 1.00 73.50 364 GLY A C 1
ATOM 2915 O O . GLY A 1 364 ? 21.533 13.242 -7.428 1.00 73.50 364 GLY A O 1
ATOM 2916 N N . LYS A 1 365 ? 23.504 14.009 -8.121 1.00 81.12 365 LYS A N 1
ATOM 2917 C CA . LYS A 1 365 ? 23.676 13.025 -9.211 1.00 81.12 365 LYS A CA 1
ATOM 2918 C C . LYS A 1 365 ? 24.412 11.728 -8.829 1.00 81.12 365 LYS A C 1
ATOM 2920 O O . LYS A 1 365 ? 24.564 10.849 -9.669 1.00 81.12 365 LYS A O 1
ATOM 2925 N N . LYS A 1 366 ? 24.927 11.611 -7.604 1.00 87.25 366 LYS A N 1
ATOM 2926 C CA . LYS A 1 366 ? 25.688 10.461 -7.095 1.00 87.25 366 LYS A CA 1
ATOM 2927 C C . LYS A 1 366 ? 24.773 9.530 -6.306 1.00 87.25 366 LYS A C 1
ATOM 2929 O O . LYS A 1 366 ? 24.21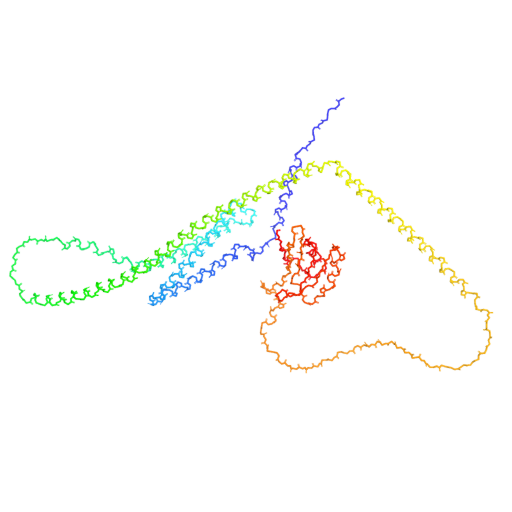4 9.924 -5.282 1.00 87.25 366 LYS A O 1
ATOM 2934 N N . SER A 1 367 ? 24.706 8.284 -6.746 1.00 89.06 367 SER A N 1
ATOM 2935 C CA . SER A 1 367 ? 23.994 7.187 -6.092 1.00 89.06 367 SER A CA 1
ATOM 2936 C C . SER A 1 367 ? 24.962 6.117 -5.579 1.00 89.06 367 SER A C 1
ATOM 2938 O O . SER A 1 367 ? 26.123 6.044 -5.994 1.00 89.06 367 SER A O 1
ATOM 2940 N N . LEU A 1 368 ? 24.485 5.313 -4.636 1.00 91.50 368 LEU A N 1
ATOM 2941 C CA . LEU A 1 368 ? 25.152 4.158 -4.054 1.00 91.50 368 LEU A CA 1
ATOM 2942 C C . LEU A 1 368 ? 24.177 2.980 -4.112 1.00 91.50 368 LEU A C 1
ATOM 2944 O O . LEU A 1 368 ? 23.043 3.101 -3.656 1.00 91.50 368 LEU A O 1
ATOM 2948 N N . THR A 1 369 ? 24.614 1.851 -4.658 1.00 92.31 369 THR A N 1
ATOM 2949 C CA . THR A 1 369 ? 23.831 0.610 -4.683 1.00 92.31 369 THR A CA 1
ATOM 2950 C C . THR A 1 369 ? 24.324 -0.306 -3.567 1.00 92.31 369 THR A C 1
ATOM 2952 O O . THR A 1 369 ? 25.518 -0.596 -3.497 1.00 92.31 369 THR A O 1
ATOM 2955 N N . THR A 1 370 ? 23.430 -0.770 -2.697 1.00 91.44 370 THR A N 1
ATOM 2956 C CA . THR A 1 370 ? 23.745 -1.716 -1.621 1.00 91.44 370 THR A CA 1
ATOM 2957 C C . THR A 1 370 ? 23.074 -3.061 -1.873 1.00 91.44 370 THR A C 1
ATOM 2959 O O . THR A 1 370 ? 21.908 -3.130 -2.259 1.00 91.44 370 THR A O 1
ATOM 2962 N N . VAL A 1 371 ? 23.828 -4.143 -1.680 1.00 90.88 371 VAL A N 1
ATOM 2963 C CA . VAL A 1 371 ? 23.350 -5.525 -1.820 1.00 90.88 371 VAL A CA 1
ATOM 2964 C C . VAL A 1 371 ? 23.337 -6.168 -0.440 1.00 90.88 371 VAL A C 1
ATOM 2966 O O . VAL A 1 371 ? 24.383 -6.281 0.204 1.00 90.88 371 VAL A O 1
ATOM 2969 N N . GLN A 1 372 ? 22.147 -6.560 0.006 1.00 89.69 372 GLN A N 1
ATOM 2970 C CA . GLN A 1 372 ? 21.863 -7.126 1.325 1.00 89.69 372 GLN A CA 1
ATOM 2971 C C . GLN A 1 372 ? 21.273 -8.534 1.176 1.00 89.69 372 GLN A C 1
ATOM 2973 O O . GLN A 1 372 ? 20.595 -8.813 0.188 1.00 89.69 372 GLN A O 1
ATOM 2978 N N . GLY A 1 373 ? 21.490 -9.404 2.165 1.00 85.19 373 GLY A N 1
ATOM 2979 C CA . GLY A 1 373 ? 20.864 -10.736 2.203 1.00 85.19 373 GLY A CA 1
ATOM 2980 C C . GLY A 1 373 ? 21.569 -11.817 1.377 1.00 85.19 373 GLY A C 1
ATOM 2981 O O . GLY A 1 373 ? 20.946 -12.803 1.009 1.00 85.19 373 GLY A O 1
ATOM 2982 N N . LEU A 1 374 ? 22.858 -11.651 1.058 1.00 83.56 374 LEU A N 1
ATOM 2983 C CA . LEU A 1 374 ? 23.651 -12.749 0.491 1.00 83.56 374 LEU A CA 1
ATOM 2984 C C . LEU A 1 374 ? 23.943 -13.798 1.571 1.00 83.56 374 LEU A C 1
ATOM 2986 O O . LEU A 1 374 ? 24.304 -13.426 2.690 1.00 83.56 374 LEU A O 1
ATOM 2990 N N . LYS A 1 375 ? 23.860 -15.086 1.214 1.00 79.19 375 LYS A N 1
ATOM 2991 C CA . LYS A 1 375 ? 24.195 -16.196 2.116 1.00 79.19 375 LYS A CA 1
ATOM 2992 C C . LYS A 1 375 ? 25.627 -16.070 2.638 1.00 79.19 375 LYS A C 1
ATOM 2994 O O . LYS A 1 375 ? 26.559 -15.823 1.869 1.00 79.19 375 LYS A O 1
ATOM 2999 N N . LYS A 1 376 ? 25.805 -16.314 3.941 1.00 73.88 376 LYS A N 1
ATOM 3000 C CA . LYS A 1 376 ? 27.100 -16.215 4.646 1.00 73.88 376 LYS A CA 1
ATOM 3001 C C . LYS A 1 376 ? 28.164 -17.198 4.132 1.00 73.88 376 LYS A C 1
ATOM 3003 O O . LYS A 1 376 ? 29.343 -16.998 4.405 1.00 73.88 376 LYS A O 1
ATOM 3008 N N . GLU A 1 377 ? 27.757 -18.222 3.384 1.00 75.62 377 GLU A N 1
ATOM 3009 C CA . GLU A 1 377 ? 28.632 -19.226 2.763 1.00 75.62 377 GLU A CA 1
ATOM 3010 C C . GLU A 1 377 ? 29.461 -18.666 1.595 1.00 75.62 377 GLU A C 1
ATOM 3012 O O . GLU A 1 377 ? 30.515 -19.206 1.258 1.00 75.62 377 GLU A O 1
ATOM 3017 N N . PHE A 1 378 ? 29.027 -17.563 0.976 1.00 77.94 378 PHE A N 1
ATOM 3018 C CA . PHE A 1 378 ? 29.739 -16.978 -0.156 1.00 77.94 378 PHE A CA 1
ATOM 3019 C C . PHE A 1 378 ? 30.838 -15.996 0.273 1.00 77.94 378 PHE A C 1
ATOM 3021 O O . PHE A 1 378 ? 30.684 -15.170 1.175 1.00 77.94 378 PHE A O 1
ATOM 3028 N N . SER A 1 379 ? 31.962 -16.015 -0.450 1.00 81.88 379 SER A N 1
ATOM 3029 C CA . SER A 1 379 ? 33.057 -15.064 -0.232 1.00 81.88 379 SER A CA 1
ATOM 3030 C C . SER A 1 379 ? 32.747 -13.692 -0.853 1.00 81.88 379 SER A C 1
ATOM 3032 O O . SER A 1 379 ? 32.966 -13.448 -2.040 1.00 81.88 379 SER A O 1
ATOM 3034 N N . TYR A 1 380 ? 32.284 -12.753 -0.020 1.00 86.25 380 TYR A N 1
ATOM 3035 C CA . TYR A 1 380 ? 31.988 -11.362 -0.412 1.00 86.25 380 TYR A CA 1
ATOM 3036 C C . TYR A 1 380 ? 33.158 -10.656 -1.120 1.00 86.25 380 TYR A C 1
ATOM 3038 O O . TYR A 1 380 ? 32.941 -9.812 -1.984 1.00 86.25 380 TYR A O 1
ATOM 3046 N N . GLU A 1 381 ? 34.403 -11.003 -0.788 1.00 87.56 381 GLU A N 1
ATOM 3047 C CA . GLU A 1 381 ? 35.599 -10.417 -1.404 1.00 87.56 381 GLU A CA 1
ATOM 3048 C C . GLU A 1 381 ? 35.800 -10.849 -2.858 1.00 87.56 381 GLU A C 1
ATOM 3050 O O . GLU A 1 381 ? 36.236 -10.046 -3.683 1.00 87.56 381 GLU A O 1
ATOM 3055 N N . LYS A 1 382 ? 35.477 -12.106 -3.184 1.00 87.56 382 LYS A N 1
ATOM 3056 C CA . LYS A 1 382 ? 35.578 -12.625 -4.550 1.00 87.56 382 LYS A CA 1
ATOM 3057 C C . LYS A 1 382 ? 34.491 -12.007 -5.422 1.00 87.56 382 LYS A C 1
ATOM 3059 O O . LYS A 1 382 ? 34.800 -11.442 -6.465 1.00 87.56 382 LYS A O 1
ATOM 3064 N N . ILE A 1 383 ? 33.260 -11.984 -4.906 1.00 87.94 383 ILE A N 1
ATOM 3065 C CA . ILE A 1 383 ? 32.120 -11.323 -5.551 1.00 87.94 383 ILE A CA 1
ATOM 3066 C C . ILE A 1 383 ? 32.431 -9.840 -5.793 1.00 87.94 383 ILE A C 1
ATOM 3068 O O . ILE A 1 383 ? 32.224 -9.339 -6.891 1.00 87.94 383 ILE A O 1
ATOM 3072 N N . LEU A 1 384 ? 33.005 -9.132 -4.813 1.00 89.44 384 LEU A N 1
ATOM 3073 C CA . LEU A 1 384 ? 33.384 -7.730 -4.990 1.00 89.44 384 LEU A CA 1
ATOM 3074 C C . LEU A 1 384 ? 34.455 -7.535 -6.078 1.00 89.44 384 LEU A C 1
ATOM 3076 O O . LEU A 1 384 ? 34.388 -6.554 -6.817 1.00 89.44 384 LEU A O 1
ATOM 3080 N N . LYS A 1 385 ? 35.444 -8.432 -6.189 1.00 89.62 385 LYS A N 1
ATOM 3081 C CA . LYS A 1 385 ? 36.465 -8.362 -7.250 1.00 89.62 385 LYS A CA 1
ATOM 3082 C C . LYS A 1 385 ? 35.846 -8.537 -8.635 1.00 89.62 385 LYS A C 1
ATOM 3084 O O . LYS A 1 385 ? 36.179 -7.767 -9.536 1.00 89.62 385 LYS A O 1
ATOM 3089 N N . ASP A 1 386 ? 34.927 -9.485 -8.778 1.00 89.12 386 ASP A N 1
ATOM 3090 C CA . ASP A 1 386 ? 34.246 -9.748 -10.046 1.00 89.12 386 ASP A CA 1
ATOM 3091 C C . ASP A 1 386 ? 33.325 -8.578 -10.431 1.00 89.12 386 ASP A C 1
ATOM 3093 O O . ASP A 1 386 ? 33.418 -8.062 -11.543 1.00 89.12 386 ASP A O 1
ATOM 3097 N N . LEU A 1 387 ? 32.562 -8.033 -9.475 1.00 89.00 387 LEU A N 1
ATOM 3098 C CA . LEU A 1 387 ? 31.720 -6.845 -9.682 1.00 89.00 387 LEU A CA 1
ATOM 3099 C C . LEU A 1 387 ? 32.534 -5.603 -10.086 1.00 89.00 387 LEU A C 1
ATOM 3101 O O . LEU A 1 387 ? 32.119 -4.842 -10.960 1.00 89.00 387 LEU A O 1
ATOM 3105 N N . LYS A 1 388 ? 33.709 -5.385 -9.476 1.00 89.75 388 LYS A N 1
ATOM 3106 C CA . LYS A 1 388 ? 34.616 -4.283 -9.851 1.00 89.75 388 LYS A CA 1
ATOM 3107 C C . LYS A 1 388 ? 35.147 -4.442 -11.274 1.00 89.75 388 LYS A C 1
ATOM 3109 O O . LYS A 1 388 ? 35.281 -3.447 -11.985 1.00 89.75 388 LYS A O 1
ATOM 3114 N N . LYS A 1 389 ? 35.454 -5.679 -11.675 1.00 88.62 389 LYS A N 1
ATOM 3115 C CA . LYS A 1 389 ? 35.968 -6.006 -13.007 1.00 88.62 389 LYS A CA 1
ATOM 3116 C C . LYS A 1 389 ? 34.898 -5.850 -14.087 1.00 88.62 389 LYS A C 1
ATOM 3118 O O . LYS A 1 389 ? 35.215 -5.381 -15.173 1.00 88.62 389 LYS A O 1
ATOM 3123 N N . GLU A 1 390 ? 33.659 -6.226 -13.788 1.00 87.06 390 GLU A N 1
ATOM 3124 C CA . GLU A 1 390 ? 32.561 -6.218 -14.757 1.00 87.06 390 GLU A CA 1
ATOM 3125 C C . GLU A 1 390 ? 31.905 -4.842 -14.907 1.00 87.06 390 GLU A C 1
ATOM 3127 O O . GLU A 1 390 ? 31.600 -4.420 -16.020 1.00 87.06 390 GLU A O 1
ATOM 3132 N N . PHE A 1 391 ? 31.728 -4.105 -13.807 1.00 85.56 391 PHE A N 1
ATOM 3133 C CA . PHE A 1 391 ? 31.017 -2.821 -13.828 1.00 85.56 391 PHE A CA 1
ATOM 3134 C C . PHE A 1 391 ? 31.934 -1.599 -13.884 1.00 85.56 391 PHE A C 1
ATOM 3136 O O . PHE A 1 391 ? 31.433 -0.477 -13.955 1.00 85.56 391 PHE A O 1
ATOM 3143 N N . CYS A 1 392 ? 33.260 -1.782 -13.818 1.00 83.62 392 CYS A N 1
ATOM 3144 C CA . CYS A 1 392 ? 34.251 -0.696 -13.750 1.00 83.62 392 CYS A CA 1
ATOM 3145 C C . CYS A 1 392 ? 33.945 0.338 -12.644 1.00 83.62 392 CYS A C 1
ATOM 3147 O O . CYS A 1 392 ? 34.314 1.509 -12.743 1.00 83.62 392 CYS A O 1
ATOM 3149 N N . CYS A 1 393 ? 33.237 -0.085 -11.594 1.00 85.88 393 CYS A N 1
ATOM 3150 C CA . CYS A 1 393 ? 32.789 0.758 -10.492 1.00 85.88 393 CYS A CA 1
ATOM 3151 C C . CYS A 1 393 ? 33.611 0.473 -9.239 1.00 85.88 393 CYS A C 1
ATOM 3153 O O . CYS A 1 393 ? 34.061 -0.651 -9.013 1.00 85.88 393 CYS A O 1
ATOM 3155 N N . ASN A 1 394 ? 33.770 1.484 -8.384 1.00 89.50 394 ASN A N 1
ATOM 3156 C CA . ASN A 1 394 ? 34.351 1.261 -7.068 1.00 89.50 394 ASN A CA 1
ATOM 3157 C C . ASN A 1 394 ? 33.310 0.651 -6.117 1.00 89.50 394 ASN A C 1
ATOM 3159 O O . ASN A 1 394 ? 32.106 0.864 -6.265 1.00 89.50 394 ASN A O 1
ATOM 3163 N N . GLY A 1 395 ? 33.784 -0.092 -5.123 1.00 90.69 395 GLY A N 1
ATOM 3164 C CA . GLY A 1 395 ? 32.930 -0.731 -4.136 1.00 90.69 395 GLY A CA 1
ATOM 3165 C C . GLY A 1 395 ? 33.690 -1.187 -2.902 1.00 90.69 395 GLY A C 1
ATOM 3166 O O . GLY A 1 395 ? 34.908 -1.389 -2.944 1.00 90.69 395 GLY A O 1
ATOM 3167 N N . ASN A 1 396 ? 32.959 -1.352 -1.807 1.00 91.75 396 ASN A N 1
ATOM 3168 C CA . ASN A 1 396 ? 33.495 -1.790 -0.528 1.00 91.75 396 ASN A CA 1
ATOM 3169 C C . ASN A 1 396 ? 32.564 -2.810 0.134 1.00 91.75 396 ASN A C 1
ATOM 3171 O O . ASN A 1 396 ? 31.355 -2.796 -0.101 1.00 91.75 396 ASN A O 1
ATOM 3175 N N . VAL A 1 397 ? 33.129 -3.676 0.971 1.00 89.94 397 VAL A N 1
ATOM 3176 C CA . VAL A 1 397 ? 32.345 -4.543 1.855 1.00 89.94 397 VAL A CA 1
ATOM 3177 C C . VAL A 1 397 ? 32.236 -3.845 3.203 1.00 89.94 397 VAL A C 1
ATOM 3179 O O . VAL A 1 397 ? 33.254 -3.526 3.813 1.00 89.94 397 VAL A O 1
ATOM 3182 N N . VAL A 1 398 ? 31.012 -3.585 3.650 1.00 88.81 398 VAL A N 1
ATOM 3183 C CA . VAL A 1 398 ? 30.727 -2.914 4.924 1.00 88.81 398 VAL A CA 1
ATOM 3184 C C . VAL A 1 398 ? 29.976 -3.885 5.827 1.00 88.81 398 VAL A C 1
ATOM 3186 O O . VAL A 1 398 ? 29.205 -4.716 5.349 1.00 88.81 398 VAL A O 1
ATOM 3189 N N . HIS A 1 399 ? 30.248 -3.828 7.127 1.00 84.38 399 HIS A N 1
ATOM 3190 C CA . HIS A 1 399 ? 29.559 -4.641 8.118 1.00 84.38 399 HIS A CA 1
ATOM 3191 C C . HIS A 1 399 ? 28.671 -3.743 8.972 1.00 84.38 399 HIS A C 1
ATOM 3193 O O . HIS A 1 399 ? 29.178 -2.929 9.742 1.00 84.38 399 HIS A O 1
ATOM 3199 N N . ASP A 1 400 ? 27.361 -3.897 8.814 1.00 79.81 400 ASP A N 1
ATOM 3200 C CA . ASP A 1 400 ? 26.363 -3.178 9.595 1.00 79.81 400 ASP A CA 1
ATOM 3201 C C . ASP A 1 400 ? 25.849 -4.071 10.728 1.00 79.81 400 ASP A C 1
ATOM 3203 O O . ASP A 1 400 ? 25.627 -5.270 10.541 1.00 79.81 400 ASP A O 1
ATOM 3207 N N . LYS A 1 401 ? 25.634 -3.475 11.908 1.00 74.44 401 LYS A N 1
ATOM 3208 C CA . LYS A 1 401 ? 25.188 -4.190 13.118 1.00 74.44 401 LYS A CA 1
ATOM 3209 C C . LYS A 1 401 ? 23.819 -4.864 12.953 1.00 74.44 401 LYS A C 1
ATOM 3211 O O . LYS A 1 401 ? 23.582 -5.890 13.574 1.00 74.44 401 LYS A O 1
ATOM 3216 N N . GLU A 1 402 ? 22.949 -4.311 12.107 1.00 68.69 402 GLU A N 1
ATOM 3217 C CA . GLU A 1 402 ? 21.576 -4.799 11.899 1.00 68.69 402 GLU A CA 1
ATOM 3218 C C . GLU A 1 402 ? 21.408 -5.604 10.602 1.00 68.69 402 GLU A C 1
ATOM 3220 O O . GLU A 1 402 ? 20.637 -6.556 10.546 1.00 68.69 402 GLU A O 1
ATOM 3225 N N . LEU A 1 403 ? 22.145 -5.242 9.548 1.00 66.06 403 LEU A N 1
ATOM 3226 C CA . LEU A 1 403 ? 21.964 -5.784 8.192 1.00 66.06 403 LEU A CA 1
ATOM 3227 C C . LEU A 1 403 ? 23.041 -6.812 7.809 1.00 66.06 403 LEU A C 1
ATOM 3229 O O . LEU A 1 403 ? 22.996 -7.403 6.727 1.00 66.06 403 LEU A O 1
ATOM 3233 N N . GLY A 1 404 ? 24.011 -7.038 8.697 1.00 80.50 404 GLY A N 1
ATOM 3234 C CA . GLY A 1 404 ? 25.106 -7.974 8.498 1.00 80.50 404 GLY A CA 1
ATOM 3235 C C . GLY A 1 404 ? 26.153 -7.467 7.506 1.00 80.50 404 GLY A C 1
ATOM 3236 O O . GLY A 1 404 ? 26.450 -6.278 7.406 1.00 80.50 404 GLY A O 1
ATOM 3237 N N . LYS A 1 405 ? 26.793 -8.400 6.795 1.00 85.00 405 LYS A N 1
ATOM 3238 C CA . LYS A 1 405 ? 27.845 -8.095 5.817 1.00 85.00 405 LYS A CA 1
ATOM 3239 C C . LYS A 1 405 ? 27.204 -7.721 4.479 1.00 85.00 405 LYS A C 1
ATOM 3241 O O . LYS A 1 405 ? 26.572 -8.559 3.839 1.00 85.00 405 LYS A O 1
ATOM 3246 N N . ILE A 1 406 ? 27.377 -6.471 4.063 1.00 90.38 406 ILE A N 1
ATOM 3247 C CA . ILE A 1 406 ? 26.769 -5.901 2.858 1.00 90.38 406 ILE A CA 1
ATOM 3248 C C . ILE A 1 406 ? 27.838 -5.464 1.855 1.00 90.38 406 ILE A C 1
ATOM 3250 O O . ILE A 1 406 ? 28.958 -5.101 2.222 1.00 90.38 406 ILE A O 1
ATOM 3254 N N . ILE A 1 407 ? 27.491 -5.473 0.568 1.00 91.75 407 ILE A N 1
ATOM 3255 C CA . ILE A 1 407 ? 28.352 -4.933 -0.492 1.00 91.75 407 ILE A CA 1
ATOM 3256 C C . ILE A 1 407 ? 27.791 -3.590 -0.941 1.00 91.75 407 ILE A C 1
ATOM 3258 O O . ILE A 1 407 ? 26.616 -3.486 -1.291 1.00 91.75 407 ILE A O 1
ATOM 3262 N N . GLN A 1 408 ? 28.643 -2.570 -0.951 1.00 92.19 408 GLN A N 1
ATOM 3263 C CA . GLN A 1 408 ? 28.326 -1.234 -1.435 1.00 92.19 408 GLN A CA 1
ATOM 3264 C C . GLN A 1 408 ? 29.057 -0.979 -2.754 1.00 92.19 408 GLN A C 1
ATOM 3266 O O . GLN A 1 408 ? 30.273 -1.156 -2.836 1.00 92.19 408 GLN A O 1
ATOM 3271 N N . LEU A 1 409 ? 28.329 -0.537 -3.777 1.00 93.06 409 LEU A N 1
ATOM 3272 C CA . LEU A 1 409 ? 28.849 -0.180 -5.097 1.00 93.06 409 LEU A CA 1
ATOM 3273 C C . LEU A 1 409 ? 28.520 1.278 -5.419 1.00 93.06 409 LEU A C 1
ATOM 3275 O O . LEU A 1 409 ? 27.435 1.769 -5.110 1.00 93.06 409 LEU A O 1
ATOM 3279 N N . GLN A 1 410 ? 29.449 1.971 -6.071 1.00 90.44 410 GLN A N 1
ATOM 3280 C CA . GLN A 1 410 ? 29.251 3.341 -6.531 1.00 90.44 410 GLN A CA 1
ATOM 3281 C C . GLN A 1 410 ? 28.371 3.383 -7.794 1.00 90.44 410 GLN A C 1
ATOM 3283 O O . GLN A 1 410 ? 28.626 2.662 -8.755 1.00 90.44 410 GLN A O 1
ATOM 3288 N N . GLY A 1 411 ? 27.382 4.281 -7.814 1.00 89.81 411 GLY A N 1
ATOM 3289 C CA . GLY A 1 411 ? 26.439 4.467 -8.923 1.00 89.81 411 GLY A CA 1
ATOM 3290 C C . GLY A 1 411 ? 25.140 3.667 -8.776 1.00 89.81 411 GLY A C 1
ATOM 3291 O O . GLY A 1 411 ? 24.952 2.932 -7.805 1.00 89.81 411 GLY A O 1
ATOM 3292 N N . ASP A 1 412 ? 24.235 3.827 -9.749 1.00 89.00 412 ASP A N 1
ATOM 3293 C CA . ASP A 1 412 ? 23.048 2.976 -9.903 1.00 89.00 412 ASP A CA 1
ATOM 3294 C C . ASP A 1 412 ? 23.431 1.775 -10.767 1.00 89.00 412 ASP A C 1
ATOM 3296 O O . ASP A 1 412 ? 23.640 1.903 -11.973 1.00 89.00 412 ASP A O 1
ATOM 3300 N N . GLN A 1 413 ? 23.536 0.613 -10.128 1.00 86.88 413 GLN A N 1
ATOM 3301 C CA . GLN A 1 413 ? 23.848 -0.653 -10.784 1.00 86.88 413 GLN A CA 1
ATOM 3302 C C . GLN A 1 413 ? 22.748 -1.696 -10.549 1.00 86.88 413 GLN A C 1
ATOM 3304 O O . GLN A 1 413 ? 23.003 -2.889 -10.699 1.00 86.88 413 GLN A O 1
ATOM 3309 N N . ARG A 1 414 ? 21.511 -1.294 -10.198 1.00 89.88 414 ARG A N 1
ATOM 3310 C CA . ARG A 1 414 ? 20.462 -2.245 -9.763 1.00 89.88 414 ARG A CA 1
ATOM 3311 C C . ARG A 1 414 ? 20.183 -3.360 -10.773 1.00 89.88 414 ARG A C 1
ATOM 3313 O O . ARG A 1 414 ? 20.038 -4.521 -10.396 1.00 89.88 414 ARG A O 1
ATOM 3320 N N . LYS A 1 415 ? 20.142 -3.009 -12.062 1.00 89.25 415 LYS A N 1
ATOM 3321 C CA . LYS A 1 415 ? 19.851 -3.946 -13.158 1.00 89.25 415 LYS A CA 1
ATOM 3322 C C . LYS A 1 415 ? 21.037 -4.870 -13.417 1.00 89.25 415 LYS A C 1
ATOM 3324 O O . LYS A 1 415 ? 20.863 -6.080 -13.505 1.00 89.25 415 LYS A O 1
ATOM 3329 N N . ASN A 1 416 ? 22.234 -4.294 -13.455 1.00 89.56 416 ASN A N 1
ATOM 3330 C CA . ASN A 1 416 ? 23.469 -5.012 -13.742 1.00 89.56 416 ASN A CA 1
ATOM 3331 C C . ASN A 1 416 ? 23.802 -6.007 -12.624 1.00 89.56 416 ASN A C 1
ATOM 3333 O O . ASN A 1 416 ? 24.096 -7.164 -12.898 1.00 89.56 416 ASN A O 1
ATOM 3337 N N . VAL A 1 417 ? 23.648 -5.602 -11.360 1.00 90.12 417 VAL A N 1
ATOM 3338 C CA . VAL A 1 417 ? 23.836 -6.483 -10.198 1.00 90.12 417 VAL A CA 1
ATOM 3339 C C . VAL A 1 417 ? 22.818 -7.624 -10.199 1.00 90.12 417 VAL A C 1
ATOM 3341 O O . VAL A 1 417 ? 23.195 -8.771 -9.982 1.00 90.12 417 VAL A O 1
ATOM 3344 N N . SER A 1 418 ? 21.540 -7.344 -10.475 1.00 89.94 418 SER A N 1
ATOM 3345 C CA . SER A 1 418 ? 20.511 -8.391 -10.560 1.00 89.94 418 SER A CA 1
ATOM 3346 C C . SER A 1 418 ? 20.825 -9.413 -11.659 1.00 89.94 418 SER A C 1
ATOM 3348 O O . SER A 1 418 ? 20.714 -10.623 -11.436 1.00 89.94 418 SER A O 1
ATOM 3350 N N . GLN A 1 419 ? 21.273 -8.937 -12.824 1.00 89.25 419 GLN A N 1
ATOM 3351 C CA . GLN A 1 419 ? 21.663 -9.793 -13.938 1.00 89.25 419 GLN A CA 1
ATOM 3352 C C . GLN A 1 419 ? 22.911 -10.620 -13.610 1.00 89.25 419 GLN A C 1
ATOM 3354 O O . GLN A 1 419 ? 22.912 -11.822 -13.862 1.00 89.25 419 GLN A O 1
ATOM 3359 N N . PHE A 1 420 ? 23.925 -10.016 -12.990 1.00 90.69 420 PHE A N 1
ATOM 3360 C CA . PHE A 1 420 ? 25.143 -10.707 -12.570 1.00 90.69 420 PHE A CA 1
ATOM 3361 C C . PHE A 1 420 ? 24.860 -11.811 -11.550 1.00 90.69 420 PHE A C 1
ATOM 3363 O O . PHE A 1 420 ? 25.323 -12.933 -11.722 1.00 90.69 420 PHE A O 1
ATOM 3370 N N . LEU A 1 421 ? 24.046 -11.536 -10.525 1.00 88.19 421 LEU A N 1
ATOM 3371 C CA . LEU A 1 421 ? 23.691 -12.534 -9.508 1.00 88.19 421 LEU A CA 1
ATOM 3372 C C . LEU A 1 421 ? 22.933 -13.730 -10.102 1.00 88.19 421 LEU A C 1
ATOM 3374 O O . LEU A 1 421 ? 23.145 -14.863 -9.670 1.00 88.19 421 LEU A O 1
ATOM 3378 N N . THR A 1 422 ? 22.103 -13.475 -11.117 1.00 88.25 422 THR A N 1
ATOM 3379 C CA . THR A 1 422 ? 21.386 -14.523 -11.855 1.00 88.25 422 THR A CA 1
ATOM 3380 C C . THR A 1 422 ? 22.334 -15.305 -12.773 1.00 88.25 422 THR A C 1
ATOM 3382 O O . THR A 1 422 ? 22.254 -16.527 -12.841 1.00 88.25 422 THR A O 1
ATOM 3385 N N . HIS A 1 423 ? 23.252 -14.621 -13.464 1.00 87.12 423 HIS A N 1
ATOM 3386 C CA . HIS A 1 423 ? 24.199 -15.237 -14.400 1.00 87.12 423 HIS A CA 1
ATOM 3387 C C . HIS A 1 423 ? 25.272 -16.073 -13.692 1.00 87.12 423 HIS A C 1
ATOM 3389 O O . HIS A 1 423 ? 25.599 -17.166 -14.141 1.00 87.12 423 HIS A O 1
ATOM 3395 N N . ALA A 1 424 ? 25.773 -15.592 -12.554 1.00 83.00 424 ALA A N 1
ATOM 3396 C CA . ALA A 1 424 ? 26.736 -16.299 -11.716 1.00 83.00 424 ALA A CA 1
ATOM 3397 C C . ALA A 1 424 ? 26.116 -17.486 -10.949 1.00 83.00 424 ALA A C 1
ATOM 3399 O O . ALA A 1 424 ? 26.833 -18.190 -10.242 1.00 83.00 424 ALA A O 1
ATOM 3400 N N . GLY A 1 425 ? 24.795 -17.697 -11.052 1.00 81.31 425 GLY A N 1
ATOM 3401 C CA . GLY A 1 425 ? 24.083 -18.782 -10.372 1.00 81.31 425 GLY A CA 1
ATOM 3402 C C . GLY A 1 425 ? 24.063 -18.651 -8.847 1.00 81.31 425 GLY A C 1
ATOM 3403 O O . GLY A 1 425 ? 23.831 -19.636 -8.153 1.00 81.31 425 GLY A O 1
ATOM 3404 N N . LEU A 1 426 ? 24.324 -17.451 -8.318 1.00 81.69 426 LEU A N 1
ATOM 3405 C CA . LEU A 1 426 ? 24.395 -17.204 -6.876 1.00 81.69 426 LEU A CA 1
ATOM 3406 C C . LEU A 1 426 ? 23.001 -17.107 -6.249 1.00 81.69 426 LEU A C 1
ATOM 3408 O O . LEU A 1 426 ? 22.808 -17.489 -5.097 1.00 81.69 426 LEU A O 1
ATOM 3412 N N . VAL A 1 427 ? 22.041 -16.553 -6.993 1.00 84.00 427 VAL A N 1
ATOM 3413 C CA . VAL A 1 427 ? 20.685 -16.263 -6.519 1.00 84.00 427 VAL A CA 1
ATOM 3414 C C . VAL A 1 427 ? 19.711 -16.474 -7.671 1.00 84.00 427 VAL A C 1
ATOM 3416 O O . VAL A 1 427 ? 19.988 -16.080 -8.806 1.00 84.00 427 VAL A O 1
ATOM 3419 N N . ARG A 1 428 ? 18.553 -17.076 -7.396 1.00 84.31 428 ARG A N 1
ATOM 3420 C CA . ARG A 1 428 ? 17.502 -17.228 -8.404 1.00 84.31 428 ARG A CA 1
ATOM 3421 C C . ARG A 1 428 ? 16.738 -15.911 -8.598 1.00 84.31 428 ARG A C 1
ATOM 3423 O O . ARG A 1 428 ? 16.601 -15.114 -7.672 1.00 84.31 428 ARG A O 1
ATOM 3430 N N . LYS A 1 429 ? 16.200 -15.678 -9.799 1.00 84.69 429 LYS A N 1
ATOM 3431 C CA . LYS A 1 429 ? 15.514 -14.418 -10.152 1.00 84.69 429 LYS A CA 1
ATOM 3432 C C . LYS A 1 429 ? 14.295 -14.116 -9.261 1.00 84.69 429 LYS A C 1
ATOM 3434 O O . LYS A 1 429 ? 14.007 -12.950 -9.021 1.00 84.69 429 LYS A O 1
ATOM 3439 N N . ASP A 1 430 ? 13.620 -15.144 -8.745 1.00 84.50 430 ASP A N 1
ATOM 3440 C CA . ASP A 1 430 ? 12.489 -15.050 -7.805 1.00 84.50 430 ASP A CA 1
ATOM 3441 C C . ASP A 1 430 ? 12.889 -14.538 -6.412 1.00 84.50 430 ASP A C 1
ATOM 3443 O O . ASP A 1 430 ? 12.046 -14.040 -5.670 1.00 84.50 430 ASP A O 1
ATOM 3447 N N . GLN A 1 431 ? 14.170 -14.638 -6.053 1.00 85.56 431 GLN A N 1
ATOM 3448 C CA . GLN A 1 431 ? 14.681 -14.276 -4.730 1.00 85.56 431 GLN A CA 1
ATOM 3449 C C . GLN A 1 431 ? 15.279 -12.862 -4.677 1.00 85.56 431 GLN A C 1
ATOM 3451 O O . GLN A 1 431 ? 15.699 -12.415 -3.610 1.00 85.56 431 GLN A O 1
ATOM 3456 N N . ILE A 1 432 ? 15.315 -12.132 -5.795 1.00 89.81 432 ILE A N 1
ATOM 3457 C CA . ILE A 1 432 ? 15.901 -10.788 -5.863 1.00 89.81 432 ILE A CA 1
ATOM 3458 C C . ILE A 1 432 ? 14.794 -9.736 -5.755 1.00 89.81 432 ILE A C 1
ATOM 3460 O O . ILE A 1 432 ? 13.926 -9.642 -6.620 1.00 89.81 432 ILE A O 1
ATOM 3464 N N . LYS A 1 433 ? 14.861 -8.889 -4.723 1.00 90.44 433 LYS A N 1
ATOM 3465 C CA . LYS A 1 433 ? 13.983 -7.723 -4.552 1.00 90.44 433 LYS A CA 1
ATOM 3466 C C . LYS A 1 433 ? 14.768 -6.440 -4.800 1.00 90.44 433 LYS A C 1
ATOM 3468 O O . LYS A 1 433 ? 15.702 -6.123 -4.062 1.00 90.44 433 LYS A O 1
ATOM 3473 N N . ILE A 1 434 ? 14.381 -5.692 -5.829 1.00 90.88 434 ILE A N 1
ATOM 3474 C CA . ILE A 1 434 ? 15.002 -4.411 -6.181 1.00 90.88 434 ILE A CA 1
ATOM 3475 C C . ILE A 1 434 ? 14.188 -3.275 -5.555 1.00 90.88 434 ILE A C 1
ATOM 3477 O O . ILE A 1 434 ? 13.006 -3.131 -5.845 1.00 90.88 434 ILE A O 1
ATOM 3481 N N . HIS A 1 435 ? 14.840 -2.458 -4.733 1.00 84.94 435 HIS A N 1
ATOM 3482 C CA . HIS A 1 435 ? 14.294 -1.261 -4.095 1.00 84.94 435 HIS A CA 1
ATOM 3483 C C . HIS A 1 435 ? 15.004 -0.043 -4.687 1.00 84.94 435 HIS A C 1
ATOM 3485 O O . HIS A 1 435 ? 16.230 0.072 -4.612 1.00 84.94 435 HIS A O 1
ATOM 3491 N N . GLY A 1 436 ? 14.254 0.864 -5.295 1.00 78.56 436 GLY A N 1
ATOM 3492 C CA . GLY A 1 436 ? 14.780 2.106 -5.852 1.00 78.56 436 GLY A CA 1
ATOM 3493 C C . GLY A 1 436 ? 13.763 3.229 -5.720 1.00 78.56 436 GLY A C 1
ATOM 3494 O O . GLY A 1 436 ? 12.639 2.983 -5.289 1.00 78.56 436 GLY A O 1
ATOM 3495 N N . PHE A 1 437 ? 14.194 4.433 -6.080 1.00 62.56 437 PHE A N 1
ATOM 3496 C CA . PHE A 1 437 ? 13.330 5.602 -6.235 1.00 62.56 437 PHE A CA 1
ATOM 3497 C C . PHE A 1 437 ? 12.638 5.596 -7.596 1.00 62.56 437 PHE A C 1
ATOM 3499 O O . PHE A 1 437 ? 13.211 4.994 -8.549 1.00 62.56 437 PHE A O 1
#

Radius of gyration: 45.42 Å; chains: 1; bounding box: 159×75×128 Å

Secondary structure (DSSP, 8-state):
-PPPPPP--HHHHHHHHHHHHHHHHTT-S---GGG-HHHHHHHHHHHHHHHHHHHHHHHHH---HHHHHHHHHHHHHHHHHHHHHHHHHHHHHHHHTT-HHHHT--HHHHHHHHHHHHHHHHHHHHHHHHHHHHHHTTTGGGSSSTTTTTTTT-PPP-------SSHHHHHHHHHHHHHHHHHHHHHHHHHHHHHHHHHHHHHHHHHHHHHHHHHHHHHHHHHHHHHHHHHHHHHHHHHHHHHHHHHHS-HHHHHHHHHHHHHHHHHHHHHHHHHHHHHHHHHHHHHHHHHHHHHHTTSS-SS-----------------------------------TTSGGGSS--TT---PEEEEEEEEETTEEEEEEE---TTS-HHHHHHHHHHHH---EEEEEETTTEEEEEEES--HHHHHHHHHHTTSS-GGGEEEE--

InterPro domains:
  IPR000727 Target SNARE coiled-coil homology domain [PF05739] (220-271)
  IPR000727 Target SNARE coiled-coil homology domain [PS50192] (183-245)
  IPR000727 Target SNARE coiled-coil homology domain [SM00397] (178-245)
  IPR001950 SUI1 domain [PF01253] (352-425)
  IPR001950 SUI1 domain [PS50296] (355-425)
  IPR005874 Eukaryotic translation initiation factor SUI1 [TIGR01160] (336-437)
  IPR005874 Eukaryotic translation initiation factor SUI1 [cd11566] (353-436)
  IPR010989 SNARE [SSF47661] (35-131)
  IPR015260 Syntaxin 6/10/61, N-terminal [PF09177] (36-127)
  IPR036877 SUI1 domain superfamily [SSF55159] (335-437)

Sequence (437 aa):
MEDPRPINQEGRKVKFLLVHEQKCEAIQNTMPLAQDPFYVVKEEIQQSIHKLQSTFHQWENTADAGERSNLSKEVLASCESIGWQVDELAKSIAVASRDPSCYGIDEVELENRRRWTSDARTQVSTTKKTVEAGKGSNITNNASLNGMHRELMRLPNSHQTTSSQYAAQDNDDFIESESDRQMLLIKKQDEELDELSLSVQRIGGVGLTIHEELLAQERIIDELGDEMDSTSNRLDFVQKKVAMIMKKASAKGQIMMILGLLALFIFLFILERITKARYRHKETGNHYRQTASHTADYCTNDYKRQEILIPCLPFSEVVVRKQGTYMVEVGIFQTPFDPFAEAKERDAPGAKEYVHIRIQQRNGKKSLTTVQGLKKEFSYEKILKDLKKEFCCNGNVVHDKELGKIIQLQGDQRKNVSQFLTHAGLVRKDQIKIHGF

pLDDT: mean 71.46, std 21.29, range [25.28, 95.31]

Foldseek 3Di:
DDDDDDDDPPVVVVVVVVVVVVVLVVPPPDPDPVDDPLVVLVVVLVVLLVVLVVLLVVLVPDPDPVVNVVSLVVSLVSLVVSLVSLVVLVVVLVVCVVPVSVVVADPVRSVVSVVSSVVSNVSSVVSNVVSVVVVVVVVVVPPPCVVPVVVVPDDDDDDDDDDDPPVVVVVVVVVVVVVVVVVVVVVVVVVVVVVVVVVVVVVVVVVVVVVVVVVVVVVVVVVVVVVVVVVVVVVVVVVVVVVVVVVVCPPVVVVVVVVVVVVVVVVVVVVVVVVVVVVVVVVVVVVVVVVVVVVVVVPPPDDDDDDDDDDDDDDDDDDDDDDDDDDDDDDDDDDDDDVCPVVVVDDDPPDLQAWEWEWDAPDDQKIKIKIARQDPPDDPVVVQVVCCVPVVWDKDWDADPPGGTMIMTIDPCQPVVLVCCCVVVRDPNVRYHYHYD